Protein AF-0000000077173132 (afdb_homodimer)

Nearest PDB structures (foldseek):
  6okh-assembly1_B  TM=7.414E-01  e=3.257E-06  Leptospira borgpetersenii serovar Hardjo-bovis str. JB197
  3ot2-assembly1_B  TM=7.136E-01  e=7.977E-07  Trichormus variabilis ATCC 29413
  1wdj-assembly1_B  TM=6.797E-01  e=1.445E-04  Thermus thermophilus
  1wdj-assembly1_C  TM=6.766E-01  e=3.009E-04  Thermus thermophilus
  4czl-assembly1_A  TM=3.340E-01  e=2.731E+00  Caulobacter vibrioides

Radius of gyration: 34.98 Å; Cα contacts (8 Å, |Δi|>4): 661; chains: 2; bounding box: 63×141×85 Å

Sequence (454 aa):
MSVVPNPPRRNTIEIANDAAAPFDPQRWIATMSGGLTAALGDSAQILVASDLTWFPLADDPAVRIVPDLFVVFGRPAGSRGAYYQWQEDHIAPQVVFELVSPVESLTQAAKEFAFYDRHGVEEYYLYDPLKEDICGWLRYENRLEVIDPVQGWLSPRLGLRFEITREGLTLLLPGGAPIAAEAQREHERALALQQLEEERQRANLERLRAERLAEQLRTLGIDPDKLMSVVPNPPRRNTIEIANDAAAPFDPQRWIATMSGGLTAALGDSAQILVASDLTWFPLADDPAVRIVPDLFVVFGRPAGSRGAYYQWQEDHIAPQVVFELVSPVESLTQAAKEFAFYDRHGVEEYYLYDPLKEDICGWLRYENRLEVIDPVQGWLSPRLGLRFEITREGLTLLLPGGAPIAAEAQREHERALALQQLEEERQRANLERLRAERLAEQLRTLGIDPDKL

Solvent-accessible surface area (backbone atoms only — not comparable to full-atom values): 25636 Å² total; per-residue (Å²): 134,82,79,70,76,75,73,82,77,77,79,67,76,68,74,76,72,66,86,64,73,74,87,52,69,66,60,49,46,51,43,50,50,41,6,47,39,55,72,52,49,85,37,74,37,36,23,72,48,56,72,41,43,36,29,78,39,86,91,42,72,85,49,60,48,63,48,54,28,36,32,26,78,78,35,55,59,76,91,67,88,50,44,47,17,75,79,49,87,60,52,53,49,33,36,40,38,40,70,60,55,96,79,61,50,57,46,57,57,52,49,51,51,51,49,40,45,72,58,54,36,37,32,44,36,42,34,28,76,90,74,62,40,61,25,36,27,39,48,54,91,88,37,64,37,78,45,84,66,44,69,67,29,65,39,84,88,76,58,30,32,31,38,74,52,98,90,29,84,42,47,20,39,87,87,62,50,46,28,57,56,41,24,50,50,51,50,52,48,52,50,52,51,48,50,50,50,53,50,50,51,50,52,49,51,52,49,53,51,53,52,52,53,36,51,52,31,48,75,71,71,38,65,61,86,76,108,134,83,78,70,77,74,74,82,77,77,79,68,78,69,74,76,72,66,84,63,74,74,90,52,68,68,59,51,47,50,43,52,49,42,6,48,39,54,72,53,48,86,37,75,35,38,23,71,47,56,71,41,42,38,29,78,40,85,92,42,72,85,49,59,47,63,46,52,29,36,32,28,80,78,35,55,59,77,90,67,89,50,44,48,18,76,78,50,86,62,52,52,49,34,35,40,37,40,71,62,54,96,79,60,50,58,48,57,56,49,49,51,51,51,48,40,45,71,58,56,36,38,31,44,36,42,34,28,76,90,75,62,39,61,25,36,28,38,47,53,90,89,38,64,37,79,46,84,67,46,68,68,30,66,39,86,88,76,57,29,31,32,40,75,52,97,89,28,83,40,48,20,39,88,87,62,49,46,28,58,57,42,24,50,51,50,50,52,48,52,49,51,53,50,50,50,51,52,50,49,52,50,52,51,51,51,49,53,51,53,52,53,53,36,50,54,31,48,74,70,70,37,65,62,85,77,108

Organism: Gloeobacter violaceus (strain ATCC 29082 / PCC 7421) (NCBI:txid251221)

Foldseek 3Di:
DPPPPDPPDPPPPCPVPPVPPPDDLVVVLVLVLLLLCLLVVVDQFKEKDAQAKEQLDPVCSVLIDGARIFMWGRHGYDDDNHHDCVVGVSTDGAETEHEDDPPDDPVNVVVVQVSCLQRHHAKYKYAYPVVLDIWMWGDDDSGTHTDPPLAQDQDPVRRWGWHRDPVGIFTAHPVGHTSSVSSVVVVVVVVVVVVVVVVVVVVVVVVVVLVVVCVVCVVVVHHSVVD/DPPPPDPPDPPPPPPVPPVPPPDDLVVVLVLVQLLLCLLPVVDQFKEKDAQAKEQLDPVCSVLIDGARIFMWGRHGYDDDNHHDCVVGVSTDGAETEHEDDPPDDPVNVVVVQVSCLQRHHAKYKYAYQVVLDIWMWGDDDSGTHTDPPLAQDQDPVRRWGWHRDPVGIFTAHPVGHTSSVSSVVVVVVVVVVVVVVVVVVVVVVVVVVLVVVCVVCVVVVHRSVVD

pLDDT: mean 87.94, std 17.77, range [27.48, 98.88]

Secondary structure (DSSP, 8-state):
------------------S-----HHHHHHHHHHHHHHHHTT-TTEEEEES--EE--TT-TT--B--SEEEEETS-----S-EEGGGTTTPPPSEEEEEPPTT--HHHHHHHHHHHHHTT-SEEEEEETTTTEEEEEEEETTEEEE-S--TT-B-TTT--EEEEETTEEEEE-TTS-BHHHHHHHHHHHHHHHHHHHHHHHHHHHHHHHHHHHHHHHHHTT--GGG-/------------------------HHHHHHHHHHHHHHHHTTSTTEEEEES--EE--TT-TT--B--SEEEEETS-----S-EEGGGTTTPPPSEEEEEPPTT--HHHHHHHHHHHHHTT-SEEEEEETTTTEEEEEEEETTEEEE-S--TT-B-TTT--EEEEETTEEEEE-TTS-BHHHHHHHHHHHHHHHHHHHHHHHHHHHHHHHHHHHHHHHHHTT--GGG-

InterPro domains:
  IPR008538 Putative restriction endonuclease [PF05685] (49-140)
  IPR008538 Putative restriction endonuclease [cd06260] (21-143)
  IPR011335 Restriction endonuclease type II-like [SSF52980] (22-164)
  IPR012296 Nuclease, putative, TT1808 [G3DSA:3.90.1570.10] (14-165)

Structure (mmCIF, N/CA/C/O backbone):
data_AF-0000000077173132-model_v1
#
loop_
_entity.id
_entity.type
_entity.pdbx_description
1 polymer 'Gll0039 protein'
#
loop_
_atom_site.group_PDB
_atom_site.id
_atom_site.type_symbol
_atom_site.label_atom_id
_atom_site.label_alt_id
_atom_site.label_comp_id
_atom_site.label_asym_id
_atom_site.label_entity_id
_atom_site.label_seq_id
_atom_site.pdbx_PDB_ins_code
_atom_site.Cartn_x
_atom_site.Cartn_y
_atom_site.Cartn_z
_atom_site.occupancy
_atom_site.B_iso_or_equiv
_atom_site.auth_seq_id
_atom_site.auth_comp_id
_atom_site.auth_asym_id
_atom_site.auth_atom_id
_atom_site.pdbx_PDB_model_num
ATOM 1 N N . MET A 1 1 ? 17.266 7.691 53.875 1 29.81 1 MET A N 1
ATOM 2 C CA . MET A 1 1 ? 17.062 6.469 53.094 1 29.81 1 MET A CA 1
ATOM 3 C C . MET A 1 1 ? 16.688 6.785 51.656 1 29.81 1 MET A C 1
ATOM 5 O O . MET A 1 1 ? 15.688 7.453 51.406 1 29.81 1 MET A O 1
ATOM 9 N N . SER A 1 2 ? 17.703 6.941 50.781 1 34.47 2 SER A N 1
ATOM 10 C CA . SER A 1 2 ? 17.703 7.488 49.406 1 34.47 2 SER A CA 1
ATOM 11 C C . SER A 1 2 ? 16.969 6.57 48.438 1 34.47 2 SER A C 1
ATOM 13 O O . SER A 1 2 ? 17.328 5.406 48.281 1 34.47 2 SER A O 1
ATOM 15 N N . VAL A 1 3 ? 15.633 6.77 48.375 1 38.25 3 VAL A N 1
ATOM 16 C CA . VAL A 1 3 ? 14.781 5.957 47.5 1 38.25 3 VAL A CA 1
ATOM 17 C C . VAL A 1 3 ? 15.289 6.023 46.062 1 38.25 3 VAL A C 1
ATOM 19 O O . VAL A 1 3 ? 15.297 7.094 45.438 1 38.25 3 VAL A O 1
ATOM 22 N N . VAL A 1 4 ? 16.281 5.223 45.75 1 37.44 4 VAL A N 1
ATOM 23 C CA . VAL A 1 4 ? 16.766 5.145 44.375 1 37.44 4 VAL A CA 1
ATOM 24 C C . VAL A 1 4 ? 15.633 4.699 43.469 1 37.44 4 VAL A C 1
ATOM 26 O O . VAL A 1 4 ? 15.023 3.646 43.688 1 37.44 4 VAL A O 1
ATOM 29 N N . PRO A 1 5 ? 14.977 5.664 42.812 1 36.09 5 PRO A N 1
ATOM 30 C CA . PRO A 1 5 ? 13.828 5.25 41.969 1 36.09 5 PRO A CA 1
ATOM 31 C C . PRO A 1 5 ? 14.172 4.117 41 1 36.09 5 PRO A C 1
ATOM 33 O O . PRO A 1 5 ? 15.32 4.008 40.562 1 36.09 5 PRO A O 1
ATOM 36 N N . ASN A 1 6 ? 13.539 2.975 41.219 1 35.38 6 ASN A N 1
ATOM 37 C CA . ASN A 1 6 ? 13.688 1.774 40.406 1 35.38 6 ASN A CA 1
ATOM 38 C C . ASN A 1 6 ? 13.516 2.082 38.906 1 35.38 6 ASN A C 1
ATOM 40 O O . ASN A 1 6 ? 12.594 2.805 38.531 1 35.38 6 ASN A O 1
ATOM 44 N N . PRO A 1 7 ? 14.594 1.974 38.156 1 35.12 7 PRO A N 1
ATOM 45 C CA . PRO A 1 7 ? 14.586 2.316 36.75 1 35.12 7 PRO A CA 1
ATOM 46 C C . PRO A 1 7 ? 13.461 1.617 35.969 1 35.12 7 PRO A C 1
ATOM 48 O O . PRO A 1 7 ? 13.016 0.542 36.375 1 35.12 7 PRO A O 1
ATOM 51 N N . PRO A 1 8 ? 12.57 2.398 35.375 1 31.78 8 PRO A N 1
ATOM 52 C CA . PRO A 1 8 ? 11.414 1.816 34.688 1 31.78 8 PRO A CA 1
ATOM 53 C C . PRO A 1 8 ? 11.773 0.579 33.875 1 31.78 8 PRO A C 1
ATOM 55 O O . PRO A 1 8 ? 12.906 0.462 33.375 1 31.78 8 PRO A O 1
ATOM 58 N N . ARG A 1 9 ? 11.156 -0.601 34.156 1 29.14 9 ARG A N 1
ATOM 59 C CA . ARG A 1 9 ? 11.289 -1.93 33.562 1 29.14 9 ARG A CA 1
ATOM 60 C C . ARG A 1 9 ? 11.141 -1.877 32.062 1 29.14 9 ARG A C 1
ATOM 62 O O . ARG A 1 9 ? 10.211 -1.242 31.547 1 29.14 9 ARG A O 1
ATOM 69 N N . ARG A 1 10 ? 12.195 -2.146 31.375 1 30.05 10 ARG A N 1
ATOM 70 C CA . ARG A 1 10 ? 12.297 -2.354 29.938 1 30.05 10 ARG A CA 1
ATOM 71 C C . ARG A 1 10 ? 11.273 -3.381 29.453 1 30.05 10 ARG A C 1
ATOM 73 O O . ARG A 1 10 ? 11.297 -4.535 29.891 1 30.05 10 ARG A O 1
ATOM 80 N N . ASN A 1 11 ? 10.008 -3.002 29.344 1 28.52 11 ASN A N 1
ATOM 81 C CA . ASN A 1 11 ? 9.109 -4.016 28.797 1 28.52 11 ASN A CA 1
ATOM 82 C C . ASN A 1 11 ? 9.648 -4.594 27.484 1 28.52 11 ASN A C 1
ATOM 84 O O . ASN A 1 11 ? 9.75 -3.881 26.484 1 28.52 11 ASN A O 1
ATOM 88 N N . THR A 1 12 ? 10.578 -5.508 27.594 1 27.48 12 THR A N 1
ATOM 89 C CA . THR A 1 12 ? 11.039 -6.336 26.484 1 27.48 12 THR A CA 1
ATOM 90 C C . THR A 1 12 ? 9.867 -7.039 25.812 1 27.48 12 THR A C 1
ATOM 92 O O . THR A 1 12 ? 9.125 -7.777 26.453 1 27.48 12 THR A O 1
ATOM 95 N N . ILE A 1 13 ? 9.211 -6.367 24.969 1 29.48 13 ILE A N 1
ATOM 96 C CA . ILE A 1 13 ? 8.281 -7.172 24.172 1 29.48 13 ILE A CA 1
ATOM 97 C C . ILE A 1 13 ? 8.977 -8.438 23.688 1 29.48 13 ILE A C 1
ATOM 99 O O . ILE A 1 13 ? 9.977 -8.367 22.969 1 29.48 13 ILE A O 1
ATOM 103 N N . GLU A 1 14 ? 8.984 -9.367 24.516 1 30.17 14 GLU A N 1
ATOM 104 C CA . GLU A 1 14 ? 9.438 -10.688 24.094 1 30.17 14 GLU A CA 1
ATOM 105 C C . GLU A 1 14 ? 8.617 -11.203 22.906 1 30.17 14 GLU A C 1
ATOM 107 O O . GLU A 1 14 ? 7.402 -11.367 23.016 1 30.17 14 GLU A O 1
ATOM 112 N N . ILE A 1 15 ? 8.898 -10.719 21.703 1 33.72 15 ILE A N 1
ATOM 113 C CA . ILE A 1 15 ? 8.367 -11.523 20.609 1 33.72 15 ILE A CA 1
ATOM 114 C C . ILE A 1 15 ? 8.727 -12.992 20.844 1 33.72 15 ILE A C 1
ATOM 116 O O . ILE A 1 15 ? 9.906 -13.352 20.859 1 33.72 15 ILE A O 1
ATOM 120 N N . ALA A 1 16 ? 7.926 -13.562 21.609 1 33.19 16 ALA A N 1
ATOM 121 C CA . ALA A 1 16 ? 8.094 -14.992 21.812 1 33.19 16 ALA A CA 1
ATOM 122 C C . ALA A 1 16 ? 8.391 -15.703 20.484 1 33.19 16 ALA A C 1
ATOM 124 O O . ALA A 1 16 ? 7.551 -15.719 19.594 1 33.19 16 ALA A O 1
ATOM 125 N N . ASN A 1 17 ? 9.625 -15.688 19.906 1 36.78 17 ASN A N 1
ATOM 126 C CA . ASN A 1 17 ? 10.094 -16.531 18.812 1 36.78 17 ASN A CA 1
ATOM 127 C C . ASN A 1 17 ? 9.812 -18 19.062 1 36.78 17 ASN A C 1
ATOM 129 O O . ASN A 1 17 ? 10.586 -18.672 19.766 1 36.78 17 ASN A O 1
ATOM 133 N N . ASP A 1 18 ? 8.734 -18.484 19.422 1 39.84 18 ASP A N 1
ATOM 134 C CA . ASP A 1 18 ? 8.672 -19.922 19.281 1 39.84 18 ASP A CA 1
ATOM 135 C C . ASP A 1 18 ? 9.383 -20.375 18 1 39.84 18 ASP A C 1
ATOM 137 O O . ASP A 1 18 ? 9.406 -19.656 17.016 1 39.84 18 ASP A O 1
ATOM 141 N N . ALA A 1 19 ? 10.297 -21.391 18.062 1 42.75 19 ALA A N 1
ATOM 142 C CA . ALA A 1 19 ? 11.273 -21.906 17.109 1 42.75 19 ALA A CA 1
ATOM 143 C C . ALA A 1 19 ? 10.656 -22.125 15.742 1 42.75 19 ALA A C 1
ATOM 145 O O . ALA A 1 19 ? 10.641 -23.25 15.219 1 42.75 19 ALA A O 1
ATOM 146 N N . ALA A 1 20 ? 9.57 -21.641 15.508 1 51.25 20 ALA A N 1
ATOM 147 C CA . ALA A 1 20 ? 9.172 -21.859 14.125 1 51.25 20 ALA A CA 1
ATOM 148 C C . ALA A 1 20 ? 10.25 -21.359 13.156 1 51.25 20 ALA A C 1
ATOM 150 O O . ALA A 1 20 ? 10.867 -20.328 13.391 1 51.25 20 ALA A O 1
ATOM 151 N N . ALA A 1 21 ? 10.836 -22.297 12.414 1 59.62 21 ALA A N 1
ATOM 152 C CA . ALA A 1 21 ? 11.836 -22.016 11.391 1 59.62 21 ALA A CA 1
ATOM 153 C C . ALA A 1 21 ? 11.562 -20.672 10.727 1 59.62 21 ALA A C 1
ATOM 155 O O . ALA A 1 21 ? 10.406 -20.281 10.531 1 59.62 21 ALA A O 1
ATOM 156 N N . PRO A 1 22 ? 12.484 -19.875 10.727 1 77.25 22 PRO A N 1
ATOM 157 C CA . PRO A 1 22 ? 12.336 -18.578 10.062 1 77.25 22 PRO A CA 1
ATOM 158 C C . PRO A 1 22 ? 11.664 -18.688 8.695 1 77.25 22 PRO A C 1
ATOM 160 O O . PRO A 1 22 ? 11.805 -19.703 8.008 1 77.25 22 PRO A O 1
ATOM 163 N N . PHE A 1 23 ? 10.711 -17.812 8.445 1 86.5 23 PHE A N 1
ATOM 164 C CA . PHE A 1 23 ? 10.023 -17.781 7.16 1 86.5 23 PHE A CA 1
ATOM 165 C C . PHE A 1 23 ? 11.023 -17.734 6.012 1 86.5 23 PHE A C 1
ATOM 167 O O . PHE A 1 23 ? 11.969 -16.953 6.035 1 86.5 23 PHE A O 1
ATOM 174 N N . ASP A 1 24 ? 10.898 -18.656 5.086 1 91.19 24 ASP A N 1
ATOM 175 C CA . ASP A 1 24 ? 11.719 -18.75 3.881 1 91.19 24 ASP A CA 1
ATOM 176 C C . ASP A 1 24 ? 10.914 -18.375 2.639 1 91.19 24 ASP A C 1
ATOM 178 O O . ASP A 1 24 ? 10.133 -19.172 2.125 1 91.19 24 ASP A O 1
ATOM 182 N N . PRO A 1 25 ? 11.156 -17.172 2.141 1 92.75 25 PRO A N 1
ATOM 183 C CA . PRO A 1 25 ? 10.383 -16.703 0.992 1 92.75 25 PRO A CA 1
ATOM 184 C C . PRO A 1 25 ? 10.523 -17.609 -0.229 1 92.75 25 PRO A C 1
ATOM 186 O O . PRO A 1 25 ? 9.547 -17.844 -0.946 1 92.75 25 PRO A O 1
ATOM 189 N N . GLN A 1 26 ? 11.664 -18.094 -0.489 1 92.5 26 GLN A N 1
ATOM 190 C CA . GLN A 1 26 ? 11.898 -18.938 -1.658 1 92.5 26 GLN A CA 1
ATOM 191 C C . GLN A 1 26 ? 11.125 -20.25 -1.557 1 92.5 26 GLN A C 1
ATOM 193 O O . GLN A 1 26 ? 10.547 -20.703 -2.541 1 92.5 26 GLN A O 1
ATOM 198 N N . ARG A 1 27 ? 11.18 -20.766 -0.419 1 91 27 ARG A N 1
ATOM 199 C CA . ARG A 1 27 ? 10.438 -22 -0.198 1 91 27 ARG A CA 1
ATOM 200 C C . ARG A 1 27 ? 8.938 -21.766 -0.359 1 91 27 ARG A C 1
ATOM 202 O O . ARG A 1 27 ? 8.234 -22.609 -0.937 1 91 27 ARG A O 1
ATOM 209 N N . TRP A 1 28 ? 8.461 -20.688 0.176 1 92.69 28 TRP A N 1
ATOM 210 C CA . TRP A 1 28 ? 7.043 -20.375 0.06 1 92.69 28 TRP A CA 1
ATOM 211 C C . TRP A 1 28 ? 6.637 -20.219 -1.402 1 92.69 28 TRP A C 1
ATOM 213 O O . TRP A 1 28 ? 5.629 -20.781 -1.835 1 92.69 28 TRP A O 1
ATOM 223 N N . ILE A 1 29 ? 7.41 -19.516 -2.16 1 95.25 29 ILE A N 1
ATOM 224 C CA . ILE A 1 29 ? 7.125 -19.281 -3.568 1 95.25 29 ILE A CA 1
ATOM 225 C C . ILE A 1 29 ? 7.117 -20.609 -4.328 1 95.25 29 ILE A C 1
ATOM 227 O O . ILE A 1 29 ? 6.227 -20.859 -5.145 1 95.25 29 ILE A O 1
ATOM 231 N N . ALA A 1 30 ? 8.039 -21.438 -4.008 1 92.19 30 ALA A N 1
ATOM 232 C CA . ALA A 1 30 ? 8.125 -22.734 -4.664 1 92.19 30 ALA A CA 1
ATOM 233 C C . ALA A 1 30 ? 6.898 -23.594 -4.355 1 92.19 30 ALA A C 1
ATOM 235 O O . ALA A 1 30 ? 6.328 -24.219 -5.254 1 92.19 30 ALA A O 1
ATOM 236 N N . THR A 1 31 ? 6.539 -23.562 -3.121 1 91.44 31 THR A N 1
ATOM 237 C CA . THR A 1 31 ? 5.391 -24.344 -2.689 1 91.44 31 THR A CA 1
ATOM 238 C C . THR A 1 31 ? 4.109 -23.844 -3.346 1 91.44 31 THR A C 1
ATOM 240 O O . THR A 1 31 ? 3.307 -24.625 -3.85 1 91.44 31 THR A O 1
ATOM 243 N N . MET A 1 32 ? 3.953 -22.578 -3.354 1 94.75 32 MET A N 1
ATOM 244 C CA . MET A 1 32 ? 2.771 -21.969 -3.959 1 94.75 32 MET A CA 1
ATOM 245 C C . MET A 1 32 ? 2.748 -22.203 -5.465 1 94.75 32 MET A C 1
ATOM 247 O O . MET A 1 32 ? 1.704 -22.547 -6.027 1 94.75 32 MET A O 1
ATOM 251 N N . SER A 1 33 ? 3.883 -22.016 -6.062 1 93.94 33 SER A N 1
ATOM 252 C CA . SER A 1 33 ? 3.99 -22.219 -7.5 1 93.94 33 SER A CA 1
ATOM 253 C C . SER A 1 33 ? 3.678 -23.672 -7.871 1 93.94 33 SER A C 1
ATOM 255 O O . SER A 1 33 ? 2.891 -23.922 -8.781 1 93.94 33 SER A O 1
ATOM 257 N N . GLY A 1 34 ? 4.281 -24.594 -7.156 1 91.69 34 GLY A N 1
ATOM 258 C CA . GLY A 1 34 ? 4 -26 -7.395 1 91.69 34 GLY A CA 1
ATOM 259 C C . GLY A 1 34 ? 2.553 -26.375 -7.141 1 91.69 34 GLY A C 1
ATOM 260 O O . GLY A 1 34 ? 1.952 -27.109 -7.922 1 91.69 34 GLY A O 1
ATOM 261 N N . GLY A 1 35 ? 2.031 -25.844 -6.039 1 94 35 GLY A N 1
ATOM 262 C CA . GLY A 1 35 ? 0.64 -26.109 -5.703 1 94 35 GLY A CA 1
ATOM 263 C C . GLY A 1 35 ? -0.333 -25.578 -6.738 1 94 35 GLY A C 1
ATOM 264 O O . GLY A 1 35 ? -1.292 -26.25 -7.105 1 94 35 GLY A O 1
ATOM 265 N N . LEU A 1 36 ? -0.082 -24.406 -7.203 1 95.44 36 LEU A N 1
ATOM 266 C CA . LEU A 1 36 ? -0.938 -23.812 -8.227 1 95.44 36 LEU A CA 1
ATOM 267 C C . LEU A 1 36 ? -0.839 -24.578 -9.539 1 95.44 36 LEU A C 1
ATOM 269 O O . LEU A 1 36 ? -1.853 -24.828 -10.195 1 95.44 36 LEU A O 1
ATOM 273 N N . THR A 1 37 ? 0.388 -24.922 -9.867 1 92.5 37 THR A N 1
ATOM 274 C CA . THR A 1 37 ? 0.594 -25.719 -11.086 1 92.5 37 THR A CA 1
ATOM 275 C C . THR A 1 37 ? -0.179 -27.031 -11.016 1 92.5 37 THR A C 1
ATOM 277 O O . THR A 1 37 ? -0.854 -27.406 -11.977 1 92.5 37 THR A O 1
ATOM 280 N N . ALA A 1 38 ? -0.129 -27.641 -9.883 1 90.19 38 ALA A N 1
ATOM 281 C CA . ALA A 1 38 ? -0.817 -28.922 -9.703 1 90.19 38 ALA A CA 1
ATOM 282 C C . ALA A 1 38 ? -2.332 -28.734 -9.711 1 90.19 38 ALA A C 1
ATOM 284 O O . ALA A 1 38 ? -3.061 -29.547 -10.273 1 90.19 38 ALA A O 1
ATOM 285 N N . ALA A 1 39 ? -2.746 -27.672 -9.117 1 91.38 39 ALA A N 1
ATOM 286 C CA . ALA A 1 39 ? -4.176 -27.422 -8.961 1 91.38 39 ALA A CA 1
ATOM 287 C C . ALA A 1 39 ? -4.805 -26.984 -10.281 1 91.38 39 ALA A C 1
ATOM 289 O O . ALA A 1 39 ? -5.949 -27.344 -10.57 1 91.38 39 ALA A O 1
ATOM 290 N N . LEU A 1 40 ? -3.979 -26.25 -11.078 1 90.62 40 LEU A N 1
ATOM 291 C CA . LEU A 1 40 ? -4.52 -25.641 -12.281 1 90.62 40 LEU A CA 1
ATOM 292 C C . LEU A 1 40 ? -4.109 -26.422 -13.523 1 90.62 40 LEU A C 1
ATOM 294 O O . LEU A 1 40 ? -4.652 -26.203 -14.609 1 90.62 40 LEU A O 1
ATOM 298 N N . GLY A 1 41 ? -2.992 -27.141 -13.531 1 70.88 41 GLY A N 1
ATOM 299 C CA . GLY A 1 41 ? -2.213 -27.766 -14.586 1 70.88 41 GLY A CA 1
ATOM 300 C C . GLY A 1 41 ? -3.025 -28.719 -15.438 1 70.88 41 GLY A C 1
ATOM 301 O O . GLY A 1 41 ? -2.598 -29.109 -16.531 1 70.88 41 GLY A O 1
ATOM 302 N N . ASP A 1 42 ? -4.074 -29.016 -14.891 1 64.75 42 ASP A N 1
ATOM 303 C CA . ASP A 1 42 ? -4.73 -29.891 -15.844 1 64.75 42 ASP A CA 1
ATOM 304 C C . ASP A 1 42 ? -5.125 -29.141 -17.109 1 64.75 42 ASP A C 1
ATOM 306 O O . ASP A 1 42 ? -5.527 -29.75 -18.109 1 64.75 42 ASP A O 1
ATOM 310 N N . SER A 1 43 ? -4.742 -27.812 -17 1 64.19 43 SER A N 1
ATOM 311 C CA . SER A 1 43 ? -5.191 -27.062 -18.156 1 64.19 43 SER A CA 1
ATOM 312 C C . SER A 1 43 ? -4.016 -26.625 -19.031 1 64.19 43 SER A C 1
ATOM 314 O O . SER A 1 43 ? -3.049 -26.047 -18.531 1 64.19 43 SER A O 1
ATOM 316 N N . ALA A 1 44 ? -3.912 -27.047 -20.328 1 74.44 44 ALA A N 1
ATOM 317 C CA . ALA A 1 44 ? -2.881 -26.797 -21.328 1 74.44 44 ALA A CA 1
ATOM 318 C C . ALA A 1 44 ? -2.707 -25.312 -21.578 1 74.44 44 ALA A C 1
ATOM 320 O O . ALA A 1 44 ? -1.729 -24.891 -22.203 1 74.44 44 ALA A O 1
ATOM 321 N N . GLN A 1 45 ? -3.455 -24.469 -20.969 1 93.88 45 GLN A N 1
ATOM 322 C CA . GLN A 1 45 ? -3.395 -23.047 -21.344 1 93.88 45 GLN A CA 1
ATOM 323 C C . GLN A 1 45 ? -3.305 -22.172 -20.109 1 93.88 45 GLN A C 1
ATOM 325 O O . GLN A 1 45 ? -3.965 -21.125 -20.031 1 93.88 45 GLN A O 1
ATOM 330 N N . ILE A 1 46 ? -2.555 -22.719 -19.109 1 96.5 46 ILE A N 1
ATOM 331 C CA . ILE A 1 46 ? -2.322 -21.906 -17.922 1 96.5 46 ILE A CA 1
ATOM 332 C C . ILE A 1 46 ? -0.83 -21.875 -17.609 1 96.5 46 ILE A C 1
ATOM 334 O O . ILE A 1 46 ? -0.197 -22.922 -17.453 1 96.5 46 ILE A O 1
ATOM 338 N N . LEU A 1 47 ? -0.305 -20.688 -17.531 1 96.12 47 LEU A N 1
ATOM 339 C CA . LEU A 1 47 ? 1.09 -20.484 -17.156 1 96.12 47 LEU A CA 1
ATOM 340 C C . LEU A 1 47 ? 1.201 -20.016 -15.711 1 96.12 47 LEU A C 1
ATOM 342 O O . LEU A 1 47 ? 0.576 -19.031 -15.32 1 96.12 47 LEU A O 1
ATOM 346 N N . VAL A 1 48 ? 1.862 -20.797 -14.906 1 96.5 48 VAL A N 1
ATOM 347 C CA . VAL A 1 48 ? 2.262 -20.375 -13.57 1 96.5 48 VAL A CA 1
ATOM 348 C C . VAL A 1 48 ? 3.756 -20.062 -13.547 1 96.5 48 VAL A C 1
ATOM 350 O O . VAL A 1 48 ? 4.582 -20.922 -13.883 1 96.5 48 VAL A O 1
ATOM 353 N N . ALA A 1 49 ? 4.121 -18.812 -13.195 1 96.5 49 ALA A N 1
ATOM 354 C CA . ALA A 1 49 ? 5.527 -18.422 -13.25 1 96.5 49 ALA A CA 1
ATOM 355 C C . ALA A 1 49 ? 5.934 -17.672 -11.977 1 96.5 49 ALA A C 1
ATOM 357 O O . ALA A 1 49 ? 5.102 -17.031 -11.336 1 96.5 49 ALA A O 1
ATOM 358 N N . SER A 1 50 ? 7.133 -17.875 -11.602 1 96.31 50 SER A N 1
ATOM 359 C CA . SER A 1 50 ? 7.734 -17.156 -10.484 1 96.31 50 SER A CA 1
ATOM 360 C C . SER A 1 50 ? 9.07 -16.531 -10.883 1 96.31 50 SER A C 1
ATOM 362 O O . SER A 1 50 ? 9.789 -17.078 -11.727 1 96.31 50 SER A O 1
ATOM 364 N N . ASP A 1 51 ? 9.344 -15.305 -10.336 1 94.25 51 ASP A N 1
ATOM 365 C CA . ASP A 1 51 ? 10.617 -14.625 -10.523 1 94.25 51 ASP A CA 1
ATOM 366 C C . ASP A 1 51 ? 10.945 -14.461 -12.008 1 94.25 51 ASP A C 1
ATOM 368 O O . ASP A 1 51 ? 12.086 -14.695 -12.43 1 94.25 51 ASP A O 1
ATOM 372 N N . LEU A 1 52 ? 9.945 -14.227 -12.805 1 97.44 52 LEU A N 1
ATOM 373 C CA . LEU A 1 52 ? 10.062 -13.992 -14.234 1 97.44 52 LEU A CA 1
ATOM 374 C C . LEU A 1 52 ? 9.75 -12.539 -14.578 1 97.44 52 LEU A C 1
ATOM 376 O O . LEU A 1 52 ? 8.711 -12.016 -14.172 1 97.44 52 LEU A O 1
ATOM 380 N N . THR A 1 53 ? 10.695 -11.961 -15.305 1 98.5 53 THR A N 1
ATOM 381 C CA . THR A 1 53 ? 10.492 -10.555 -15.641 1 98.5 53 THR A CA 1
ATOM 382 C C . THR A 1 53 ? 9.32 -10.398 -16.594 1 98.5 53 THR A C 1
ATOM 384 O O . THR A 1 53 ? 9.219 -11.125 -17.594 1 98.5 53 THR A O 1
ATOM 387 N N . TRP A 1 54 ? 8.336 -9.516 -16.359 1 98.75 54 TRP A N 1
ATOM 388 C CA . TRP A 1 54 ? 7.168 -9.195 -17.188 1 98.75 54 TRP A CA 1
ATOM 389 C C . TRP A 1 54 ? 7.324 -7.828 -17.844 1 98.75 54 TRP A C 1
ATOM 391 O O . TRP A 1 54 ? 7.531 -6.824 -17.156 1 98.75 54 TRP A O 1
ATOM 401 N N . PHE A 1 55 ? 7.332 -7.812 -19.172 1 98.69 55 PHE A N 1
ATOM 402 C CA . PHE A 1 55 ? 7.344 -6.605 -20 1 98.69 55 PHE A CA 1
ATOM 403 C C . PHE A 1 55 ? 5.977 -6.367 -20.625 1 98.69 55 PHE A C 1
ATOM 405 O O . PHE A 1 55 ? 5.602 -7.055 -21.578 1 98.69 55 PHE A O 1
ATOM 412 N N . PRO A 1 56 ? 5.234 -5.375 -20.172 1 98.5 56 PRO A N 1
ATOM 413 C CA . PRO A 1 56 ? 3.883 -5.168 -20.703 1 98.5 56 PRO A CA 1
ATOM 414 C C . PRO A 1 56 ? 3.871 -4.391 -22.016 1 98.5 56 PRO A C 1
ATOM 416 O O . PRO A 1 56 ? 2.898 -4.461 -22.766 1 98.5 56 PRO A O 1
ATOM 419 N N . LEU A 1 57 ? 4.984 -3.629 -22.25 1 97.88 57 LEU A N 1
ATOM 420 C CA . LEU A 1 57 ? 4.984 -2.721 -23.391 1 97.88 57 LEU A CA 1
ATOM 421 C C . LEU A 1 57 ? 6.137 -3.035 -24.328 1 97.88 57 LEU A C 1
ATOM 423 O O . LEU A 1 57 ? 7.301 -3.029 -23.922 1 97.88 57 LEU A O 1
ATOM 427 N N . ALA A 1 58 ? 5.816 -3.174 -25.531 1 96.88 58 ALA A N 1
ATOM 428 C CA . ALA A 1 58 ? 6.828 -3.479 -26.531 1 96.88 58 ALA A CA 1
ATOM 429 C C . ALA A 1 58 ? 7.719 -2.268 -26.797 1 96.88 58 ALA A C 1
ATOM 431 O O . ALA A 1 58 ? 8.93 -2.41 -27 1 96.88 58 ALA A O 1
ATOM 432 N N . ASP A 1 59 ? 7.211 -1.128 -26.75 1 96.94 59 ASP A N 1
ATOM 433 C CA . ASP A 1 59 ? 7.906 0.087 -27.172 1 96.94 59 ASP A CA 1
ATOM 434 C C . ASP A 1 59 ? 8.641 0.73 -26 1 96.94 59 ASP A C 1
ATOM 436 O O . ASP A 1 59 ? 9.375 1.705 -26.188 1 96.94 59 ASP A O 1
ATOM 440 N N . ASP A 1 60 ? 8.531 0.203 -24.812 1 96.69 60 ASP A N 1
ATOM 441 C CA . ASP A 1 60 ? 9.203 0.764 -23.641 1 96.69 60 ASP A CA 1
ATOM 442 C C . ASP A 1 60 ? 9.664 -0.34 -22.688 1 96.69 60 ASP A C 1
ATOM 444 O O . ASP A 1 60 ? 9.055 -0.558 -21.641 1 96.69 60 ASP A O 1
ATOM 448 N N . PRO A 1 61 ? 10.781 -0.945 -22.969 1 92.5 61 PRO A N 1
ATOM 449 C CA . PRO A 1 61 ? 11.266 -2.062 -22.156 1 92.5 61 PRO A CA 1
ATOM 450 C C . PRO A 1 61 ? 11.711 -1.627 -20.766 1 92.5 61 PRO A C 1
ATOM 452 O O . PRO A 1 61 ? 11.961 -2.471 -19.891 1 92.5 61 PRO A O 1
ATOM 455 N N . ALA A 1 62 ? 11.828 -0.353 -20.531 1 95 62 ALA A N 1
ATOM 456 C CA . ALA A 1 62 ? 12.156 0.134 -19.188 1 95 62 ALA A CA 1
ATOM 457 C C . ALA A 1 62 ? 11.023 -0.136 -18.203 1 95 62 ALA A C 1
ATOM 459 O O . ALA A 1 62 ? 11.242 -0.207 -17 1 95 62 ALA A O 1
ATOM 460 N N . VAL A 1 63 ? 9.875 -0.241 -18.797 1 97.31 63 VAL A N 1
ATOM 461 C CA . VAL A 1 63 ? 8.711 -0.59 -17.984 1 97.31 63 VAL A CA 1
ATOM 462 C C . VAL A 1 63 ? 8.648 -2.104 -17.797 1 97.31 63 VAL A C 1
ATOM 464 O O . VAL A 1 63 ? 8.359 -2.84 -18.75 1 97.31 63 VAL A O 1
ATOM 467 N N . ARG A 1 64 ? 9.031 -2.553 -16.641 1 98.38 64 ARG A N 1
ATOM 468 C CA . ARG A 1 64 ? 9.062 -3.984 -16.344 1 98.38 64 ARG A CA 1
ATOM 469 C C . ARG A 1 64 ? 8.984 -4.242 -14.844 1 98.38 64 ARG A C 1
ATOM 471 O O . ARG A 1 64 ? 9.203 -3.334 -14.047 1 98.38 64 ARG A O 1
ATOM 478 N N . ILE A 1 65 ? 8.625 -5.457 -14.539 1 98.5 65 ILE A N 1
ATOM 479 C CA . ILE A 1 65 ? 8.562 -5.871 -13.141 1 98.5 65 ILE A CA 1
ATOM 480 C C . ILE A 1 65 ? 8.852 -7.367 -13.031 1 98.5 65 ILE A C 1
ATOM 482 O O . ILE A 1 65 ? 8.734 -8.102 -14.016 1 98.5 65 ILE A O 1
ATOM 486 N N . VAL A 1 66 ? 9.359 -7.801 -11.859 1 98.19 66 VAL A N 1
ATOM 487 C CA . VAL A 1 66 ? 9.555 -9.211 -11.547 1 98.19 66 VAL A CA 1
ATOM 488 C C . VAL A 1 66 ? 8.648 -9.617 -10.383 1 98.19 66 VAL A C 1
ATOM 490 O O . VAL A 1 66 ? 9.039 -9.5 -9.219 1 98.19 66 VAL A O 1
ATOM 493 N N . PRO A 1 67 ? 7.422 -10.078 -10.742 1 98.19 67 PRO A N 1
ATOM 494 C CA . PRO A 1 67 ? 6.547 -10.531 -9.656 1 98.19 67 PRO A CA 1
ATOM 495 C C . PRO A 1 67 ? 7.098 -11.766 -8.938 1 98.19 67 PRO A C 1
ATOM 497 O O . PRO A 1 67 ? 7.84 -12.547 -9.531 1 98.19 67 PRO A O 1
ATOM 500 N N . ASP A 1 68 ? 6.75 -11.922 -7.664 1 97.62 68 ASP A N 1
ATOM 501 C CA . ASP A 1 68 ? 7.113 -13.141 -6.949 1 97.62 68 ASP A CA 1
ATOM 502 C C . ASP A 1 68 ? 6.469 -14.367 -7.598 1 97.62 68 ASP A C 1
ATOM 504 O O . ASP A 1 68 ? 7.113 -15.406 -7.742 1 97.62 68 ASP A O 1
ATOM 508 N N . LEU A 1 69 ? 5.184 -14.25 -7.91 1 98 69 LEU A N 1
ATOM 509 C CA . LEU A 1 69 ? 4.41 -15.312 -8.547 1 98 69 LEU A CA 1
ATOM 510 C C . LEU A 1 69 ? 3.27 -14.734 -9.375 1 98 69 LEU A C 1
ATOM 512 O O . LEU A 1 69 ? 2.594 -13.797 -8.938 1 98 69 LEU A O 1
ATOM 516 N N . PHE A 1 70 ? 3.084 -15.266 -10.609 1 98.44 70 PHE A N 1
ATOM 517 C CA . PHE A 1 70 ? 1.91 -14.828 -11.352 1 98.44 70 PHE A CA 1
ATOM 518 C C . PHE A 1 70 ? 1.36 -15.961 -12.211 1 98.44 70 PHE A C 1
ATOM 520 O O . PHE A 1 70 ? 2.059 -16.953 -12.469 1 98.44 70 PHE A O 1
ATOM 527 N N . VAL A 1 71 ? 0.073 -15.867 -12.523 1 98.25 71 VAL A N 1
ATOM 528 C CA . VAL A 1 71 ? -0.653 -16.859 -13.305 1 98.25 71 VAL A CA 1
ATOM 529 C C . VAL A 1 71 ? -1.261 -16.203 -14.539 1 98.25 71 VAL A C 1
ATOM 531 O O . VAL A 1 71 ? -1.858 -15.133 -14.453 1 98.25 71 VAL A O 1
ATOM 534 N N . VAL A 1 72 ? -1.011 -16.828 -15.664 1 97.94 72 VAL A N 1
ATOM 535 C CA . VAL A 1 72 ? -1.583 -16.344 -16.922 1 97.94 72 VAL A CA 1
ATOM 536 C C . VAL A 1 72 ? -2.482 -17.438 -17.516 1 97.94 72 VAL A C 1
ATOM 538 O O . VAL A 1 72 ? -2.023 -18.547 -17.812 1 97.94 72 VAL A O 1
ATOM 541 N N . PHE A 1 73 ? -3.754 -17.094 -17.609 1 97.06 73 PHE A N 1
ATOM 542 C CA . PHE A 1 73 ? -4.695 -17.953 -18.312 1 97.06 73 PHE A CA 1
ATOM 543 C C . PHE A 1 73 ? -4.684 -17.656 -19.812 1 97.06 73 PHE A C 1
ATOM 545 O O . PHE A 1 73 ? -4.676 -16.5 -20.219 1 97.06 73 PHE A O 1
ATOM 552 N N . GLY A 1 74 ? -4.613 -18.672 -20.625 1 96 74 GLY A N 1
ATOM 553 C CA . GLY A 1 74 ? -4.613 -18.516 -22.062 1 96 74 GLY A CA 1
ATOM 554 C C . GLY A 1 74 ? -3.238 -18.672 -22.688 1 96 74 GLY A C 1
ATOM 555 O O . GLY A 1 74 ? -3.064 -18.469 -23.891 1 96 74 GLY A O 1
ATOM 556 N N . ARG A 1 75 ? -2.311 -18.984 -21.797 1 95.88 75 ARG A N 1
ATOM 557 C CA . ARG A 1 75 ? -0.967 -19.266 -22.297 1 95.88 75 ARG A CA 1
ATOM 558 C C . ARG A 1 75 ? -0.466 -20.609 -21.797 1 95.88 75 ARG A C 1
ATOM 560 O O . ARG A 1 75 ? -0.697 -20.984 -20.641 1 95.88 75 ARG A O 1
ATOM 567 N N . PRO A 1 76 ? 0.248 -21.344 -22.609 1 93.25 76 PRO A N 1
ATOM 568 C CA . PRO A 1 76 ? 0.714 -22.656 -22.203 1 93.25 76 PRO A CA 1
ATOM 569 C C . PRO A 1 76 ? 1.804 -22.609 -21.125 1 93.25 76 PRO A C 1
ATOM 571 O O . PRO A 1 76 ? 2.561 -21.625 -21.062 1 93.25 76 PRO A O 1
ATOM 574 N N . ALA A 1 77 ? 1.775 -23.688 -20.359 1 91.31 77 ALA A N 1
ATOM 575 C CA . ALA A 1 77 ? 2.893 -23.859 -19.422 1 91.31 77 ALA A CA 1
ATOM 576 C C . ALA A 1 77 ? 4.211 -24 -20.188 1 91.31 77 ALA A C 1
ATOM 578 O O . ALA A 1 77 ? 4.223 -24.281 -21.375 1 91.31 77 ALA A O 1
ATOM 579 N N . GLY A 1 78 ? 5.305 -23.719 -19.453 1 88.06 78 GLY A N 1
ATOM 580 C CA . GLY A 1 78 ? 6.609 -23.844 -20.078 1 88.06 78 GLY A CA 1
ATOM 581 C C . GLY A 1 78 ? 7.59 -22.766 -19.641 1 88.06 78 GLY A C 1
ATOM 582 O O . GLY A 1 78 ? 7.191 -21.75 -19.078 1 88.06 78 GLY A O 1
ATOM 583 N N . SER A 1 79 ? 8.758 -23.047 -19.938 1 88.75 79 SER A N 1
ATOM 584 C CA . SER A 1 79 ? 9.82 -22.141 -19.531 1 88.75 79 SER A CA 1
ATOM 585 C C . SER A 1 79 ? 9.891 -20.922 -20.453 1 88.75 79 SER A C 1
ATOM 587 O O . SER A 1 79 ? 9.547 -21.016 -21.625 1 88.75 79 SER A O 1
ATOM 589 N N . ARG A 1 80 ? 10.148 -19.766 -19.906 1 92.88 80 ARG A N 1
ATOM 590 C CA . ARG A 1 80 ? 10.391 -18.484 -20.562 1 92.88 80 ARG A CA 1
ATOM 591 C C . ARG A 1 80 ? 11.57 -17.766 -19.906 1 92.88 80 ARG A C 1
ATOM 593 O O . ARG A 1 80 ? 11.805 -17.891 -18.719 1 92.88 80 ARG A O 1
ATOM 600 N N . GLY A 1 81 ? 12.328 -17.109 -20.719 1 95.31 81 GLY A N 1
ATOM 601 C CA . GLY A 1 81 ? 13.32 -16.219 -20.156 1 95.31 81 GLY A CA 1
ATOM 602 C C . GLY A 1 81 ? 12.719 -14.961 -19.547 1 95.31 81 GLY A C 1
ATOM 603 O O . GLY A 1 81 ? 13.211 -14.453 -18.531 1 95.31 81 GLY A O 1
ATOM 604 N N . ALA A 1 82 ? 11.711 -14.523 -20.234 1 98.06 82 ALA A N 1
ATOM 605 C CA . ALA A 1 82 ? 10.914 -13.375 -19.812 1 98.06 82 ALA A CA 1
ATOM 606 C C . ALA A 1 82 ? 9.492 -13.461 -20.375 1 98.06 82 ALA A C 1
ATOM 608 O O . ALA A 1 82 ? 9.211 -14.266 -21.266 1 98.06 82 ALA A O 1
ATOM 609 N N . TYR A 1 83 ? 8.586 -12.797 -19.781 1 98.38 83 TYR A N 1
ATOM 610 C CA . TYR A 1 83 ? 7.219 -12.711 -20.297 1 98.38 83 TYR A CA 1
ATOM 611 C C . TYR A 1 83 ? 7.004 -11.422 -21.062 1 98.38 83 TYR A C 1
ATOM 613 O O . TYR A 1 83 ? 6.594 -10.406 -20.5 1 98.38 83 TYR A O 1
ATOM 621 N N . TYR A 1 84 ? 7.316 -11.492 -22.328 1 98.38 84 TYR A N 1
ATOM 622 C CA . TYR A 1 84 ? 7.02 -10.391 -23.234 1 98.38 84 TYR A CA 1
ATOM 623 C C . TYR A 1 84 ? 5.555 -10.414 -23.656 1 98.38 84 TYR A C 1
ATOM 625 O O . TYR A 1 84 ? 5.156 -11.211 -24.516 1 98.38 84 TYR A O 1
ATOM 633 N N . GLN A 1 85 ? 4.762 -9.5 -23.125 1 98.44 85 GLN A N 1
ATOM 634 C CA . GLN A 1 85 ? 3.316 -9.57 -23.297 1 98.44 85 GLN A CA 1
ATOM 635 C C . GLN A 1 85 ? 2.934 -9.562 -24.766 1 98.44 85 GLN A C 1
ATOM 637 O O . GLN A 1 85 ? 1.995 -10.25 -25.188 1 98.44 85 GLN A O 1
ATOM 642 N N . TRP A 1 86 ? 3.641 -8.766 -25.625 1 97.44 86 TRP A N 1
ATOM 643 C CA . TRP A 1 86 ? 3.316 -8.633 -27.047 1 97.44 86 TRP A CA 1
ATOM 644 C C . TRP A 1 86 ? 3.654 -9.914 -27.797 1 97.44 86 TRP A C 1
ATOM 646 O O . TRP A 1 86 ? 3.176 -10.125 -28.922 1 97.44 86 TRP A O 1
ATOM 656 N N . GLN A 1 87 ? 4.43 -10.75 -27.188 1 97.38 87 GLN A N 1
ATOM 657 C CA . GLN A 1 87 ? 4.73 -12.055 -27.766 1 97.38 87 GLN A CA 1
ATOM 658 C C . GLN A 1 87 ? 3.828 -13.141 -27.188 1 97.38 87 GLN A C 1
ATOM 660 O O . GLN A 1 87 ? 3.924 -14.305 -27.578 1 97.38 87 GLN A O 1
ATOM 665 N N . GLU A 1 88 ? 2.998 -12.812 -26.234 1 97.69 88 GLU A N 1
ATOM 666 C CA . GLU A 1 88 ? 2.102 -13.719 -25.516 1 97.69 88 GLU A CA 1
ATOM 667 C C . GLU A 1 88 ? 0.64 -13.352 -25.75 1 97.69 88 GLU A C 1
ATOM 669 O O . GLU A 1 88 ? -0.143 -13.266 -24.812 1 97.69 88 GLU A O 1
ATOM 674 N N . ASP A 1 89 ? 0.279 -13.062 -27.031 1 97.31 89 ASP A N 1
ATOM 675 C CA . ASP A 1 89 ? -1.071 -12.727 -27.469 1 97.31 89 ASP A CA 1
ATOM 676 C C . ASP A 1 89 ? -1.6 -11.492 -26.75 1 97.31 89 ASP A C 1
ATOM 678 O O . ASP A 1 89 ? -2.809 -11.344 -26.562 1 97.31 89 ASP A O 1
ATOM 682 N N . HIS A 1 90 ? -0.786 -10.742 -26.156 1 97.94 90 HIS A N 1
ATOM 683 C CA . HIS A 1 90 ? -1.085 -9.484 -25.469 1 97.94 90 HIS A CA 1
ATOM 684 C C . HIS A 1 90 ? -1.91 -9.734 -24.219 1 97.94 90 HIS A C 1
ATOM 686 O O . HIS A 1 90 ? -2.703 -8.883 -23.812 1 97.94 90 HIS A O 1
ATOM 692 N N . ILE A 1 91 ? -1.669 -10.93 -23.609 1 98.31 91 ILE A N 1
ATOM 693 C CA . ILE A 1 91 ? -2.387 -11.273 -22.391 1 98.31 91 ILE A CA 1
ATOM 694 C C . ILE A 1 91 ? -1.544 -10.898 -21.172 1 98.31 91 ILE A C 1
ATOM 696 O O . ILE A 1 91 ? -0.417 -11.375 -21.016 1 98.31 91 ILE A O 1
ATOM 700 N N . ALA A 1 92 ? -2.107 -9.969 -20.391 1 98.56 92 ALA A N 1
ATOM 701 C CA . ALA A 1 92 ? -1.453 -9.625 -19.125 1 98.56 92 ALA A CA 1
ATOM 702 C C . ALA A 1 92 ? -1.626 -10.734 -18.094 1 98.56 92 ALA A C 1
ATOM 704 O O . ALA A 1 92 ? -2.619 -11.469 -18.125 1 98.56 92 ALA A O 1
ATOM 705 N N . PRO A 1 93 ? -0.627 -10.891 -17.188 1 98.69 93 PRO A N 1
ATOM 706 C CA . PRO A 1 93 ? -0.899 -11.766 -16.047 1 98.69 93 PRO A CA 1
ATOM 707 C C . PRO A 1 93 ? -2.193 -11.406 -15.32 1 98.69 93 PRO A C 1
ATOM 709 O O . PRO A 1 93 ? -2.426 -10.234 -15.008 1 98.69 93 PRO A O 1
ATOM 712 N N . GLN A 1 94 ? -2.98 -12.375 -15.094 1 98.75 94 GLN A N 1
ATOM 713 C CA . GLN A 1 94 ? -4.297 -12.102 -14.523 1 98.75 94 GLN A CA 1
ATOM 714 C C . GLN A 1 94 ? -4.262 -12.188 -13 1 98.75 94 GLN A C 1
ATOM 716 O O . GLN A 1 94 ? -4.996 -11.469 -12.32 1 98.75 94 GLN A O 1
ATOM 721 N N . VAL A 1 95 ? -3.477 -13.031 -12.406 1 98.81 95 VAL A N 1
ATOM 722 C CA . VAL A 1 95 ? -3.332 -13.156 -10.961 1 98.81 95 VAL A CA 1
ATOM 723 C C . VAL A 1 95 ? -1.872 -12.945 -10.57 1 98.81 95 VAL A C 1
ATOM 725 O O . VAL A 1 95 ? -0.972 -13.555 -11.141 1 98.81 95 VAL A O 1
ATOM 728 N N . VAL A 1 96 ? -1.599 -12.062 -9.633 1 98.88 96 VAL A N 1
ATOM 729 C CA . VAL A 1 96 ? -0.244 -11.789 -9.164 1 98.88 96 VAL A CA 1
ATOM 730 C C . VAL A 1 96 ? -0.187 -11.922 -7.648 1 98.88 96 VAL A C 1
ATOM 732 O O . VAL A 1 96 ? -1.086 -11.453 -6.945 1 98.88 96 VAL A O 1
ATOM 735 N N . PHE A 1 97 ? 0.857 -12.625 -7.141 1 98.56 97 PHE A N 1
ATOM 736 C CA . PHE A 1 97 ? 1.19 -12.688 -5.723 1 98.56 97 PHE A CA 1
ATOM 737 C C . PHE A 1 97 ? 2.502 -11.969 -5.441 1 98.56 97 PHE A C 1
ATOM 739 O O . PHE A 1 97 ? 3.477 -12.125 -6.176 1 98.56 97 PHE A O 1
ATOM 746 N N . GLU A 1 98 ? 2.52 -11.164 -4.441 1 97.88 98 GLU A N 1
ATOM 747 C CA . GLU A 1 98 ? 3.727 -10.523 -3.936 1 97.88 98 GLU A CA 1
ATOM 748 C C . GLU A 1 98 ? 3.916 -10.797 -2.447 1 97.88 98 GLU A C 1
ATOM 750 O O . GLU A 1 98 ? 2.941 -10.875 -1.696 1 97.88 98 GLU A O 1
ATOM 755 N N . LEU A 1 99 ? 5.145 -10.93 -2.053 1 95.75 99 LEU A N 1
ATOM 756 C CA . LEU A 1 99 ? 5.512 -11.047 -0.645 1 95.75 99 LEU A CA 1
ATOM 757 C C . LEU A 1 99 ? 6.102 -9.742 -0.125 1 95.75 99 LEU A C 1
ATOM 759 O O . LEU A 1 99 ? 6.965 -9.148 -0.772 1 95.75 99 LEU A O 1
ATOM 763 N N . VAL A 1 100 ? 5.559 -9.328 1.005 1 92.75 100 VAL A N 1
ATOM 764 C CA . VAL A 1 100 ? 6.145 -8.156 1.652 1 92.75 100 VAL A CA 1
ATOM 765 C C . VAL A 1 100 ? 7.508 -8.523 2.238 1 92.75 100 VAL A C 1
ATOM 767 O O . VAL A 1 100 ? 7.648 -9.547 2.914 1 92.75 100 VAL A O 1
ATOM 770 N N . SER A 1 101 ? 8.477 -7.715 1.909 1 87.69 101 SER A N 1
ATOM 771 C CA . SER A 1 101 ? 9.789 -7.895 2.525 1 87.69 101 SER A CA 1
ATOM 772 C C . SER A 1 101 ? 9.992 -6.922 3.684 1 87.69 101 SER A C 1
ATOM 774 O O . SER A 1 101 ? 9.453 -5.816 3.674 1 87.69 101 SER A O 1
ATOM 776 N N . PRO A 1 102 ? 10.773 -7.324 4.738 1 79.62 102 PRO A N 1
ATOM 777 C CA . PRO A 1 102 ? 11.023 -6.426 5.867 1 79.62 102 PRO A CA 1
ATOM 778 C C . PRO A 1 102 ? 11.75 -5.148 5.457 1 79.62 102 PRO A C 1
ATOM 780 O O . PRO A 1 102 ? 11.648 -4.125 6.141 1 79.62 102 PRO A O 1
ATOM 783 N N . VAL A 1 103 ? 12.406 -5.145 4.348 1 82.81 103 VAL A N 1
ATOM 784 C CA . VAL A 1 103 ? 13.234 -3.998 3.982 1 82.81 103 VAL A CA 1
ATOM 785 C C . VAL A 1 103 ? 12.594 -3.25 2.814 1 82.81 103 VAL A C 1
ATOM 787 O O . VAL A 1 103 ? 13.109 -2.219 2.375 1 82.81 103 VAL A O 1
ATOM 790 N N . GLU A 1 104 ? 11.469 -3.707 2.436 1 87.62 104 GLU A N 1
ATOM 791 C CA . GLU A 1 104 ? 10.82 -3.062 1.3 1 87.62 104 GLU A CA 1
ATOM 792 C C . GLU A 1 104 ? 10.352 -1.653 1.656 1 87.62 104 GLU A C 1
ATOM 794 O O . GLU A 1 104 ? 9.766 -1.438 2.723 1 87.62 104 GLU A O 1
ATOM 799 N N . SER A 1 105 ? 10.711 -0.739 0.803 1 92.06 105 SER A N 1
ATOM 800 C CA . SER A 1 105 ? 10.289 0.637 1.039 1 92.06 105 SER A CA 1
ATOM 801 C C . SER A 1 105 ? 8.812 0.827 0.697 1 92.06 105 SER A C 1
ATOM 803 O O . SER A 1 105 ? 8.258 0.092 -0.124 1 92.06 105 SER A O 1
ATOM 805 N N . LEU A 1 106 ? 8.188 1.825 1.303 1 93.75 106 LEU A N 1
ATOM 806 C CA . LEU A 1 106 ? 6.805 2.186 1.006 1 93.75 106 LEU A CA 1
ATOM 807 C C . LEU A 1 106 ? 6.648 2.568 -0.462 1 93.75 106 LEU A C 1
ATOM 809 O O . LEU A 1 106 ? 5.664 2.191 -1.104 1 93.75 106 LEU A O 1
ATOM 813 N N . THR A 1 107 ? 7.641 3.256 -0.954 1 95.62 107 THR A N 1
ATOM 814 C CA . THR A 1 107 ? 7.59 3.73 -2.332 1 95.62 107 THR A CA 1
ATOM 815 C C . THR A 1 107 ? 7.609 2.557 -3.309 1 95.62 107 THR A C 1
ATOM 817 O O . THR A 1 107 ? 6.848 2.533 -4.277 1 95.62 107 THR A O 1
ATOM 820 N N . GLN A 1 108 ? 8.445 1.619 -3.021 1 95.19 108 GLN A N 1
ATOM 821 C CA . GLN A 1 108 ? 8.523 0.451 -3.893 1 95.19 108 GLN A CA 1
ATOM 822 C C . GLN A 1 108 ? 7.207 -0.324 -3.893 1 95.19 108 GLN A C 1
ATOM 824 O O . GLN A 1 108 ? 6.727 -0.741 -4.949 1 95.19 108 GLN A O 1
ATOM 829 N N . ALA A 1 109 ? 6.629 -0.534 -2.76 1 95.62 109 ALA A N 1
ATOM 830 C CA . ALA A 1 109 ? 5.344 -1.222 -2.658 1 95.62 109 ALA A CA 1
ATOM 831 C C . ALA A 1 109 ? 4.258 -0.478 -3.434 1 95.62 109 ALA A C 1
ATOM 833 O O . ALA A 1 109 ? 3.457 -1.095 -4.137 1 95.62 109 ALA A O 1
ATOM 834 N N . ALA A 1 110 ? 4.281 0.825 -3.348 1 97.38 110 ALA A N 1
ATOM 835 C CA . ALA A 1 110 ? 3.303 1.659 -4.043 1 97.38 110 ALA A CA 1
ATOM 836 C C . ALA A 1 110 ? 3.475 1.559 -5.555 1 97.38 110 ALA A C 1
ATOM 838 O O . ALA A 1 110 ? 2.49 1.509 -6.297 1 97.38 110 ALA A O 1
ATOM 839 N N . LYS A 1 111 ? 4.684 1.56 -5.98 1 97.31 111 LYS A N 1
ATOM 840 C CA . LYS A 1 111 ? 4.969 1.448 -7.41 1 97.31 111 LYS A CA 1
ATOM 841 C C . LYS A 1 111 ? 4.504 0.103 -7.961 1 97.31 111 LYS A C 1
ATOM 843 O O . LYS A 1 111 ? 3.998 0.026 -9.078 1 97.31 111 LYS A O 1
ATOM 848 N N . GLU A 1 112 ? 4.723 -0.892 -7.184 1 97.88 112 GLU A N 1
ATOM 849 C CA . GLU A 1 112 ? 4.273 -2.213 -7.613 1 97.88 112 GLU A CA 1
ATOM 850 C C . GLU A 1 112 ? 2.756 -2.26 -7.762 1 97.88 112 GLU A C 1
ATOM 852 O O . GLU A 1 112 ? 2.24 -2.74 -8.773 1 97.88 112 GLU A O 1
ATOM 857 N N . PHE A 1 113 ? 2.057 -1.763 -6.809 1 98.44 113 PHE A N 1
ATOM 858 C CA . PHE A 1 113 ? 0.604 -1.689 -6.918 1 98.44 113 PHE A CA 1
ATOM 859 C C . PHE A 1 113 ? 0.192 -0.922 -8.164 1 98.44 113 PHE A C 1
ATOM 861 O O . PHE A 1 113 ? -0.663 -1.379 -8.93 1 98.44 113 PHE A O 1
ATOM 868 N N . ALA A 1 114 ? 0.783 0.278 -8.359 1 97.75 114 ALA A N 1
ATOM 869 C CA . ALA A 1 114 ? 0.451 1.113 -9.516 1 97.75 114 ALA A CA 1
ATOM 870 C C . ALA A 1 114 ? 0.695 0.366 -10.82 1 97.75 114 ALA A C 1
ATOM 872 O O . ALA A 1 114 ? -0.104 0.461 -11.758 1 97.75 114 ALA A O 1
ATOM 873 N N . PHE A 1 115 ? 1.784 -0.364 -10.891 1 98.31 115 PHE A N 1
ATOM 874 C CA . PHE A 1 115 ? 2.129 -1.14 -12.07 1 98.31 115 PHE A CA 1
ATOM 875 C C . PHE A 1 115 ? 1.041 -2.158 -12.391 1 98.31 115 PHE A C 1
ATOM 877 O O . PHE A 1 115 ? 0.552 -2.223 -13.516 1 98.31 115 PHE A O 1
ATOM 884 N N . TYR A 1 116 ? 0.641 -2.938 -11.414 1 98.75 116 TYR A N 1
ATOM 885 C CA . TYR A 1 116 ? -0.349 -3.988 -11.617 1 98.75 116 TYR A CA 1
ATOM 886 C C . TYR A 1 116 ? -1.713 -3.396 -11.953 1 98.75 116 TYR A C 1
ATOM 888 O O . TYR A 1 116 ? -2.453 -3.951 -12.766 1 98.75 116 TYR A O 1
ATOM 896 N N . ASP A 1 117 ? -2.004 -2.318 -11.281 1 97.88 117 ASP A N 1
ATOM 897 C CA . ASP A 1 117 ? -3.256 -1.622 -11.562 1 97.88 117 ASP A CA 1
ATOM 898 C C . ASP A 1 117 ? -3.299 -1.113 -13 1 97.88 117 ASP A C 1
ATOM 900 O O . ASP A 1 117 ? -4.32 -1.238 -13.68 1 97.88 117 ASP A O 1
ATOM 904 N N . ARG A 1 118 ? -2.215 -0.631 -13.5 1 96.44 118 ARG A N 1
ATOM 905 C CA . ARG A 1 118 ? -2.141 0.002 -14.812 1 96.44 118 ARG A CA 1
ATOM 906 C C . ARG A 1 118 ? -2.105 -1.043 -15.922 1 96.44 118 ARG A C 1
ATOM 908 O O . ARG A 1 118 ? -2.654 -0.824 -17 1 96.44 118 ARG A O 1
ATOM 915 N N . HIS A 1 119 ? -1.49 -2.133 -15.602 1 97.81 119 HIS A N 1
ATOM 916 C CA . HIS A 1 119 ? -1.182 -3.039 -16.703 1 97.81 119 HIS A CA 1
ATOM 917 C C . HIS A 1 119 ? -2.1 -4.258 -16.688 1 97.81 119 HIS A C 1
ATOM 919 O O . HIS A 1 119 ? -1.77 -5.297 -17.266 1 97.81 119 HIS A O 1
ATOM 925 N N . GLY A 1 120 ? -3.182 -4.199 -16 1 97.62 120 GLY A N 1
ATOM 926 C CA . GLY A 1 120 ? -4.316 -5.051 -16.312 1 97.62 120 GLY A CA 1
ATOM 927 C C . GLY A 1 120 ? -4.383 -6.297 -15.445 1 97.62 120 GLY A C 1
ATOM 928 O O . GLY A 1 120 ? -5.137 -7.227 -15.742 1 97.62 120 GLY A O 1
ATOM 929 N N . VAL A 1 121 ? -3.637 -6.328 -14.414 1 98.81 121 VAL A N 1
ATOM 930 C CA . VAL A 1 121 ? -3.783 -7.434 -13.477 1 98.81 121 VAL A CA 1
ATOM 931 C C . VAL A 1 121 ? -5.219 -7.484 -12.953 1 98.81 121 VAL A C 1
ATOM 933 O O . VAL A 1 121 ? -5.812 -6.449 -12.648 1 98.81 121 VAL A O 1
ATOM 936 N N . GLU A 1 122 ? -5.738 -8.711 -12.883 1 98.81 122 GLU A N 1
ATOM 937 C CA . GLU A 1 122 ? -7.137 -8.852 -12.484 1 98.81 122 GLU A CA 1
ATOM 938 C C . GLU A 1 122 ? -7.262 -9.109 -10.984 1 98.81 122 GLU A C 1
ATOM 940 O O . GLU A 1 122 ? -8.203 -8.641 -10.344 1 98.81 122 GLU A O 1
ATOM 945 N N . GLU A 1 123 ? -6.426 -9.891 -10.438 1 98.88 123 GLU A N 1
ATOM 946 C CA . GLU A 1 123 ? -6.34 -10.203 -9.008 1 98.88 123 GLU A CA 1
ATOM 947 C C . GLU A 1 123 ? -4.926 -9.984 -8.484 1 98.88 123 GLU A C 1
ATOM 949 O O . GLU A 1 123 ? -3.971 -10.578 -8.992 1 98.88 123 GLU A O 1
ATOM 954 N N . TYR A 1 124 ? -4.793 -9.133 -7.535 1 98.88 124 TYR A N 1
ATOM 955 C CA . TYR A 1 124 ? -3.5 -8.867 -6.918 1 98.88 124 TYR A CA 1
ATOM 956 C C . TYR A 1 124 ? -3.531 -9.188 -5.426 1 98.88 124 TYR A C 1
ATOM 958 O O . TYR A 1 124 ? -4.379 -8.664 -4.691 1 98.88 124 TYR A O 1
ATOM 966 N N . TYR A 1 125 ? -2.637 -10.117 -4.973 1 98.56 125 TYR A N 1
ATOM 967 C CA . TYR A 1 125 ? -2.568 -10.539 -3.576 1 98.56 125 TYR A CA 1
ATOM 968 C C . TYR A 1 125 ? -1.211 -10.195 -2.971 1 98.56 125 TYR A C 1
ATOM 970 O O . TYR A 1 125 ? -0.17 -10.578 -3.514 1 98.56 125 TYR A O 1
ATOM 978 N N . LEU A 1 126 ? -1.233 -9.445 -1.919 1 97.94 126 LEU A N 1
ATOM 979 C CA . LEU A 1 126 ? -0.05 -9.062 -1.155 1 97.94 126 LEU A CA 1
ATOM 980 C C . LEU A 1 126 ? -0.029 -9.766 0.2 1 97.94 126 LEU A C 1
ATOM 982 O O . LEU A 1 126 ? -0.947 -9.594 1.006 1 97.94 126 LEU A O 1
ATOM 986 N N . TYR A 1 127 ? 1.056 -10.578 0.456 1 96.81 127 TYR A N 1
ATOM 987 C CA . TYR A 1 127 ? 1.152 -11.367 1.674 1 96.81 127 TYR A CA 1
ATOM 988 C C . TYR A 1 127 ? 2.322 -10.906 2.535 1 96.81 127 TYR A C 1
ATOM 990 O O . TYR A 1 127 ? 3.432 -10.719 2.035 1 96.81 127 TYR A O 1
ATOM 998 N N . ASP A 1 128 ? 2.068 -10.656 3.805 1 93.12 128 ASP A N 1
ATOM 999 C CA . ASP A 1 128 ? 3.082 -10.352 4.809 1 93.12 128 ASP A CA 1
ATOM 1000 C C . ASP A 1 128 ? 3.271 -11.516 5.773 1 93.12 128 ASP A C 1
ATOM 1002 O O . ASP A 1 128 ? 2.473 -11.711 6.691 1 93.12 128 ASP A O 1
ATOM 1006 N N . PRO A 1 129 ? 4.34 -12.258 5.543 1 90.25 129 PRO A N 1
ATOM 1007 C CA . PRO A 1 129 ? 4.531 -13.438 6.391 1 90.25 129 PRO A CA 1
ATOM 1008 C C . PRO A 1 129 ? 4.84 -13.078 7.84 1 90.25 129 PRO A C 1
ATOM 1010 O O . PRO A 1 129 ? 4.535 -13.859 8.75 1 90.25 129 PRO A O 1
ATOM 1013 N N . LEU A 1 130 ? 5.445 -11.906 8.047 1 84.38 130 LEU A N 1
ATOM 1014 C CA . LEU A 1 130 ? 5.797 -11.5 9.398 1 84.38 130 LEU A CA 1
ATOM 1015 C C . LEU A 1 130 ? 4.551 -11.188 10.219 1 84.38 130 LEU A C 1
ATOM 1017 O O . LEU A 1 130 ? 4.465 -11.555 11.391 1 84.38 130 LEU A O 1
ATOM 1021 N N . LYS A 1 131 ? 3.604 -10.547 9.57 1 86.12 131 LYS A N 1
ATOM 1022 C CA . LYS A 1 131 ? 2.367 -10.18 10.258 1 86.12 131 LYS A CA 1
ATOM 1023 C C . LYS A 1 131 ? 1.288 -11.242 10.039 1 86.12 131 LYS A C 1
ATOM 1025 O O . LYS A 1 131 ? 0.187 -11.133 10.586 1 86.12 131 LYS A O 1
ATOM 1030 N N . GLU A 1 132 ? 1.618 -12.258 9.227 1 89 132 GLU A N 1
ATOM 1031 C CA . GLU A 1 132 ? 0.623 -13.242 8.828 1 89 132 GLU A CA 1
ATOM 1032 C C . GLU A 1 132 ? -0.661 -12.57 8.344 1 89 132 GLU A C 1
ATOM 1034 O O . GLU A 1 132 ? -1.752 -12.898 8.812 1 89 132 GLU A O 1
ATOM 1039 N N . ASP A 1 133 ? -0.436 -11.672 7.516 1 92.75 133 ASP A N 1
ATOM 1040 C CA . ASP A 1 133 ? -1.509 -10.844 6.98 1 92.75 133 ASP A CA 1
ATOM 1041 C C . ASP A 1 133 ? -1.488 -10.828 5.453 1 92.75 133 ASP A C 1
ATOM 1043 O O . ASP A 1 133 ? -0.425 -10.945 4.84 1 92.75 133 ASP A O 1
ATOM 1047 N N . ILE A 1 134 ? -2.73 -10.781 4.871 1 96.06 134 ILE A N 1
ATOM 1048 C CA . ILE A 1 134 ? -2.838 -10.734 3.416 1 96.06 134 ILE A CA 1
ATOM 1049 C C . ILE A 1 134 ? -3.863 -9.68 3.004 1 96.06 134 ILE A C 1
ATOM 1051 O O . ILE A 1 134 ? -4.875 -9.492 3.686 1 96.06 134 ILE A O 1
ATOM 1055 N N . CYS A 1 135 ? -3.508 -9.016 1.941 1 97.44 135 CYS A N 1
ATOM 1056 C CA . CYS A 1 135 ? -4.434 -8.109 1.272 1 97.44 135 CYS A CA 1
ATOM 1057 C C . CYS A 1 135 ? -4.645 -8.516 -0.18 1 97.44 135 CYS A C 1
ATOM 1059 O O . CYS A 1 135 ? -3.701 -8.938 -0.855 1 97.44 135 CYS A O 1
ATOM 1061 N N . GLY A 1 136 ? -5.863 -8.445 -0.635 1 98.31 136 GLY A N 1
ATOM 1062 C CA . GLY A 1 136 ? -6.184 -8.719 -2.025 1 98.31 136 GLY A CA 1
ATOM 1063 C C . GLY A 1 136 ? -6.918 -7.582 -2.709 1 98.31 136 GLY A C 1
ATOM 1064 O O . GLY A 1 136 ? -7.621 -6.809 -2.053 1 98.31 136 GLY A O 1
ATOM 1065 N N . TRP A 1 137 ? -6.715 -7.48 -3.98 1 98.75 137 TRP A N 1
ATOM 1066 C CA . TRP A 1 137 ? -7.461 -6.566 -4.84 1 98.75 137 TRP A CA 1
ATOM 1067 C C . TRP A 1 137 ? -8.078 -7.312 -6.02 1 98.75 137 TRP A C 1
ATOM 1069 O O . TRP A 1 137 ? -7.465 -8.227 -6.57 1 98.75 137 TRP A O 1
ATOM 1079 N N . LEU A 1 138 ? -9.266 -6.957 -6.355 1 98.69 138 LEU A N 1
ATOM 1080 C CA . LEU A 1 138 ? -9.961 -7.457 -7.531 1 98.69 138 LEU A CA 1
ATOM 1081 C C . LEU A 1 138 ? -10.258 -6.324 -8.508 1 98.69 138 LEU A C 1
ATOM 1083 O O . LEU A 1 138 ? -10.734 -5.258 -8.109 1 98.69 138 LEU A O 1
ATOM 1087 N N . ARG A 1 139 ? -9.906 -6.578 -9.773 1 98.31 139 ARG A N 1
ATOM 1088 C CA . ARG A 1 139 ? -10.164 -5.543 -10.773 1 98.31 139 ARG A CA 1
ATOM 1089 C C . ARG A 1 139 ? -11.664 -5.379 -11.016 1 98.31 139 ARG A C 1
ATOM 1091 O O . ARG A 1 139 ? -12.375 -6.359 -11.227 1 98.31 139 ARG A O 1
ATOM 1098 N N . TYR A 1 140 ? -12.094 -4.234 -10.828 1 95.19 140 TYR A N 1
ATOM 1099 C CA . TYR A 1 140 ? -13.43 -3.779 -11.188 1 95.19 140 TYR A CA 1
ATOM 1100 C C . TYR A 1 140 ? -13.359 -2.576 -12.125 1 95.19 140 TYR A C 1
ATOM 1102 O O . TYR A 1 140 ? -12.93 -1.494 -11.719 1 95.19 140 TYR A O 1
ATOM 1110 N N . GLU A 1 141 ? -13.852 -2.812 -13.375 1 91 141 GLU A N 1
ATOM 1111 C CA . GLU A 1 141 ? -13.703 -1.805 -14.422 1 91 141 GLU A CA 1
ATOM 1112 C C . GLU A 1 141 ? -12.234 -1.452 -14.648 1 91 141 GLU A C 1
ATOM 1114 O O . GLU A 1 141 ? -11.414 -2.332 -14.922 1 91 141 GLU A O 1
ATOM 1119 N N . ASN A 1 142 ? -11.82 -0.293 -14.391 1 90.81 142 ASN A N 1
ATOM 1120 C CA . ASN A 1 142 ? -10.461 0.082 -14.766 1 90.81 142 ASN A CA 1
ATOM 1121 C C . ASN A 1 142 ? -9.594 0.317 -13.539 1 90.81 142 ASN A C 1
ATOM 1123 O O . ASN A 1 142 ? -8.602 1.051 -13.602 1 90.81 142 ASN A O 1
ATOM 1127 N N . ARG A 1 143 ? -10.016 -0.41 -12.406 1 95.19 143 ARG A N 1
ATOM 1128 C CA . ARG A 1 143 ? -9.234 -0.219 -11.188 1 95.19 143 ARG A CA 1
ATOM 1129 C C . ARG A 1 143 ? -9.234 -1.481 -10.336 1 95.19 143 ARG A C 1
ATOM 1131 O O . ARG A 1 143 ? -10.156 -2.297 -10.422 1 95.19 143 ARG A O 1
ATOM 1138 N N . LEU A 1 144 ? -8.211 -1.594 -9.555 1 97.81 144 LEU A N 1
ATOM 1139 C CA . LEU A 1 144 ? -8.164 -2.641 -8.539 1 97.81 144 LEU A CA 1
ATOM 1140 C C . LEU A 1 144 ? -8.875 -2.193 -7.266 1 97.81 144 LEU A C 1
ATOM 1142 O O . LEU A 1 144 ? -8.57 -1.131 -6.723 1 97.81 144 LEU A O 1
ATOM 1146 N N . GLU A 1 145 ? -9.805 -2.986 -6.887 1 97.81 145 GLU A N 1
ATOM 1147 C CA . GLU A 1 145 ? -10.578 -2.705 -5.684 1 97.81 145 GLU A CA 1
ATOM 1148 C C . GLU A 1 145 ? -10.25 -3.695 -4.57 1 97.81 145 GLU A C 1
ATOM 1150 O O . GLU A 1 145 ? -10.094 -4.891 -4.82 1 97.81 145 GLU A O 1
ATOM 1155 N N . VAL A 1 146 ? -10.242 -3.16 -3.342 1 98.19 146 VAL A N 1
ATOM 1156 C CA . VAL A 1 146 ? -9.844 -3.969 -2.193 1 98.19 146 VAL A CA 1
ATOM 1157 C C . VAL A 1 146 ? -10.906 -5.031 -1.917 1 98.19 146 VAL A C 1
ATOM 1159 O O . VAL A 1 146 ? -12.102 -4.746 -1.955 1 98.19 146 VAL A O 1
ATOM 1162 N N . ILE A 1 147 ? -10.367 -6.227 -1.695 1 98 147 ILE A N 1
ATOM 1163 C CA . ILE A 1 147 ? -11.219 -7.32 -1.25 1 98 147 ILE A CA 1
ATOM 1164 C C . ILE A 1 147 ? -11.359 -7.277 0.271 1 98 147 ILE A C 1
ATOM 1166 O O . ILE A 1 147 ? -10.375 -7.414 0.995 1 98 147 ILE A O 1
ATOM 1170 N N . ASP A 1 148 ? -12.539 -7.176 0.766 1 94.31 148 ASP A N 1
ATOM 1171 C CA . ASP A 1 148 ? -12.773 -7.125 2.205 1 94.31 148 ASP A CA 1
ATOM 1172 C C . ASP A 1 148 ? -14.047 -7.879 2.582 1 94.31 148 ASP A C 1
ATOM 1174 O O . ASP A 1 148 ? -15.148 -7.473 2.209 1 94.31 148 ASP A O 1
ATOM 1178 N N . PRO A 1 149 ? -13.82 -9.016 3.311 1 93.31 149 PRO A N 1
ATOM 1179 C CA . PRO A 1 149 ? -12.586 -9.617 3.816 1 93.31 149 PRO A CA 1
ATOM 1180 C C . PRO A 1 149 ? -11.922 -10.539 2.799 1 93.31 149 PRO A C 1
ATOM 1182 O O . PRO A 1 149 ? -12.602 -11.125 1.956 1 93.31 149 PRO A O 1
ATOM 1185 N N . VAL A 1 150 ? -10.617 -10.641 2.939 1 94.31 150 VAL A N 1
ATOM 1186 C CA . VAL A 1 150 ? -9.891 -11.594 2.104 1 94.31 150 VAL A CA 1
ATOM 1187 C C . VAL A 1 150 ? -9.984 -12.992 2.711 1 94.31 150 VAL A C 1
ATOM 1189 O O . VAL A 1 150 ? -9.805 -13.992 2.012 1 94.31 150 VAL A O 1
ATOM 1192 N N . GLN A 1 151 ? -10.258 -13.062 4.016 1 93.38 151 GLN A N 1
ATOM 1193 C CA . GLN A 1 151 ? -10.5 -14.344 4.668 1 93.38 151 GLN A CA 1
ATOM 1194 C C . GLN A 1 151 ? -11.711 -15.055 4.062 1 93.38 151 GLN A C 1
ATOM 1196 O O . GLN A 1 151 ? -12.805 -14.484 4.012 1 93.38 151 GLN A O 1
ATOM 1201 N N . GLY A 1 152 ? -11.508 -16.25 3.615 1 95.44 152 GLY A N 1
ATOM 1202 C CA . GLY A 1 152 ? -12.594 -17.016 3.016 1 95.44 152 GLY A CA 1
ATOM 1203 C C . GLY A 1 152 ? -12.875 -16.625 1.579 1 95.44 152 GLY A C 1
ATOM 1204 O O . GLY A 1 152 ? -13.805 -17.141 0.959 1 95.44 152 GLY A O 1
ATOM 1205 N N . TRP A 1 153 ? -12.078 -15.766 1.061 1 97.12 153 TRP A N 1
ATOM 1206 C CA . TRP A 1 153 ? -12.242 -15.266 -0.298 1 97.12 153 TRP A CA 1
ATOM 1207 C C . TRP A 1 153 ? -12.055 -16.375 -1.32 1 97.12 153 TRP A C 1
ATOM 1209 O O . TRP A 1 153 ? -11.117 -17.172 -1.209 1 97.12 153 TRP A O 1
ATOM 1219 N N . LEU A 1 154 ? -12.969 -16.422 -2.273 1 97.94 154 LEU A N 1
ATOM 1220 C CA . LEU A 1 154 ? -12.852 -17.344 -3.408 1 97.94 154 LEU A CA 1
ATOM 1221 C C . LEU A 1 154 ? -12.367 -16.594 -4.652 1 97.94 154 LEU A C 1
ATOM 1223 O O . LEU A 1 154 ? -13.086 -15.75 -5.195 1 97.94 154 LEU A O 1
ATOM 1227 N N . SER A 1 155 ? -11.203 -16.938 -5.113 1 98.06 155 SER A N 1
ATOM 1228 C CA . SER A 1 155 ? -10.633 -16.312 -6.297 1 98.06 155 SER A CA 1
ATOM 1229 C C . SER A 1 155 ? -11.422 -16.672 -7.551 1 98.06 155 SER A C 1
ATOM 1231 O O . SER A 1 155 ? -11.562 -17.859 -7.883 1 98.06 155 SER A O 1
ATOM 1233 N N . PRO A 1 156 ? -11.922 -15.711 -8.266 1 97.31 156 PRO A N 1
ATOM 1234 C CA . PRO A 1 156 ? -12.656 -16.016 -9.492 1 97.31 156 PRO A CA 1
ATOM 1235 C C . PRO A 1 156 ? -11.789 -16.703 -10.547 1 97.31 156 PRO A C 1
ATOM 1237 O O . PRO A 1 156 ? -12.25 -17.594 -11.258 1 97.31 156 PRO A O 1
ATOM 1240 N N . ARG A 1 157 ? -10.547 -16.281 -10.695 1 96.81 157 ARG A N 1
ATOM 1241 C CA . ARG A 1 157 ? -9.664 -16.844 -11.719 1 96.81 157 ARG A CA 1
ATOM 1242 C C . ARG A 1 157 ? -9.117 -18.188 -11.281 1 96.81 157 ARG A C 1
ATOM 1244 O O . ARG A 1 157 ? -9.125 -19.156 -12.062 1 96.81 157 ARG A O 1
ATOM 1251 N N . LEU A 1 158 ? -8.766 -18.297 -10 1 96.94 158 LEU A N 1
ATOM 1252 C CA . LEU A 1 158 ? -8.055 -19.484 -9.539 1 96.94 158 LEU A CA 1
ATOM 1253 C C . LEU A 1 158 ? -9.031 -20.562 -9.109 1 96.94 158 LEU A C 1
ATOM 1255 O O . LEU A 1 158 ? -8.688 -21.75 -9.078 1 96.94 158 LEU A O 1
ATOM 1259 N N . GLY A 1 159 ? -10.172 -20.188 -8.688 1 96.56 159 GLY A N 1
ATOM 1260 C CA . GLY A 1 159 ? -11.109 -21.141 -8.125 1 96.56 159 GLY A CA 1
ATOM 1261 C C . GLY A 1 159 ? -10.672 -21.688 -6.785 1 96.56 159 GLY A C 1
ATOM 1262 O O . GLY A 1 159 ? -11.039 -22.812 -6.418 1 96.56 159 GLY A O 1
ATOM 1263 N N . LEU A 1 160 ? -9.844 -21.016 -6.113 1 97.62 160 LEU A N 1
ATOM 1264 C CA . LEU A 1 160 ? -9.297 -21.422 -4.824 1 97.62 160 LEU A CA 1
ATOM 1265 C C . LEU A 1 160 ? -9.805 -20.5 -3.711 1 97.62 160 LEU A C 1
ATOM 1267 O O . LEU A 1 160 ? -10 -19.297 -3.926 1 97.62 160 LEU A O 1
ATOM 1271 N N . ARG A 1 161 ? -9.969 -21.016 -2.559 1 97.81 161 ARG A N 1
ATOM 1272 C CA . ARG A 1 161 ? -10.367 -20.234 -1.393 1 97.81 161 ARG A CA 1
ATOM 1273 C C . ARG A 1 161 ? -9.156 -19.844 -0.563 1 97.81 161 ARG A C 1
ATOM 1275 O O . ARG A 1 161 ? -8.242 -20.641 -0.358 1 97.81 161 ARG A O 1
ATOM 1282 N N . PHE A 1 162 ? -9.188 -18.641 -0.142 1 97.38 162 PHE A N 1
ATOM 1283 C CA . PHE A 1 162 ? -8.094 -18.125 0.666 1 97.38 162 PHE A CA 1
ATOM 1284 C C . PHE A 1 162 ? -8.398 -18.266 2.152 1 97.38 162 PHE A C 1
ATOM 1286 O O . PHE A 1 162 ? -9.453 -17.828 2.619 1 97.38 162 PHE A O 1
ATOM 1293 N N . GLU A 1 163 ? -7.465 -18.844 2.852 1 95.12 163 GLU A N 1
ATOM 1294 C CA . GLU A 1 163 ? -7.578 -18.969 4.301 1 95.12 163 GLU A CA 1
ATOM 1295 C C . GLU A 1 163 ? -6.266 -18.609 4.992 1 95.12 163 GLU A C 1
ATOM 1297 O O . GLU A 1 163 ? -5.195 -19.031 4.551 1 95.12 163 GLU A O 1
ATOM 1302 N N . ILE A 1 164 ? -6.395 -17.734 5.906 1 91.38 164 ILE A N 1
ATOM 1303 C CA . ILE A 1 164 ? -5.25 -17.469 6.77 1 91.38 164 ILE A CA 1
ATOM 1304 C C . ILE A 1 164 ? -5.363 -18.297 8.047 1 91.38 164 ILE A C 1
ATOM 1306 O O . ILE A 1 164 ? -6.332 -18.156 8.797 1 91.38 164 ILE A O 1
ATOM 1310 N N . THR A 1 165 ? -4.383 -19.141 8.25 1 85.31 165 THR A N 1
ATOM 1311 C CA . THR A 1 165 ? -4.344 -20 9.414 1 85.31 165 THR A CA 1
ATOM 1312 C C . THR A 1 165 ? -3.145 -19.672 10.297 1 85.31 165 THR A C 1
ATOM 1314 O O . THR A 1 165 ? -2.422 -18.719 10.039 1 85.31 165 THR A O 1
ATOM 1317 N N . ARG A 1 166 ? -3 -20.422 11.336 1 82.5 166 ARG A N 1
ATOM 1318 C CA . ARG A 1 166 ? -1.854 -20.25 12.227 1 82.5 166 ARG A CA 1
ATOM 1319 C C . ARG A 1 166 ? -0.549 -20.547 11.492 1 82.5 166 ARG A C 1
ATOM 1321 O O . ARG A 1 166 ? 0.514 -20.062 11.891 1 82.5 166 ARG A O 1
ATOM 1328 N N . GLU A 1 167 ? -0.652 -21.344 10.422 1 79.5 167 GLU A N 1
ATOM 1329 C CA . GLU A 1 167 ? 0.528 -21.734 9.656 1 79.5 167 GLU A CA 1
ATOM 1330 C C . GLU A 1 167 ? 0.798 -20.734 8.523 1 79.5 167 GLU A C 1
ATOM 1332 O O . GLU A 1 167 ? 1.802 -20.859 7.816 1 79.5 167 GLU A O 1
ATOM 1337 N N . GLY A 1 168 ? -0.038 -19.766 8.406 1 89.19 168 GLY A N 1
ATOM 1338 C CA . GLY A 1 168 ? 0.122 -18.781 7.348 1 89.19 168 GLY A CA 1
ATOM 1339 C C . GLY A 1 168 ? -0.967 -18.844 6.297 1 89.19 168 GLY A C 1
ATOM 1340 O O . GLY A 1 168 ? -2.064 -19.344 6.562 1 89.19 168 GLY A O 1
ATOM 1341 N N . LEU A 1 169 ? -0.684 -18.281 5.195 1 93.62 169 LEU A N 1
ATOM 1342 C CA . LEU A 1 169 ? -1.634 -18.281 4.09 1 93.62 169 LEU A CA 1
ATOM 1343 C C . LEU A 1 169 ? -1.796 -19.672 3.496 1 93.62 169 LEU A C 1
ATOM 1345 O O . LEU A 1 169 ? -0.807 -20.328 3.164 1 93.62 169 LEU A O 1
ATOM 1349 N N . THR A 1 170 ? -3.018 -20.125 3.387 1 94.25 170 THR A N 1
ATOM 1350 C CA . THR A 1 170 ? -3.346 -21.406 2.771 1 94.25 170 THR A CA 1
ATOM 1351 C C . THR A 1 170 ? -4.383 -21.234 1.668 1 94.25 170 THR A C 1
ATOM 1353 O O . THR A 1 170 ? -5.402 -20.562 1.87 1 94.25 170 THR A O 1
ATOM 1356 N N . LEU A 1 171 ? -4.074 -21.766 0.53 1 97 171 LEU A N 1
ATOM 1357 C CA . LEU A 1 171 ? -5.035 -21.812 -0.566 1 97 171 LEU A CA 1
ATOM 1358 C C . LEU A 1 171 ? -5.703 -23.188 -0.642 1 97 171 LEU A C 1
ATOM 1360 O O . LEU A 1 171 ? -5.02 -24.219 -0.662 1 97 171 LEU A O 1
ATOM 1364 N N . LEU A 1 172 ? -7.012 -23.156 -0.671 1 97.06 172 LEU A N 1
ATOM 1365 C CA . LEU A 1 172 ? -7.766 -24.406 -0.605 1 97.06 172 LEU A CA 1
ATOM 1366 C C . LEU A 1 172 ? -8.469 -24.688 -1.93 1 97.06 172 LEU A C 1
ATOM 1368 O O . LEU A 1 172 ? -9.047 -23.781 -2.533 1 97.06 172 LEU A O 1
ATOM 1372 N N . LEU A 1 173 ? -8.422 -25.906 -2.291 1 95.44 173 LEU A N 1
ATOM 1373 C CA . LEU A 1 173 ? -9.211 -26.406 -3.416 1 95.44 173 LEU A CA 1
ATOM 1374 C C . LEU A 1 173 ? -10.688 -26.469 -3.064 1 95.44 173 LEU A C 1
ATOM 1376 O O . LEU A 1 173 ? -11.062 -26.359 -1.893 1 95.44 173 LEU A O 1
ATOM 1380 N N . PRO A 1 174 ? -11.648 -26.516 -4.113 1 92.38 174 PRO A N 1
ATOM 1381 C CA . PRO A 1 174 ? -13.078 -26.609 -3.826 1 92.38 174 PRO A CA 1
ATOM 1382 C C . PRO A 1 174 ? -13.406 -27.75 -2.854 1 92.38 174 PRO A C 1
ATOM 1384 O O . PRO A 1 174 ? -14.336 -27.625 -2.051 1 92.38 174 PRO A O 1
ATOM 1387 N N . GLY A 1 175 ? -12.695 -28.766 -2.799 1 91.38 175 GLY A N 1
ATOM 1388 C CA . GLY A 1 175 ? -12.906 -29.875 -1.885 1 91.38 175 GLY A CA 1
ATOM 1389 C C . GLY A 1 175 ? -12.336 -29.641 -0.502 1 91.38 175 GLY A C 1
ATOM 1390 O O . GLY A 1 175 ? -12.523 -30.438 0.407 1 91.38 175 GLY A O 1
ATOM 1391 N N . GLY A 1 176 ? -11.625 -28.5 -0.313 1 93.25 176 GLY A N 1
ATOM 1392 C CA . GLY A 1 176 ? -11.125 -28.109 0.996 1 93.25 176 GLY A CA 1
ATOM 1393 C C . GLY A 1 176 ? -9.664 -28.469 1.205 1 93.25 176 GLY A C 1
ATOM 1394 O O . GLY A 1 176 ? -9.047 -28.031 2.182 1 93.25 176 GLY A O 1
ATOM 1395 N N . ALA A 1 177 ? -9.109 -29.219 0.34 1 93.5 177 ALA A N 1
ATOM 1396 C CA . ALA A 1 177 ? -7.715 -29.625 0.475 1 93.5 177 ALA A CA 1
ATOM 1397 C C . ALA A 1 177 ? -6.777 -28.469 0.132 1 93.5 177 ALA A C 1
ATOM 1399 O O . ALA A 1 177 ? -7.016 -27.734 -0.824 1 93.5 177 ALA A O 1
ATOM 1400 N N . PRO A 1 178 ? -5.711 -28.375 0.917 1 95.12 178 PRO A N 1
ATOM 1401 C CA . PRO A 1 178 ? -4.73 -27.328 0.576 1 95.12 178 PRO A CA 1
ATOM 1402 C C . PRO A 1 178 ? -3.963 -27.656 -0.705 1 95.12 178 PRO A C 1
ATOM 1404 O O . PRO A 1 178 ? -3.693 -28.812 -0.996 1 95.12 178 PRO A O 1
ATOM 1407 N N . ILE A 1 179 ? -3.604 -26.594 -1.453 1 94.06 179 ILE A N 1
ATOM 1408 C CA . ILE A 1 179 ? -2.908 -26.828 -2.715 1 94.06 179 ILE A CA 1
ATOM 1409 C C . ILE A 1 179 ? -1.504 -27.359 -2.441 1 94.06 179 ILE A C 1
ATOM 1411 O O . ILE A 1 179 ? -0.89 -27.984 -3.311 1 94.06 179 ILE A O 1
ATOM 1415 N N . ALA A 1 180 ? -0.984 -27.047 -1.256 1 91.38 180 ALA A N 1
ATOM 1416 C CA . ALA A 1 180 ? 0.326 -27.578 -0.891 1 91.38 180 ALA A CA 1
ATOM 1417 C C . ALA A 1 180 ? 0.32 -29.109 -0.895 1 91.38 180 ALA A C 1
ATOM 1419 O O . ALA A 1 180 ? 1.314 -29.734 -1.261 1 91.38 180 ALA A O 1
ATOM 1420 N N . ALA A 1 181 ? -0.789 -29.625 -0.526 1 90.81 181 ALA A N 1
ATOM 1421 C CA . ALA A 1 181 ? -0.931 -31.078 -0.543 1 90.81 181 ALA A CA 1
ATOM 1422 C C . ALA A 1 181 ? -0.898 -31.625 -1.972 1 90.81 181 ALA A C 1
ATOM 1424 O O . ALA A 1 181 ? -0.326 -32.688 -2.229 1 90.81 181 ALA A O 1
ATOM 1425 N N . GLU A 1 182 ? -1.474 -30.859 -2.838 1 86.75 182 GLU A N 1
ATOM 1426 C CA . GLU A 1 182 ? -1.463 -31.234 -4.246 1 86.75 182 GLU A CA 1
ATOM 1427 C C . GLU A 1 182 ? -0.051 -31.188 -4.82 1 86.75 182 GLU A C 1
ATOM 1429 O O . GLU A 1 182 ? 0.335 -32.062 -5.613 1 86.75 182 GLU A O 1
ATOM 1434 N N . ALA A 1 183 ? 0.661 -30.234 -4.406 1 87.62 183 ALA A N 1
ATOM 1435 C CA . ALA A 1 183 ? 2.049 -30.109 -4.848 1 87.62 183 ALA A CA 1
ATOM 1436 C C . ALA A 1 183 ? 2.867 -31.328 -4.41 1 87.62 183 ALA A C 1
ATOM 1438 O O . ALA A 1 183 ? 3.656 -31.859 -5.191 1 87.62 183 ALA A O 1
ATOM 1439 N N . GLN A 1 184 ? 2.641 -31.719 -3.213 1 89.44 184 GLN A N 1
ATOM 1440 C CA . GLN A 1 184 ? 3.359 -32.875 -2.674 1 89.44 184 GLN A CA 1
ATOM 1441 C C . GLN A 1 184 ? 2.994 -34.156 -3.424 1 89.44 184 GLN A C 1
ATOM 1443 O O . GLN A 1 184 ? 3.869 -34.938 -3.76 1 89.44 184 GLN A O 1
ATOM 1448 N N . ARG A 1 185 ? 1.758 -34.312 -3.639 1 87.56 185 ARG A 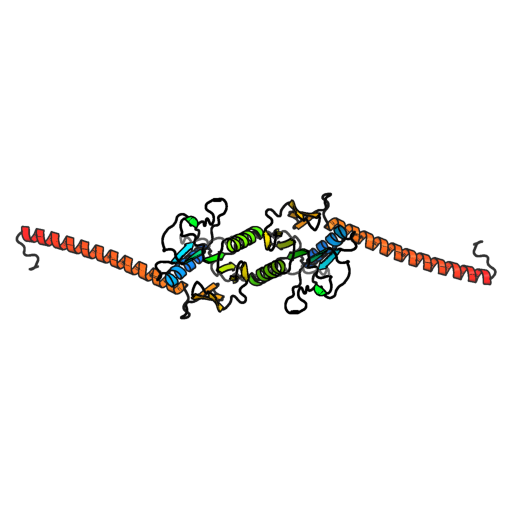N 1
ATOM 1449 C CA . ARG A 1 185 ? 1.293 -35.5 -4.375 1 87.56 185 ARG A CA 1
ATOM 1450 C C . ARG A 1 185 ? 1.908 -35.562 -5.77 1 87.56 185 ARG A C 1
ATOM 1452 O O . ARG A 1 185 ? 2.367 -36.594 -6.211 1 87.56 185 ARG A O 1
ATOM 1459 N N . GLU A 1 186 ? 1.872 -34.438 -6.379 1 83 186 GLU A N 1
ATOM 1460 C CA . GLU A 1 186 ? 2.424 -34.375 -7.727 1 83 186 GLU A CA 1
ATOM 1461 C C . GLU A 1 186 ? 3.922 -34.656 -7.723 1 83 186 GLU A C 1
ATOM 1463 O O . GLU A 1 186 ? 4.434 -35.344 -8.625 1 83 186 GLU A O 1
ATOM 1468 N N . HIS A 1 187 ? 4.539 -34.156 -6.785 1 86.06 187 HIS A N 1
ATOM 1469 C CA . HIS A 1 187 ? 5.969 -34.406 -6.656 1 86.06 187 HIS A CA 1
ATOM 1470 C C . HIS A 1 187 ? 6.238 -35.906 -6.457 1 86.06 187 HIS A C 1
ATOM 1472 O O . HIS A 1 187 ? 7.102 -36.469 -7.125 1 86.06 187 HIS A O 1
ATOM 1478 N N . GLU A 1 188 ? 5.512 -36.5 -5.574 1 89.19 188 GLU A N 1
ATOM 1479 C CA . GLU A 1 188 ? 5.645 -37.938 -5.32 1 89.19 188 GLU A CA 1
ATOM 1480 C C . GLU A 1 188 ? 5.359 -38.75 -6.582 1 89.19 188 GLU A C 1
ATOM 1482 O O . GLU A 1 188 ? 6.066 -39.719 -6.875 1 89.19 188 GLU A O 1
ATOM 1487 N N . ARG A 1 189 ? 4.387 -38.375 -7.215 1 87.56 189 ARG A N 1
ATOM 1488 C CA . ARG A 1 189 ? 4.047 -39.031 -8.461 1 87.56 189 ARG A CA 1
ATOM 1489 C C . ARG A 1 189 ? 5.184 -38.938 -9.477 1 87.56 189 ARG A C 1
ATOM 1491 O O . ARG A 1 189 ? 5.582 -39.906 -10.086 1 87.56 189 ARG A O 1
ATOM 1498 N N . ALA A 1 190 ? 5.668 -37.75 -9.609 1 86 190 ALA A N 1
ATOM 1499 C CA . ALA A 1 190 ? 6.766 -37.531 -10.547 1 86 190 ALA A CA 1
ATOM 1500 C C . ALA A 1 190 ? 7.98 -38.375 -10.195 1 86 190 ALA A C 1
ATOM 1502 O O . ALA A 1 190 ? 8.617 -38.938 -11.078 1 86 190 ALA A O 1
ATOM 1503 N N . LEU A 1 191 ? 8.234 -38.438 -8.969 1 89.44 191 LEU A N 1
ATOM 1504 C CA . LEU A 1 191 ? 9.344 -39.25 -8.5 1 89.44 191 LEU A CA 1
ATOM 1505 C C . LEU A 1 191 ? 9.102 -40.719 -8.797 1 89.44 191 LEU A C 1
ATOM 1507 O O . LEU A 1 191 ? 10 -41.406 -9.266 1 89.44 191 LEU A O 1
ATOM 1511 N N . ALA A 1 192 ? 7.906 -41.219 -8.484 1 93.06 192 ALA A N 1
ATOM 1512 C CA . ALA A 1 192 ? 7.539 -42.594 -8.742 1 93.06 192 ALA A CA 1
ATOM 1513 C C . ALA A 1 192 ? 7.664 -42.938 -10.227 1 93.06 192 ALA A C 1
ATOM 1515 O O . ALA A 1 192 ? 8.164 -44 -10.594 1 93.06 192 ALA A O 1
ATOM 1516 N N . LEU A 1 193 ? 7.176 -42.062 -11.055 1 91.25 193 LEU A N 1
ATOM 1517 C CA . LEU A 1 193 ? 7.25 -42.25 -12.492 1 91.25 193 LEU A CA 1
ATOM 1518 C C . LEU A 1 193 ? 8.703 -42.312 -12.961 1 91.25 193 LEU A C 1
ATOM 1520 O O . LEU A 1 193 ? 9.055 -43.125 -13.82 1 91.25 193 LEU A O 1
ATOM 1524 N N . GLN A 1 194 ? 9.477 -41.438 -12.406 1 90.75 194 GLN A N 1
ATOM 1525 C CA . GLN A 1 194 ? 10.898 -41.469 -12.734 1 90.75 194 GLN A CA 1
ATOM 1526 C C . GLN A 1 194 ? 11.523 -42.812 -12.336 1 90.75 194 GLN A C 1
ATOM 1528 O O . GLN A 1 194 ? 12.273 -43.406 -13.117 1 90.75 194 GLN A O 1
ATOM 1533 N N . GLN A 1 195 ? 11.258 -43.219 -11.18 1 93.06 195 GLN A N 1
ATOM 1534 C CA . GLN A 1 195 ? 11.766 -44.5 -10.703 1 93.06 195 GLN A CA 1
ATOM 1535 C C . GLN A 1 195 ? 11.297 -45.625 -11.586 1 93.06 195 GLN A C 1
ATOM 1537 O O . GLN A 1 195 ? 12.062 -46.562 -11.891 1 93.06 195 GLN A O 1
ATOM 1542 N N . LEU A 1 196 ? 10.031 -45.625 -11.93 1 94.25 196 LEU A N 1
ATOM 1543 C CA . LEU A 1 196 ? 9.477 -46.625 -12.828 1 94.25 196 LEU A CA 1
ATOM 1544 C C . LEU A 1 196 ? 10.242 -46.656 -14.141 1 94.25 196 LEU A C 1
ATOM 1546 O O . LEU A 1 196 ? 10.57 -47.75 -14.648 1 94.25 196 LEU A O 1
ATOM 1550 N N . GLU A 1 197 ? 10.477 -45.438 -14.641 1 93.5 197 GLU A N 1
ATOM 1551 C CA . GLU A 1 197 ? 11.227 -45.375 -15.898 1 93.5 197 GLU A CA 1
ATOM 1552 C C . GLU A 1 197 ? 12.633 -45.938 -15.727 1 93.5 197 GLU A C 1
ATOM 1554 O O . GLU A 1 197 ? 13.133 -46.656 -16.594 1 93.5 197 GLU A O 1
ATOM 1559 N N . GLU A 1 198 ? 13.258 -45.594 -14.672 1 93.06 198 GLU A N 1
ATOM 1560 C CA . GLU A 1 198 ? 14.586 -46.125 -14.375 1 93.06 198 GLU A CA 1
ATOM 1561 C C . GLU A 1 198 ? 14.555 -47.625 -14.266 1 93.06 198 GLU A C 1
ATOM 1563 O O . GLU A 1 198 ? 15.43 -48.312 -14.797 1 93.06 198 GLU A O 1
ATOM 1568 N N . GLU A 1 199 ? 13.633 -48.188 -13.586 1 94.5 199 GLU A N 1
ATOM 1569 C CA . GLU A 1 199 ? 13.484 -49.625 -13.43 1 94.5 199 GLU A CA 1
ATOM 1570 C C . GLU A 1 199 ? 13.188 -50.312 -14.766 1 94.5 199 GLU A C 1
ATOM 1572 O O . GLU A 1 199 ? 13.688 -51.406 -15.031 1 94.5 199 GLU A O 1
ATOM 1577 N N . ARG A 1 200 ? 12.383 -49.656 -15.555 1 94.88 200 ARG A N 1
ATOM 1578 C CA . ARG A 1 200 ? 12.102 -50.188 -16.891 1 94.88 200 ARG A CA 1
ATOM 1579 C C . ARG A 1 200 ? 13.375 -50.25 -17.719 1 94.88 200 ARG A C 1
ATOM 1581 O O . ARG A 1 200 ? 13.602 -51.25 -18.438 1 94.88 200 ARG A O 1
ATOM 1588 N N . GLN A 1 201 ? 14.148 -49.188 -17.656 1 94.25 201 GLN A N 1
ATOM 1589 C CA . GLN A 1 201 ? 15.43 -49.188 -18.375 1 94.25 201 GLN A CA 1
ATOM 1590 C C . GLN A 1 201 ? 16.344 -50.281 -17.859 1 94.25 201 GLN A C 1
ATOM 1592 O O . GLN A 1 201 ? 16.984 -50.969 -18.656 1 94.25 201 GLN A O 1
ATOM 1597 N N . ARG A 1 202 ? 16.422 -50.438 -16.594 1 93.31 202 ARG A N 1
ATOM 1598 C CA . ARG A 1 202 ? 17.219 -51.5 -15.992 1 93.31 202 ARG A CA 1
ATOM 1599 C C . ARG A 1 202 ? 16.734 -52.875 -16.469 1 93.31 202 ARG A C 1
ATOM 1601 O O . ARG A 1 202 ? 17.547 -53.719 -16.828 1 93.31 202 ARG A O 1
ATOM 1608 N N . ALA A 1 203 ? 15.391 -53.125 -16.422 1 95 203 ALA A N 1
ATOM 1609 C CA . ALA A 1 203 ? 14.805 -54.406 -16.875 1 95 203 ALA A CA 1
ATOM 1610 C C . ALA A 1 203 ? 15.141 -54.656 -18.328 1 95 203 ALA A C 1
ATOM 1612 O O . ALA A 1 203 ? 15.438 -55.812 -18.703 1 95 203 ALA A O 1
ATOM 1613 N N . ASN A 1 204 ? 15.125 -53.594 -19.094 1 95.62 204 ASN A N 1
ATOM 1614 C CA . ASN A 1 204 ? 15.469 -53.719 -20.516 1 95.62 204 ASN A CA 1
ATOM 1615 C C . ASN A 1 204 ? 16.938 -54.094 -20.703 1 95.62 204 ASN A C 1
ATOM 1617 O O . ASN A 1 204 ? 17.25 -54.969 -21.531 1 95.62 204 ASN A O 1
ATOM 1621 N N . LEU A 1 205 ? 17.812 -53.469 -19.969 1 93.31 205 LEU A N 1
ATOM 1622 C CA . LEU A 1 205 ? 19.234 -53.781 -20.031 1 93.31 205 LEU A CA 1
ATOM 1623 C C . LEU A 1 205 ? 19.469 -55.25 -19.609 1 93.31 205 LEU A C 1
ATOM 1625 O O . LEU A 1 205 ? 20.266 -55.938 -20.234 1 93.31 205 LEU A O 1
ATOM 1629 N N . GLU A 1 206 ? 18.859 -55.594 -18.562 1 93.44 206 GLU A N 1
ATOM 1630 C CA . GLU A 1 206 ? 18.984 -56.969 -18.062 1 93.44 206 GLU A CA 1
ATOM 1631 C C . GLU A 1 206 ? 18.438 -57.969 -19.078 1 93.44 206 GLU A C 1
ATOM 1633 O O . GLU A 1 206 ? 19 -59.062 -19.25 1 93.44 206 GLU A O 1
ATOM 1638 N N . ARG A 1 207 ? 17.359 -57.656 -19.75 1 93.75 207 ARG A N 1
ATOM 1639 C CA . ARG A 1 207 ? 16.797 -58.5 -20.797 1 93.75 207 ARG A CA 1
ATOM 1640 C C . ARG A 1 207 ? 17.766 -58.656 -21.953 1 93.75 207 ARG A C 1
ATOM 1642 O O . ARG A 1 207 ? 17.984 -59.75 -22.469 1 93.75 207 ARG A O 1
ATOM 1649 N N . LEU A 1 208 ? 18.391 -57.562 -22.328 1 92.62 208 LEU A N 1
ATOM 1650 C CA . LEU A 1 208 ? 19.375 -57.594 -23.406 1 92.62 208 LEU A CA 1
ATOM 1651 C C . LEU A 1 208 ? 20.578 -58.438 -23.016 1 92.62 208 LEU A C 1
ATOM 1653 O O . LEU A 1 208 ? 21.109 -59.219 -23.828 1 92.62 208 LEU A O 1
ATOM 1657 N N . ARG A 1 209 ? 21.031 -58.281 -21.781 1 92.81 209 ARG A N 1
ATOM 1658 C CA . ARG A 1 209 ? 22.125 -59.094 -21.266 1 92.81 209 ARG A CA 1
ATOM 1659 C C . ARG A 1 209 ? 21.781 -60.562 -21.297 1 92.81 209 ARG A C 1
ATOM 1661 O O . ARG A 1 209 ? 22.594 -61.406 -21.734 1 92.81 209 ARG A O 1
ATOM 1668 N N . ALA A 1 210 ? 20.562 -61 -20.875 1 92.38 210 ALA A N 1
ATOM 1669 C CA . ALA A 1 210 ? 20.094 -62.375 -20.875 1 92.38 210 ALA A CA 1
ATOM 1670 C C . ALA A 1 210 ? 20.047 -62.938 -22.281 1 92.38 210 ALA A C 1
ATOM 1672 O O . ALA A 1 210 ? 20.438 -64.062 -22.516 1 92.38 210 ALA A O 1
ATOM 1673 N N . GLU A 1 211 ? 19.641 -62.094 -23.203 1 91.88 211 GLU A N 1
ATOM 1674 C CA . GLU A 1 211 ? 19.578 -62.5 -24.609 1 91.88 211 GLU A CA 1
ATOM 1675 C C . GLU A 1 211 ? 20.984 -62.75 -25.172 1 91.88 211 GLU A C 1
ATOM 1677 O O . GLU A 1 211 ? 21.203 -63.75 -25.891 1 91.88 211 GLU A O 1
ATOM 1682 N N . ARG A 1 212 ? 22 -62 -24.875 1 92.69 212 ARG A N 1
ATOM 1683 C CA . ARG A 1 212 ? 23.391 -62.188 -25.297 1 92.69 212 ARG A CA 1
ATOM 1684 C C . ARG A 1 212 ? 23.984 -63.469 -24.734 1 92.69 212 ARG A C 1
ATOM 1686 O O . ARG A 1 212 ? 24.656 -64.25 -25.438 1 92.69 212 ARG A O 1
ATOM 1693 N N . LEU A 1 213 ? 23.781 -63.688 -23.469 1 90.44 213 LEU A N 1
ATOM 1694 C CA . LEU A 1 213 ? 24.266 -64.875 -22.812 1 90.44 213 LEU A CA 1
ATOM 1695 C C . LEU A 1 213 ? 23.625 -66.125 -23.422 1 90.44 213 LEU A C 1
ATOM 1697 O O . LEU A 1 213 ? 24.312 -67.125 -23.641 1 90.44 213 LEU A O 1
ATOM 1701 N N . ALA A 1 214 ? 22.297 -66.062 -23.703 1 92.25 214 ALA A N 1
ATOM 1702 C CA . ALA A 1 214 ? 21.594 -67.188 -24.344 1 92.25 214 ALA A CA 1
ATOM 1703 C C . ALA A 1 214 ? 22.188 -67.5 -25.719 1 92.25 214 ALA A C 1
ATOM 1705 O O . ALA A 1 214 ? 22.375 -68.625 -26.078 1 92.25 214 ALA A O 1
ATOM 1706 N N . GLU A 1 215 ? 22.516 -66.438 -26.438 1 91.75 215 GLU A N 1
ATOM 1707 C CA . GLU A 1 215 ? 23.141 -66.625 -27.75 1 91.75 215 GLU A CA 1
ATOM 1708 C C . GLU A 1 215 ? 24.516 -67.25 -27.656 1 91.75 215 GLU A C 1
ATOM 1710 O O . GLU A 1 215 ? 24.875 -68.125 -28.453 1 91.75 215 GLU A O 1
ATOM 1715 N N . GLN A 1 216 ? 25.312 -66.812 -26.688 1 92 216 GLN A N 1
ATOM 1716 C CA . GLN A 1 216 ? 26.625 -67.438 -26.469 1 92 216 GLN A CA 1
ATOM 1717 C C . GLN A 1 216 ? 26.516 -68.875 -26.109 1 92 216 GLN A C 1
ATOM 1719 O O . GLN A 1 216 ? 27.297 -69.688 -26.594 1 92 216 GLN A O 1
ATOM 1724 N N . LEU A 1 217 ? 25.547 -69.25 -25.312 1 90.75 217 LEU A N 1
ATOM 1725 C CA . LEU A 1 217 ? 25.328 -70.625 -24.953 1 90.75 217 LEU A CA 1
ATOM 1726 C C . LEU A 1 217 ? 24.922 -71.438 -26.172 1 90.75 217 LEU A C 1
ATOM 1728 O O . LEU A 1 217 ? 25.391 -72.562 -26.359 1 90.75 217 LEU A O 1
ATOM 1732 N N . ARG A 1 218 ? 24.109 -70.938 -27.047 1 91.44 218 ARG A N 1
ATOM 1733 C CA . ARG A 1 218 ? 23.703 -71.625 -28.266 1 91.44 218 ARG A CA 1
ATOM 1734 C C . ARG A 1 218 ? 24.891 -71.875 -29.188 1 91.44 218 ARG A C 1
ATOM 1736 O O . ARG A 1 218 ? 24.984 -72.938 -29.797 1 91.44 218 ARG A O 1
ATOM 1743 N N . THR A 1 219 ? 25.781 -70.875 -29.188 1 93.06 219 THR A N 1
ATOM 1744 C CA . THR A 1 219 ? 26.984 -71.062 -29.984 1 93.06 219 THR A CA 1
ATOM 1745 C C . THR A 1 219 ? 27.859 -72.188 -29.438 1 93.06 219 THR A C 1
ATOM 1747 O O . THR A 1 219 ? 28.578 -72.812 -30.203 1 93.06 219 THR A O 1
ATOM 1750 N N . LEU A 1 220 ? 27.75 -72.438 -28.156 1 91.81 220 LEU A N 1
ATOM 1751 C CA . LEU A 1 220 ? 28.531 -73.438 -27.516 1 91.81 220 LEU A CA 1
ATOM 1752 C C . LEU A 1 220 ? 27.766 -74.75 -27.484 1 91.81 220 LEU A C 1
ATOM 1754 O O . LEU A 1 220 ? 28.234 -75.75 -26.891 1 91.81 220 LEU A O 1
ATOM 1758 N N . GLY A 1 221 ? 26.656 -74.75 -27.984 1 91.12 221 GLY A N 1
ATOM 1759 C CA . GLY A 1 221 ? 25.875 -75.938 -28.125 1 91.12 221 GLY A CA 1
ATOM 1760 C C . GLY A 1 221 ? 24.984 -76.25 -26.938 1 91.12 221 GLY A C 1
ATOM 1761 O O . GLY A 1 221 ? 24.531 -77.375 -26.734 1 91.12 221 GLY A O 1
ATOM 1762 N N . ILE A 1 222 ? 24.906 -75.188 -26.094 1 89.5 222 ILE A N 1
ATOM 1763 C CA . ILE A 1 222 ? 24.094 -75.375 -24.891 1 89.5 222 ILE A CA 1
ATOM 1764 C C . ILE A 1 222 ? 22.734 -74.688 -25.094 1 89.5 222 ILE A C 1
ATOM 1766 O O . ILE A 1 222 ? 22.656 -73.5 -25.531 1 89.5 222 ILE A O 1
ATOM 1770 N N . ASP A 1 223 ? 21.594 -75.5 -24.938 1 87.81 223 ASP A N 1
ATOM 1771 C CA . ASP A 1 223 ? 20.266 -74.875 -25.047 1 87.81 223 ASP A CA 1
ATOM 1772 C C . ASP A 1 223 ? 19.922 -74.062 -23.828 1 87.81 223 ASP A C 1
ATOM 1774 O O . ASP A 1 223 ? 19.734 -74.562 -22.734 1 87.81 223 ASP A O 1
ATOM 1778 N N . PRO A 1 224 ? 19.812 -72.625 -23.875 1 81.5 224 PRO A N 1
ATOM 1779 C CA . PRO A 1 224 ? 19.594 -71.75 -22.703 1 81.5 224 PRO A CA 1
ATOM 1780 C C . PRO A 1 224 ? 18.234 -72 -22.062 1 81.5 224 PRO A C 1
ATOM 1782 O O . PRO A 1 224 ? 18.047 -71.688 -20.891 1 81.5 224 PRO A O 1
ATOM 1785 N N . ASP A 1 225 ? 17.344 -72.562 -22.797 1 80.44 225 ASP A N 1
ATOM 1786 C CA . ASP A 1 225 ? 15.992 -72.75 -22.281 1 80.44 225 ASP A CA 1
ATOM 1787 C C . ASP A 1 225 ? 15.883 -74.062 -21.469 1 80.44 225 ASP A C 1
ATOM 1789 O O . ASP A 1 225 ? 14.852 -74.312 -20.844 1 80.44 225 ASP A O 1
ATOM 1793 N N . LYS A 1 226 ? 16.875 -74.875 -21.5 1 79.56 226 LY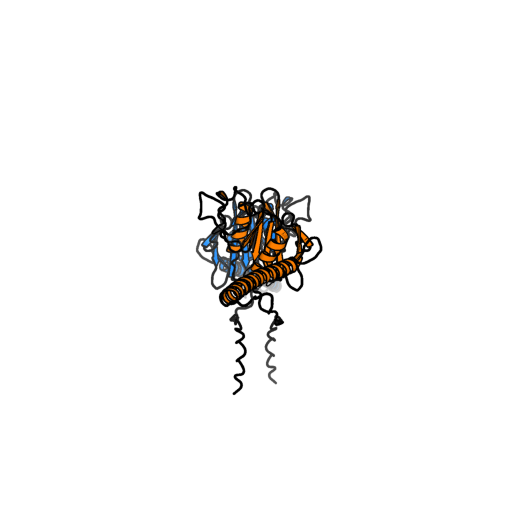S A N 1
ATOM 1794 C CA . LYS A 1 226 ? 16.938 -76.125 -20.734 1 79.56 226 LYS A CA 1
ATOM 1795 C C . LYS A 1 226 ? 17.812 -75.938 -19.5 1 79.56 226 LYS A C 1
ATOM 1797 O O . LYS A 1 226 ? 18.188 -76.938 -18.875 1 79.56 226 LYS A O 1
ATOM 1802 N N . LEU A 1 227 ? 18.156 -74.75 -19.141 1 60.81 227 LEU A N 1
ATOM 1803 C CA . LEU A 1 227 ? 18.922 -74.562 -17.906 1 60.81 227 LEU A CA 1
ATOM 1804 C C . LEU A 1 227 ? 18 -74.312 -16.719 1 60.81 227 LEU A C 1
ATOM 1806 O O . LEU A 1 227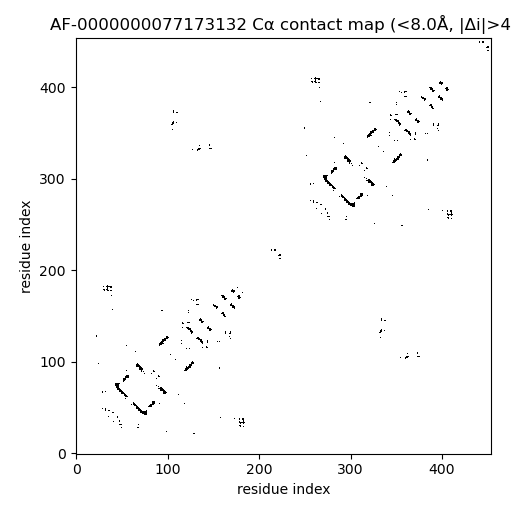 ? 16.922 -73.75 -16.875 1 60.81 227 LEU A O 1
ATOM 1810 N N . MET B 1 1 ? 37.531 -38.188 22.047 1 30.19 1 MET B N 1
ATOM 1811 C CA . MET B 1 1 ? 37.312 -36.75 22.281 1 30.19 1 MET B CA 1
ATOM 1812 C C . MET B 1 1 ? 36.125 -36.219 21.484 1 30.19 1 MET B C 1
ATOM 1814 O O . MET B 1 1 ? 36.125 -36.344 20.266 1 30.19 1 MET B O 1
ATOM 1818 N N . SER B 1 2 ? 34.906 -36.281 22.078 1 34.72 2 SER B N 1
ATOM 1819 C CA . SER B 1 2 ? 33.594 -36.094 21.5 1 34.72 2 SER B CA 1
ATOM 1820 C C . SER B 1 2 ? 33.344 -34.656 21.078 1 34.72 2 SER B C 1
ATOM 1822 O O . SER B 1 2 ? 33.438 -33.719 21.891 1 34.72 2 SER B O 1
ATOM 1824 N N . VAL B 1 3 ? 33.719 -34.312 19.844 1 38.94 3 VAL B N 1
ATOM 1825 C CA . VAL B 1 3 ? 33.562 -32.969 19.312 1 38.94 3 VAL B CA 1
ATOM 1826 C C . VAL B 1 3 ? 32.094 -32.562 19.391 1 38.94 3 VAL B C 1
ATOM 1828 O O . VAL B 1 3 ? 31.234 -33.156 18.766 1 38.94 3 VAL B O 1
ATOM 1831 N N . VAL B 1 4 ? 31.703 -32.094 20.547 1 37.78 4 VAL B N 1
ATOM 1832 C CA . VAL B 1 4 ? 30.344 -31.562 20.688 1 37.78 4 VAL B CA 1
ATOM 1833 C C . VAL B 1 4 ? 30.141 -30.391 19.75 1 37.78 4 VAL B C 1
ATOM 1835 O O . VAL B 1 4 ? 30.922 -29.422 19.766 1 37.78 4 VAL B O 1
ATOM 1838 N N . PRO B 1 5 ? 29.516 -30.641 18.578 1 36.56 5 PRO B N 1
ATOM 1839 C CA . PRO B 1 5 ? 29.391 -29.531 17.641 1 36.56 5 PRO B CA 1
ATOM 1840 C C . PRO B 1 5 ? 28.797 -28.281 18.266 1 36.56 5 PRO B C 1
ATOM 1842 O O . PRO B 1 5 ? 28.016 -28.359 19.203 1 36.56 5 PRO B O 1
ATOM 1845 N N . ASN B 1 6 ? 29.578 -27.219 18.328 1 35.5 6 ASN B N 1
ATOM 1846 C CA . ASN B 1 6 ? 29.219 -25.906 18.844 1 35.5 6 ASN B CA 1
ATOM 1847 C C . ASN B 1 6 ? 27.906 -25.391 18.234 1 35.5 6 ASN B C 1
ATOM 1849 O O . ASN B 1 6 ? 27.719 -25.484 17.016 1 35.5 6 ASN B O 1
ATOM 1853 N N . PRO B 1 7 ? 26.891 -25.312 19.031 1 35.03 7 PRO B N 1
ATOM 1854 C CA . PRO B 1 7 ? 25.562 -24.922 18.562 1 35.03 7 PRO B CA 1
ATOM 1855 C C . PRO B 1 7 ? 25.578 -23.609 17.766 1 35.03 7 PRO B C 1
ATOM 1857 O O . PRO B 1 7 ? 26.469 -22.766 17.984 1 35.03 7 PRO B O 1
ATOM 1860 N N . PRO B 1 8 ? 25.156 -23.641 16.516 1 32.34 8 PRO B N 1
ATOM 1861 C CA . PRO B 1 8 ? 25.203 -22.453 15.656 1 32.34 8 PRO B CA 1
ATOM 1862 C C . PRO B 1 8 ? 24.781 -21.188 16.391 1 32.34 8 PRO B C 1
ATOM 1864 O O . PRO B 1 8 ? 23.938 -21.234 17.281 1 32.34 8 PRO B O 1
ATOM 1867 N N . ARG B 1 9 ? 25.656 -20.156 16.5 1 29.61 9 ARG B N 1
ATOM 1868 C CA . ARG B 1 9 ? 25.547 -18.844 17.125 1 29.61 9 ARG B CA 1
ATOM 1869 C C . ARG B 1 9 ? 24.297 -18.109 16.641 1 29.61 9 ARG B C 1
ATOM 1871 O O . ARG B 1 9 ? 24.031 -18.047 15.438 1 29.61 9 ARG B O 1
ATOM 1878 N N . ARG B 1 10 ? 23.375 -17.906 17.516 1 30.16 10 ARG B N 1
ATOM 1879 C CA . ARG B 1 10 ? 22.172 -17.094 17.391 1 30.16 10 ARG B CA 1
ATOM 1880 C C . ARG B 1 10 ? 22.531 -15.672 16.938 1 30.16 10 ARG B C 1
ATOM 1882 O O . ARG B 1 10 ? 23.266 -14.961 17.641 1 30.16 10 ARG B O 1
ATOM 1889 N N . ASN B 1 11 ? 22.844 -15.461 15.664 1 28.64 11 ASN B N 1
ATOM 1890 C CA . ASN B 1 11 ? 23.094 -14.07 15.297 1 28.64 11 ASN B CA 1
ATOM 1891 C C . ASN B 1 11 ? 21.953 -13.164 15.758 1 28.64 11 ASN B C 1
ATOM 1893 O O . ASN B 1 11 ? 20.812 -13.297 15.289 1 28.64 11 ASN B O 1
ATOM 1897 N N . THR B 1 12 ? 21.953 -12.797 17.016 1 27.75 12 THR B N 1
ATOM 1898 C CA . THR B 1 12 ? 21.094 -11.758 17.562 1 27.75 12 THR B CA 1
ATOM 1899 C C . THR B 1 12 ? 21.234 -10.453 16.781 1 27.75 12 THR B C 1
ATOM 1901 O O . THR B 1 12 ? 22.328 -9.906 16.672 1 27.75 12 THR B O 1
ATOM 1904 N N . ILE B 1 13 ? 20.562 -10.352 15.727 1 29.44 13 ILE B N 1
ATOM 1905 C CA . ILE B 1 13 ? 20.547 -9.008 15.164 1 29.44 13 ILE B CA 1
ATOM 1906 C C . ILE B 1 13 ? 20.266 -7.988 16.266 1 29.44 13 ILE B C 1
ATOM 1908 O O . ILE B 1 13 ? 19.219 -8.039 16.922 1 29.44 13 ILE B O 1
ATOM 1912 N N . GLU B 1 14 ? 21.266 -7.621 16.906 1 30.38 14 GLU B N 1
ATOM 1913 C CA . GLU B 1 14 ? 21.156 -6.504 17.828 1 30.38 14 GLU B CA 1
ATOM 1914 C C . GLU B 1 14 ? 20.672 -5.242 17.141 1 30.38 14 GLU B C 1
ATOM 1916 O O . GLU B 1 14 ? 21.328 -4.742 16.219 1 30.38 14 GLU B O 1
ATOM 1921 N N . ILE B 1 15 ? 19.391 -5.145 16.875 1 33.59 15 ILE B N 1
ATOM 1922 C CA . ILE B 1 15 ? 18.953 -3.785 16.578 1 33.59 15 ILE B CA 1
ATOM 1923 C C . ILE B 1 15 ? 19.469 -2.828 17.641 1 33.59 15 ILE B C 1
ATOM 1925 O O . ILE B 1 15 ? 19.109 -2.951 18.812 1 33.59 15 ILE B O 1
ATOM 1929 N N . ALA B 1 16 ? 20.641 -2.441 17.422 1 33.34 16 ALA B N 1
ATOM 1930 C CA . ALA B 1 16 ? 21.219 -1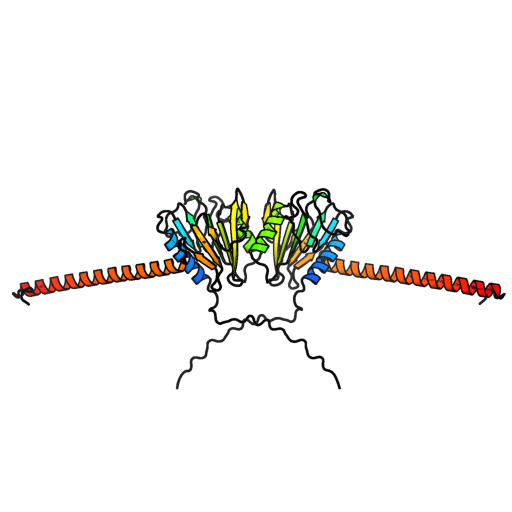.431 18.312 1 33.34 16 ALA B CA 1
ATOM 1931 C C . ALA B 1 16 ? 20.203 -0.328 18.609 1 33.34 16 ALA B C 1
ATOM 1933 O O . ALA B 1 16 ? 19.781 0.395 17.703 1 33.34 16 ALA B O 1
ATOM 1934 N N . ASN B 1 17 ? 19.219 -0.472 19.547 1 36.72 17 ASN B N 1
ATOM 1935 C CA . ASN B 1 17 ? 18.359 0.563 20.109 1 36.72 17 ASN B CA 1
ATOM 1936 C C . ASN B 1 17 ? 19.172 1.735 20.641 1 36.72 17 ASN B C 1
ATOM 1938 O O . ASN B 1 17 ? 19.672 1.679 21.766 1 36.72 17 ASN B O 1
ATOM 1942 N N . ASP B 1 18 ? 20.062 2.326 20.047 1 40.12 18 ASP B N 1
ATOM 1943 C CA . ASP B 1 18 ? 20.406 3.598 20.672 1 40.12 18 ASP B CA 1
ATOM 1944 C C . ASP B 1 18 ? 19.172 4.301 21.219 1 40.12 18 ASP B C 1
ATOM 1946 O O . ASP B 1 18 ? 18.078 4.18 20.656 1 40.12 18 ASP B O 1
ATOM 1950 N N . ALA B 1 19 ? 19.141 4.734 22.5 1 43 19 ALA B N 1
ATOM 1951 C CA . ALA B 1 19 ? 18.078 5.203 23.375 1 43 19 ALA B CA 1
ATOM 1952 C C . ALA B 1 19 ? 17.234 6.27 22.688 1 43 19 ALA B C 1
ATOM 1954 O O . ALA B 1 19 ? 17.25 7.438 23.078 1 43 19 ALA B O 1
ATOM 1955 N N . ALA B 1 20 ? 17.328 6.398 21.484 1 51.25 20 ALA B N 1
ATOM 1956 C CA . ALA B 1 20 ? 16.375 7.387 20.984 1 51.25 20 ALA B CA 1
ATOM 1957 C C . ALA B 1 20 ? 14.961 7.074 21.484 1 51.25 20 ALA B C 1
ATOM 1959 O O . ALA B 1 20 ? 14.57 5.91 21.547 1 51.25 20 ALA B O 1
ATOM 1960 N N . ALA B 1 21 ? 14.438 7.973 22.312 1 60.03 21 ALA B N 1
ATOM 1961 C CA . ALA B 1 21 ? 13.078 7.875 22.844 1 60.03 21 ALA B CA 1
ATOM 1962 C C . ALA B 1 21 ? 12.141 7.223 21.828 1 60.03 21 ALA B C 1
ATOM 1964 O O . ALA B 1 21 ? 12.289 7.418 20.625 1 60.03 21 ALA B O 1
ATOM 1965 N N . PRO B 1 22 ? 11.508 6.262 22.219 1 77.25 22 PRO B N 1
ATOM 1966 C CA . PRO B 1 22 ? 10.547 5.602 21.328 1 77.25 22 PRO B CA 1
ATOM 1967 C C . PRO B 1 22 ? 9.68 6.59 20.562 1 77.25 22 PRO B C 1
ATOM 1969 O O . PRO B 1 22 ? 9.398 7.684 21.047 1 77.25 22 PRO B O 1
ATOM 1972 N N . PHE B 1 23 ? 9.539 6.367 19.281 1 86.62 23 PHE B N 1
ATOM 1973 C CA . PHE B 1 23 ? 8.688 7.199 18.438 1 86.62 23 PHE B CA 1
ATOM 1974 C C . PHE B 1 23 ? 7.312 7.375 19.078 1 86.62 23 PHE B C 1
ATOM 1976 O O . PHE B 1 23 ? 6.691 6.402 19.516 1 86.62 23 PHE B O 1
ATOM 1983 N N . ASP B 1 24 ? 6.887 8.609 19.25 1 91.12 24 ASP B N 1
ATOM 1984 C CA . ASP B 1 24 ? 5.582 8.984 19.781 1 91.12 24 ASP B CA 1
ATOM 1985 C C . ASP B 1 24 ? 4.691 9.57 18.672 1 91.12 24 ASP B C 1
ATOM 1987 O O . ASP B 1 24 ? 4.836 10.734 18.312 1 91.12 24 ASP B O 1
ATOM 1991 N N . PRO B 1 25 ? 3.742 8.773 18.203 1 92.75 25 PRO B N 1
ATOM 1992 C CA . PRO B 1 25 ? 2.893 9.227 17.109 1 92.75 25 PRO B CA 1
ATOM 1993 C C . PRO B 1 25 ? 2.115 10.5 17.438 1 92.75 25 PRO B C 1
ATOM 1995 O O . PRO B 1 25 ? 1.96 11.375 16.594 1 92.75 25 PRO B O 1
ATOM 1998 N N . GLN B 1 26 ? 1.628 10.617 18.609 1 92.44 26 GLN B N 1
ATOM 1999 C CA . GLN B 1 26 ? 0.836 11.781 19.016 1 92.44 26 GLN B CA 1
ATOM 2000 C C . GLN B 1 26 ? 1.682 13.047 19.016 1 92.44 26 GLN B C 1
ATOM 2002 O O . GLN B 1 26 ? 1.226 14.102 18.562 1 92.44 26 GLN B O 1
ATOM 2007 N N . ARG B 1 27 ? 2.82 12.891 19.516 1 90.88 27 ARG B N 1
ATOM 2008 C CA . ARG B 1 27 ? 3.732 14.031 19.516 1 90.88 27 ARG B CA 1
ATOM 2009 C C . ARG B 1 27 ? 4.086 14.453 18.094 1 90.88 27 ARG B C 1
ATOM 2011 O O . ARG B 1 27 ? 4.152 15.648 17.797 1 90.88 27 ARG B O 1
ATOM 2018 N N . TRP B 1 28 ? 4.34 13.5 17.25 1 92.69 28 TRP B N 1
ATOM 2019 C CA . TRP B 1 28 ? 4.668 13.797 15.867 1 92.69 28 TRP B CA 1
ATOM 2020 C C . TRP B 1 28 ? 3.521 14.531 15.18 1 92.69 28 TRP B C 1
ATOM 2022 O O . TRP B 1 28 ? 3.738 15.547 14.516 1 92.69 28 TRP B O 1
ATOM 2032 N N . ILE B 1 29 ? 2.322 14.07 15.367 1 95.19 29 ILE B N 1
ATOM 2033 C CA . ILE B 1 29 ? 1.144 14.664 14.75 1 95.19 29 ILE B CA 1
ATOM 2034 C C . ILE B 1 29 ? 0.964 16.094 15.25 1 95.19 29 ILE B C 1
ATOM 2036 O O . ILE B 1 29 ? 0.7 17 14.461 1 95.19 29 ILE B O 1
ATOM 2040 N N . ALA B 1 30 ? 1.182 16.281 16.5 1 92.12 30 ALA B N 1
ATOM 2041 C CA . ALA B 1 30 ? 1.048 17.609 17.094 1 92.12 30 ALA B CA 1
ATOM 2042 C C . ALA B 1 30 ? 2.082 18.578 16.516 1 92.12 30 ALA B C 1
ATOM 2044 O O . ALA B 1 30 ? 1.757 19.719 16.172 1 92.12 30 ALA B O 1
ATOM 2045 N N . THR B 1 31 ? 3.27 18.078 16.422 1 91.31 31 THR B N 1
ATOM 2046 C CA . THR B 1 31 ? 4.359 18.906 15.906 1 91.31 31 THR B CA 1
ATOM 2047 C C . THR B 1 31 ? 4.109 19.266 14.445 1 91.31 31 THR B C 1
ATOM 2049 O O . THR B 1 31 ? 4.266 20.422 14.055 1 91.31 31 THR B O 1
ATOM 2052 N N . MET B 1 32 ? 3.717 18.312 13.68 1 94.69 32 MET B N 1
ATOM 2053 C CA . MET B 1 32 ? 3.439 18.531 12.266 1 94.69 32 MET B CA 1
ATOM 2054 C C . MET B 1 32 ? 2.248 19.469 12.094 1 94.69 32 MET B C 1
ATOM 2056 O O . MET B 1 32 ? 2.285 20.375 11.258 1 94.69 32 MET B O 1
ATOM 2060 N N . SER B 1 33 ? 1.233 19.203 12.859 1 93.88 33 SER B N 1
ATOM 2061 C CA . SER B 1 33 ? 0.038 20.047 12.789 1 93.88 33 SER B CA 1
ATOM 2062 C C . SER B 1 33 ? 0.353 21.484 13.164 1 93.88 33 SER B C 1
ATOM 2064 O O . SER B 1 33 ? -0.036 22.406 12.445 1 93.88 33 SER B O 1
ATOM 2066 N N . GLY B 1 34 ? 1.059 21.672 14.266 1 91.5 34 GLY B N 1
ATOM 2067 C CA . GLY B 1 34 ? 1.459 23 14.672 1 91.5 34 GLY B CA 1
ATOM 2068 C C . GLY B 1 34 ? 2.359 23.688 13.664 1 91.5 34 GLY B C 1
ATOM 2069 O O . GLY B 1 34 ? 2.182 24.875 13.367 1 91.5 34 GLY B O 1
ATOM 2070 N N . GLY B 1 35 ? 3.318 22.922 13.148 1 93.94 35 GLY B N 1
ATOM 2071 C CA . GLY B 1 35 ? 4.23 23.453 12.156 1 93.94 35 GLY B CA 1
ATOM 2072 C C . GLY B 1 35 ? 3.531 23.875 10.875 1 93.94 35 GLY B C 1
ATOM 2073 O O . GLY B 1 35 ? 3.824 24.938 10.32 1 93.94 35 GLY B O 1
ATOM 2074 N N . LEU B 1 36 ? 2.617 23.078 10.438 1 95.38 36 LEU B N 1
ATOM 2075 C CA . LEU B 1 36 ? 1.864 23.391 9.234 1 95.38 36 LEU B CA 1
ATOM 2076 C C . LEU B 1 36 ? 0.978 24.609 9.453 1 95.38 36 LEU B C 1
ATOM 2078 O O . LEU B 1 36 ? 0.888 25.484 8.586 1 95.38 36 LEU B O 1
ATOM 2082 N N . THR B 1 37 ? 0.34 24.625 10.609 1 92.44 37 THR B N 1
ATOM 2083 C CA . THR B 1 37 ? -0.499 25.766 10.945 1 92.44 37 THR B CA 1
ATOM 2084 C C . THR B 1 37 ? 0.316 27.062 10.938 1 92.44 37 THR B C 1
ATOM 2086 O O . THR B 1 37 ? -0.112 28.078 10.375 1 92.44 37 THR B O 1
ATOM 2089 N N . ALA B 1 38 ? 1.493 26.969 11.484 1 90.12 38 ALA B N 1
ATOM 2090 C CA . ALA B 1 38 ? 2.357 28.141 11.547 1 90.12 38 ALA B CA 1
ATOM 2091 C C . ALA B 1 38 ? 2.861 28.531 10.164 1 90.12 38 ALA B C 1
ATOM 2093 O O . ALA B 1 38 ? 2.949 29.719 9.836 1 90.12 38 ALA B O 1
ATOM 2094 N N . ALA B 1 39 ? 3.16 27.547 9.398 1 91.31 39 ALA B N 1
ATOM 2095 C CA . ALA B 1 39 ? 3.752 27.766 8.078 1 91.31 39 ALA B CA 1
ATOM 2096 C C . ALA B 1 39 ? 2.715 28.297 7.094 1 91.31 39 ALA B C 1
ATOM 2098 O O . ALA B 1 39 ? 3.027 29.109 6.234 1 91.31 39 ALA B O 1
ATOM 2099 N N . LEU B 1 40 ? 1.455 27.797 7.305 1 90.62 40 LEU B N 1
ATOM 2100 C CA . LEU B 1 40 ? 0.416 28.078 6.324 1 90.62 40 LEU B CA 1
ATOM 2101 C C . LEU B 1 40 ? -0.521 29.172 6.828 1 90.62 40 LEU B C 1
ATOM 2103 O O . LEU B 1 40 ? -1.312 29.734 6.062 1 90.62 40 LEU B O 1
ATOM 2107 N N . GLY B 1 41 ? -0.705 29.344 8.125 1 70.88 41 GLY B N 1
ATOM 2108 C CA . GLY B 1 41 ? -1.689 30.094 8.898 1 70.88 41 GLY B CA 1
ATOM 2109 C C . GLY B 1 41 ? -1.762 31.562 8.531 1 70.88 41 GLY B C 1
ATOM 2110 O O . GLY B 1 41 ? -2.723 32.25 8.883 1 70.88 41 GLY B O 1
ATOM 2111 N N . ASP B 1 42 ? -0.796 31.875 7.871 1 64.81 42 ASP B N 1
ATOM 2112 C CA . ASP B 1 42 ? -1.046 33.281 7.582 1 64.81 42 ASP B CA 1
ATOM 2113 C C . ASP B 1 42 ? -2.244 33.438 6.648 1 64.81 42 ASP B C 1
ATOM 2115 O O . ASP B 1 42 ? -2.719 34.562 6.434 1 64.81 42 ASP B O 1
ATOM 2119 N N . SER B 1 43 ? -2.746 32.188 6.344 1 64.25 43 SER B N 1
ATOM 2120 C CA . SER B 1 43 ? -3.842 32.344 5.387 1 64.25 43 SER B CA 1
ATOM 2121 C C . SER B 1 43 ? -5.184 32 6.031 1 64.25 43 SER B C 1
ATOM 2123 O O . SER B 1 43 ? -5.332 30.953 6.664 1 64.25 43 SER B O 1
ATOM 2125 N N . ALA B 1 44 ? -6.199 32.906 6.074 1 74.31 44 ALA B N 1
ATOM 2126 C CA . ALA B 1 44 ? -7.535 32.844 6.656 1 74.31 44 ALA B CA 1
ATOM 2127 C C . ALA B 1 44 ? -8.344 31.703 6.031 1 74.31 44 ALA B C 1
ATOM 2129 O O . ALA B 1 44 ? -9.391 31.328 6.555 1 74.31 44 ALA B O 1
ATOM 2130 N N . GLN B 1 45 ? -7.824 31.016 5.09 1 93.81 45 GLN B N 1
ATOM 2131 C CA . GLN B 1 45 ? -8.664 30.047 4.391 1 93.81 45 GLN B CA 1
ATOM 2132 C C . GLN B 1 45 ? -7.953 28.703 4.262 1 93.81 45 GLN B C 1
ATOM 2134 O O . GLN B 1 45 ? -8 28.078 3.203 1 93.81 45 GLN B O 1
ATOM 2139 N N . ILE B 1 46 ? -7.203 28.391 5.344 1 96.44 46 ILE B N 1
ATOM 2140 C CA . ILE B 1 46 ? -6.559 27.078 5.363 1 96.44 46 ILE B CA 1
ATOM 2141 C C . ILE B 1 46 ? -6.867 26.375 6.68 1 96.44 46 ILE B C 1
ATOM 2143 O O . ILE B 1 46 ? -6.617 26.922 7.758 1 96.44 46 ILE B O 1
ATOM 2147 N N . LEU B 1 47 ? -7.422 25.219 6.562 1 96.12 47 LEU B N 1
ATOM 2148 C CA . LEU B 1 47 ? -7.707 24.391 7.723 1 96.12 47 LEU B CA 1
ATOM 2149 C C . LEU B 1 47 ? -6.676 23.266 7.855 1 96.12 47 LEU B C 1
ATOM 2151 O O . LEU B 1 47 ? -6.461 22.5 6.91 1 96.12 47 LEU B O 1
ATOM 2155 N N . VAL B 1 48 ? -5.977 23.25 8.938 1 96.5 48 VAL B N 1
ATOM 2156 C CA . VAL B 1 48 ? -5.133 22.125 9.32 1 96.5 48 VAL B CA 1
ATOM 2157 C C . VAL B 1 48 ? -5.801 21.344 10.453 1 96.5 48 VAL B C 1
ATOM 2159 O O . VAL B 1 48 ? -6.102 21.906 11.508 1 96.5 48 VAL B O 1
ATOM 2162 N N . ALA B 1 49 ? -6.074 20.062 10.211 1 96.44 49 ALA B N 1
ATOM 2163 C CA . ALA B 1 49 ? -6.801 19.266 11.203 1 96.44 49 ALA B CA 1
ATOM 2164 C C . ALA B 1 49 ? -6.137 17.906 11.422 1 96.44 49 ALA B C 1
ATOM 2166 O O . ALA B 1 49 ? -5.496 17.375 10.516 1 96.44 49 ALA B O 1
ATOM 2167 N N . SER B 1 50 ? -6.215 17.453 12.609 1 96.25 50 SER B N 1
ATOM 2168 C CA . SER B 1 50 ? -5.75 16.125 12.969 1 96.25 50 SER B CA 1
ATOM 2169 C C . SER B 1 50 ? -6.816 15.359 13.742 1 96.25 50 SER B C 1
ATOM 2171 O O . SER B 1 50 ? -7.625 15.953 14.461 1 96.25 50 SER B O 1
ATOM 2173 N N . ASP B 1 51 ? -6.883 14.016 13.484 1 94.06 51 ASP B N 1
ATOM 2174 C CA . ASP B 1 51 ? -7.77 13.117 14.211 1 94.06 51 ASP B CA 1
ATOM 2175 C C . ASP B 1 51 ? -9.219 13.594 14.141 1 94.06 51 ASP B C 1
ATOM 2177 O O . ASP B 1 51 ? -9.93 13.602 15.148 1 94.06 51 ASP B O 1
ATOM 2181 N N . LEU B 1 52 ? -9.609 14.141 13.031 1 97.38 52 LEU B N 1
ATOM 2182 C CA . LEU B 1 52 ? -10.953 14.617 12.75 1 97.38 52 LEU B CA 1
ATOM 2183 C C . LEU B 1 52 ? -11.641 13.734 11.711 1 97.38 52 LEU B C 1
ATOM 2185 O O . LEU B 1 52 ? -11.078 13.477 10.641 1 97.38 52 LEU B O 1
ATOM 2189 N N . THR B 1 53 ? -12.828 13.289 12.094 1 98.5 53 THR B N 1
ATOM 2190 C CA . THR B 1 53 ? -13.531 12.406 11.172 1 98.5 53 THR B CA 1
ATOM 2191 C C . THR B 1 53 ? -13.961 13.156 9.914 1 98.5 53 THR B C 1
ATOM 2193 O O . THR B 1 53 ? -14.516 14.258 10 1 98.5 53 THR B O 1
ATOM 2196 N N . TRP B 1 54 ? -13.68 12.688 8.695 1 98.75 54 TRP B N 1
ATOM 2197 C CA . TRP B 1 54 ? -14.039 13.234 7.395 1 98.75 54 TRP B CA 1
ATOM 2198 C C . TRP B 1 54 ? -15.148 12.414 6.742 1 98.75 54 TRP B C 1
ATOM 2200 O O . TRP B 1 54 ? -14.992 11.203 6.551 1 98.75 54 TRP B O 1
ATOM 2210 N N . PHE B 1 55 ? -16.297 13.047 6.5 1 98.69 55 PHE B N 1
ATOM 2211 C CA . PHE B 1 55 ? -17.438 12.484 5.77 1 98.69 55 PHE B CA 1
ATOM 2212 C C . PHE B 1 55 ? -17.531 13.078 4.371 1 98.69 55 PHE B C 1
ATOM 2214 O O . PHE B 1 55 ? -17.953 14.227 4.211 1 98.69 55 PHE B O 1
ATOM 2221 N N . PRO B 1 56 ? -17.203 12.312 3.338 1 98.5 56 PRO B N 1
ATOM 2222 C CA . PRO B 1 56 ? -17.203 12.883 1.986 1 98.5 56 PRO B CA 1
ATOM 2223 C C . PRO B 1 56 ? -18.594 12.906 1.358 1 98.5 56 PRO B C 1
ATOM 2225 O O . PRO B 1 56 ? -18.844 13.672 0.422 1 98.5 56 PRO B O 1
ATOM 2228 N N . LEU B 1 57 ? -19.5 12.039 1.892 1 97.88 57 LEU B N 1
ATOM 2229 C CA . LEU B 1 57 ? -20.781 11.867 1.238 1 97.88 57 LEU B CA 1
ATOM 2230 C C . LEU B 1 57 ? -21.922 12.18 2.201 1 97.88 57 LEU B C 1
ATOM 2232 O O . LEU B 1 57 ? -22.031 11.57 3.27 1 97.88 57 LEU B O 1
ATOM 2236 N N . ALA B 1 58 ? -22.781 12.984 1.777 1 96.94 58 ALA B N 1
ATOM 2237 C CA . ALA B 1 58 ? -23.922 13.359 2.605 1 96.94 58 ALA B CA 1
ATOM 2238 C C . ALA B 1 58 ? -24.906 12.211 2.729 1 96.94 58 ALA B C 1
ATOM 2240 O O . ALA B 1 58 ? -25.5 12.008 3.789 1 96.94 58 ALA B O 1
ATOM 2241 N N . ASP B 1 59 ? -25.062 11.453 1.744 1 96.88 59 ASP B N 1
ATOM 2242 C CA . ASP B 1 59 ? -26.125 10.445 1.665 1 96.88 59 ASP B CA 1
ATOM 2243 C C . ASP B 1 59 ? -25.641 9.102 2.199 1 96.88 59 ASP B C 1
ATOM 2245 O O . ASP B 1 59 ? -26.422 8.148 2.311 1 96.88 59 ASP B O 1
ATOM 2249 N N . ASP B 1 60 ? -24.391 8.977 2.588 1 96.69 60 ASP B N 1
ATOM 2250 C CA . ASP B 1 60 ? -23.844 7.723 3.1 1 96.69 60 ASP B CA 1
ATOM 2251 C C . ASP B 1 60 ? -22.828 7.977 4.207 1 96.69 60 ASP B C 1
ATOM 2253 O O . ASP B 1 60 ? -21.625 7.855 3.986 1 96.69 60 ASP B O 1
ATOM 2257 N N . PRO B 1 61 ? -23.281 8.188 5.414 1 92.56 61 PRO B N 1
ATOM 2258 C CA . PRO B 1 61 ? -22.375 8.516 6.523 1 92.56 61 PRO B CA 1
ATOM 2259 C C . PRO B 1 61 ? -21.516 7.328 6.941 1 92.56 61 PRO B C 1
ATOM 2261 O O . PRO B 1 61 ? -20.578 7.492 7.727 1 92.56 61 PRO B O 1
ATOM 2264 N N . ALA B 1 62 ? -21.812 6.164 6.457 1 95 62 ALA B N 1
ATOM 2265 C CA . ALA B 1 62 ? -20.969 5.004 6.746 1 95 62 ALA B CA 1
ATOM 2266 C C . ALA B 1 62 ? -19.594 5.145 6.086 1 95 62 ALA B C 1
ATOM 2268 O O . ALA B 1 62 ? -18.625 4.531 6.527 1 95 62 ALA B O 1
ATOM 2269 N N . VAL B 1 63 ? -19.625 5.91 5.059 1 97.38 63 VAL B N 1
ATOM 2270 C CA . VAL B 1 63 ? -18.359 6.199 4.383 1 97.38 63 VAL B CA 1
ATOM 2271 C C . VAL B 1 63 ? -17.641 7.344 5.098 1 97.38 63 VAL B C 1
ATOM 2273 O O . VAL B 1 63 ? -18.078 8.492 5.039 1 97.38 63 VAL B O 1
ATOM 2276 N N . ARG B 1 64 ? -16.641 7.004 5.852 1 98.44 64 ARG B N 1
ATOM 2277 C CA . ARG B 1 64 ? -15.898 7.992 6.629 1 98.44 64 ARG B CA 1
ATOM 2278 C C . ARG B 1 64 ? -14.5 7.496 6.961 1 98.44 64 ARG B C 1
ATOM 2280 O O . ARG B 1 64 ? -14.219 6.301 6.852 1 98.44 64 ARG B O 1
ATOM 2287 N N . ILE B 1 65 ? -13.672 8.445 7.305 1 98.5 65 ILE B N 1
ATOM 2288 C CA . ILE B 1 65 ? -12.305 8.117 7.707 1 98.5 65 ILE B CA 1
ATOM 2289 C C . ILE B 1 65 ? -11.797 9.156 8.703 1 98.5 65 ILE B C 1
ATOM 2291 O O . ILE B 1 65 ? -12.328 10.266 8.781 1 98.5 65 ILE B O 1
ATOM 2295 N N . VAL B 1 66 ? -10.836 8.758 9.57 1 98.19 66 VAL B N 1
ATOM 2296 C CA . VAL B 1 66 ? -10.148 9.672 10.477 1 98.19 66 VAL B CA 1
ATOM 2297 C C . VAL B 1 66 ? -8.664 9.734 10.117 1 98.19 66 VAL B C 1
ATOM 2299 O O . VAL B 1 66 ? -7.863 8.938 10.609 1 98.19 66 VAL B O 1
ATOM 2302 N N . PRO B 1 67 ? -8.336 10.703 9.227 1 98.19 67 PRO B N 1
ATOM 2303 C CA . PRO B 1 67 ? -6.914 10.844 8.906 1 98.19 67 PRO B CA 1
ATOM 2304 C C . PRO B 1 67 ? -6.074 11.289 10.102 1 98.19 67 PRO B C 1
ATOM 2306 O O . PRO B 1 67 ? -6.586 11.945 11.008 1 98.19 67 PRO B O 1
ATOM 2309 N N . ASP B 1 68 ? -4.797 10.922 10.109 1 97.56 68 ASP B N 1
ATOM 2310 C CA . ASP B 1 68 ? -3.895 11.422 11.141 1 97.56 68 ASP B CA 1
ATOM 2311 C C . ASP B 1 68 ? -3.771 12.945 11.07 1 97.56 68 ASP B C 1
ATOM 2313 O O . ASP B 1 68 ? -3.775 13.617 12.102 1 97.56 68 ASP B O 1
ATOM 2317 N N . LEU B 1 69 ? -3.582 13.461 9.867 1 98 69 LEU B N 1
ATOM 2318 C CA . LEU B 1 69 ? -3.455 14.891 9.609 1 98 69 LEU B CA 1
ATOM 2319 C C . LEU B 1 69 ? -3.928 15.234 8.195 1 98 69 LEU B C 1
ATOM 2321 O O . LEU B 1 69 ? -3.623 14.516 7.242 1 98 69 LEU B O 1
ATOM 2325 N N . PHE B 1 70 ? -4.734 16.312 8.07 1 98.44 70 PHE B N 1
ATOM 2326 C CA . PHE B 1 70 ? -5.078 16.75 6.723 1 98.44 70 PHE B CA 1
ATOM 2327 C C . PHE B 1 70 ? -5.199 18.266 6.652 1 98.44 70 PHE B C 1
ATOM 2329 O O . PHE B 1 70 ? -5.348 18.922 7.68 1 98.44 70 PHE B O 1
ATOM 2336 N N . VAL B 1 71 ? -4.992 18.797 5.445 1 98.25 71 VAL B N 1
ATOM 2337 C CA . VAL B 1 71 ? -5.027 20.219 5.168 1 98.25 71 VAL B CA 1
ATOM 2338 C C . VAL B 1 71 ? -6.086 20.516 4.105 1 98.25 71 VAL B C 1
ATOM 2340 O O . VAL B 1 71 ? -6.16 19.828 3.086 1 98.25 71 VAL B O 1
ATOM 2343 N N . VAL B 1 72 ? -6.93 21.469 4.414 1 97.94 72 VAL B N 1
ATOM 2344 C CA . VAL B 1 72 ? -7.949 21.906 3.467 1 97.94 72 VAL B CA 1
ATOM 2345 C C . VAL B 1 72 ? -7.73 23.375 3.117 1 97.94 72 VAL B C 1
ATOM 2347 O O . VAL B 1 72 ? -7.766 24.234 3.996 1 97.94 72 VAL B O 1
ATOM 2350 N N . PHE B 1 73 ? -7.445 23.594 1.85 1 97.06 73 PHE B N 1
ATOM 2351 C CA . PHE B 1 73 ? -7.383 24.969 1.339 1 97.06 73 PHE B CA 1
ATOM 2352 C C . PHE B 1 73 ? -8.766 25.453 0.933 1 97.06 73 PHE B C 1
ATOM 2354 O O . PHE B 1 73 ? -9.531 24.719 0.3 1 97.06 73 PHE B O 1
ATOM 2361 N N . GLY B 1 74 ? -9.125 26.641 1.339 1 95.94 74 GLY B N 1
ATOM 2362 C CA . GLY B 1 74 ? -10.414 27.219 0.997 1 95.94 74 GLY B CA 1
ATOM 2363 C C . GLY B 1 74 ? -11.414 27.156 2.135 1 95.94 74 GLY B C 1
ATOM 2364 O O . GLY B 1 74 ? -12.586 27.516 1.961 1 95.94 74 GLY B O 1
ATOM 2365 N N . ARG B 1 75 ? -10.906 26.656 3.244 1 95.88 75 ARG B N 1
ATOM 2366 C CA . ARG B 1 75 ? -11.75 26.641 4.434 1 95.88 75 ARG B CA 1
ATOM 2367 C C . ARG B 1 75 ? -11.039 27.297 5.613 1 95.88 75 ARG B C 1
ATOM 2369 O O . ARG B 1 75 ? -9.836 27.109 5.809 1 95.88 75 ARG B O 1
ATOM 2376 N N . PRO B 1 76 ? -11.742 28.016 6.43 1 93.19 76 PRO B N 1
ATOM 2377 C CA . PRO B 1 76 ? -11.109 28.719 7.547 1 93.19 76 PRO B CA 1
ATOM 2378 C C . PRO B 1 76 ? -10.641 27.766 8.648 1 93.19 76 PRO B C 1
ATOM 2380 O O . PRO B 1 76 ? -11.219 26.688 8.828 1 93.19 76 PRO B O 1
ATOM 2383 N N . ALA B 1 77 ? -9.578 28.266 9.289 1 91.31 77 ALA B N 1
ATOM 2384 C CA . ALA B 1 77 ? -9.164 27.547 10.492 1 91.31 77 ALA B CA 1
ATOM 2385 C C . ALA B 1 77 ? -10.266 27.562 11.547 1 91.31 77 ALA B C 1
ATOM 2387 O O . ALA B 1 77 ? -11.195 28.375 11.469 1 91.31 77 ALA B O 1
ATOM 2388 N N . GLY B 1 78 ? -10.164 26.594 12.477 1 88 78 GLY B N 1
ATOM 2389 C CA . GLY B 1 78 ? -11.156 26.547 13.539 1 88 78 GLY B CA 1
ATOM 2390 C C . GLY B 1 78 ? -11.547 25.125 13.93 1 88 78 GLY B C 1
ATOM 2391 O O . GLY B 1 78 ? -11.25 24.172 13.211 1 88 78 GLY B O 1
ATOM 2392 N N . SER B 1 79 ? -12.164 25.078 15.008 1 88.75 79 SER B N 1
ATOM 2393 C CA . SER B 1 79 ? -12.539 23.781 15.555 1 88.75 79 SER B CA 1
ATOM 2394 C C . SER B 1 79 ? -13.773 23.219 14.852 1 88.75 79 SER B C 1
ATOM 2396 O O . SER B 1 79 ? -14.625 23.984 14.383 1 88.75 79 SER B O 1
ATOM 2398 N N . ARG B 1 80 ? -13.805 21.953 14.609 1 92.81 80 ARG B N 1
ATOM 2399 C CA . ARG B 1 80 ? -14.898 21.141 14.07 1 92.81 80 ARG B CA 1
ATOM 2400 C C . ARG B 1 80 ? -15.047 19.844 14.844 1 92.81 80 ARG B C 1
ATOM 2402 O O . ARG B 1 80 ? -14.062 19.281 15.328 1 92.81 80 ARG B O 1
ATOM 2409 N N . GLY B 1 81 ? -16.266 19.438 15.023 1 95.25 81 GLY B N 1
ATOM 2410 C CA . GLY B 1 81 ? -16.469 18.094 15.539 1 95.25 81 GLY B CA 1
ATOM 2411 C C . GLY B 1 81 ? -16.156 17.016 14.516 1 95.25 81 GLY B C 1
ATOM 2412 O O . GLY B 1 81 ? -15.68 15.938 14.875 1 95.25 81 GLY B O 1
ATOM 2413 N N . ALA B 1 82 ? -16.516 17.375 13.32 1 98.06 82 ALA B N 1
ATOM 2414 C CA . ALA B 1 82 ? -16.266 16.531 12.156 1 98.06 82 ALA B CA 1
ATOM 2415 C C . ALA B 1 82 ? -16.156 17.375 10.883 1 98.06 82 ALA B C 1
ATOM 2417 O O . ALA B 1 82 ? -16.516 18.547 10.883 1 98.06 82 ALA B O 1
ATOM 2418 N N . TYR B 1 83 ? -15.539 16.875 9.898 1 98.38 83 TYR B N 1
ATOM 2419 C CA . TYR B 1 83 ? -15.477 17.547 8.602 1 98.38 83 TYR B CA 1
ATOM 2420 C C . TYR B 1 83 ? -16.516 16.969 7.645 1 98.38 83 TYR B C 1
ATOM 2422 O O . TYR B 1 83 ? -16.234 16.016 6.902 1 98.38 83 TYR B O 1
ATOM 2430 N N . TYR B 1 84 ? -17.688 17.531 7.715 1 98.38 84 TYR B N 1
ATOM 2431 C CA . TYR B 1 84 ? -18.734 17.188 6.754 1 98.38 84 TYR B CA 1
ATOM 2432 C C . TYR B 1 84 ? -18.531 17.938 5.438 1 98.38 84 TYR B C 1
ATOM 2434 O O . TYR B 1 84 ? -18.812 19.125 5.332 1 98.38 84 TYR B O 1
ATOM 2442 N N . GLN B 1 85 ? -18.094 17.219 4.418 1 98.44 85 GLN B N 1
ATOM 2443 C CA . GLN B 1 85 ? -17.656 17.859 3.184 1 98.44 85 GLN B CA 1
ATOM 2444 C C . GLN B 1 85 ? -18.766 18.719 2.58 1 98.44 85 GLN B C 1
ATOM 2446 O O . GLN B 1 85 ? -18.516 19.797 2.043 1 98.44 85 GLN B O 1
ATOM 2451 N N . TRP B 1 86 ? -20.047 18.25 2.637 1 97.5 86 TRP B N 1
ATOM 2452 C CA . TRP B 1 86 ? -21.188 18.953 2.035 1 97.5 86 TRP B CA 1
ATOM 2453 C C . TRP B 1 86 ? -21.516 20.234 2.811 1 97.5 86 TRP B C 1
ATOM 2455 O O . TRP B 1 86 ? -22.203 21.109 2.301 1 97.5 86 TRP B O 1
ATOM 2465 N N . GLN B 1 87 ? -20.984 20.328 3.998 1 97.38 87 GLN B N 1
ATOM 2466 C CA . GLN B 1 87 ? -21.141 21.547 4.789 1 97.38 87 GLN B CA 1
ATOM 2467 C C . GLN B 1 87 ? -19.922 22.438 4.648 1 97.38 87 GLN B C 1
ATOM 2469 O O . GLN B 1 87 ? -19.875 23.531 5.23 1 97.38 87 GLN B O 1
ATOM 2474 N N . GLU B 1 88 ? -18.891 22 3.955 1 97.69 88 GLU B N 1
ATOM 2475 C CA . GLU B 1 88 ? -17.625 22.703 3.76 1 97.69 88 GLU B CA 1
ATOM 2476 C C . GLU B 1 88 ? -17.391 23.031 2.287 1 97.69 88 GLU B C 1
ATOM 2478 O O . GLU B 1 88 ? -16.312 22.766 1.748 1 97.69 88 GLU B O 1
ATOM 2483 N N . ASP B 1 89 ? -18.438 23.547 1.617 1 97.38 89 ASP B N 1
ATOM 2484 C CA . ASP B 1 89 ? -18.422 23.969 0.221 1 97.38 89 ASP B CA 1
ATOM 2485 C C . ASP B 1 89 ? -18.031 22.812 -0.699 1 97.38 89 ASP B C 1
ATOM 2487 O O . ASP B 1 89 ? -17.469 23.031 -1.774 1 97.38 89 ASP B O 1
ATOM 2491 N N . HIS B 1 90 ? -18.109 21.641 -0.269 1 97.94 90 HIS B N 1
ATOM 2492 C CA . HIS B 1 90 ? -17.859 20.406 -1.009 1 97.94 90 HIS B CA 1
ATOM 2493 C C . HIS B 1 90 ? -16.375 20.281 -1.364 1 97.94 90 HIS B C 1
ATOM 2495 O O . HIS B 1 90 ? -16.031 19.672 -2.385 1 97.94 90 HIS B O 1
ATOM 2501 N N . ILE B 1 91 ? -15.531 20.859 -0.465 1 98.31 91 ILE B N 1
ATOM 2502 C CA . ILE B 1 91 ? -14.094 20.797 -0.686 1 98.31 91 ILE B CA 1
ATOM 2503 C C . ILE B 1 91 ? -13.516 19.609 0.069 1 98.31 91 ILE B C 1
ATOM 2505 O O . ILE B 1 91 ? -13.648 19.5 1.291 1 98.31 91 ILE B O 1
ATOM 2509 N N . ALA B 1 92 ? -12.953 18.672 -0.726 1 98.56 92 ALA B N 1
ATOM 2510 C CA . ALA B 1 92 ? -12.25 17.562 -0.105 1 98.56 92 ALA B CA 1
ATOM 2511 C C . ALA B 1 92 ? -10.914 18.016 0.481 1 98.56 92 ALA B C 1
ATOM 2513 O O . ALA B 1 92 ? -10.297 18.953 -0.015 1 98.56 92 ALA B O 1
ATOM 2514 N N . PRO B 1 93 ? -10.469 17.328 1.573 1 98.69 93 PRO B N 1
ATOM 2515 C CA . PRO B 1 93 ? -9.078 17.578 1.978 1 98.69 93 PRO B CA 1
ATOM 2516 C C . PRO B 1 93 ? -8.094 17.391 0.829 1 98.69 93 PRO B C 1
ATOM 2518 O O . PRO B 1 93 ? -8.148 16.391 0.116 1 98.69 93 PRO B O 1
ATOM 2521 N N . GLN B 1 94 ? -7.254 18.328 0.675 1 98.75 94 GLN B N 1
ATOM 2522 C CA . GLN B 1 94 ? -6.363 18.297 -0.479 1 98.75 94 GLN B CA 1
ATOM 2523 C C . GLN B 1 94 ? -5.043 17.609 -0.134 1 98.75 94 GLN B C 1
ATOM 2525 O O . GLN B 1 94 ? -4.434 16.969 -0.987 1 98.75 94 GLN B O 1
ATOM 2530 N N . VAL B 1 95 ? -4.543 17.719 1.054 1 98.81 95 VAL B N 1
ATOM 2531 C CA . VAL B 1 95 ? -3.318 17.062 1.498 1 98.81 95 VAL B CA 1
ATOM 2532 C C . VAL B 1 95 ? -3.613 16.188 2.715 1 98.81 95 VAL B C 1
ATOM 2534 O O . VAL B 1 95 ? -4.23 16.641 3.68 1 98.81 95 VAL B O 1
ATOM 2537 N N . VAL B 1 96 ? -3.24 14.93 2.682 1 98.88 96 VAL B N 1
ATOM 2538 C CA . VAL B 1 96 ? -3.455 14.008 3.791 1 98.88 96 VAL B CA 1
ATOM 2539 C C . VAL B 1 96 ? -2.133 13.352 4.18 1 98.88 96 VAL B C 1
ATOM 2541 O O . VAL B 1 96 ? -1.352 12.953 3.311 1 98.88 96 VAL B O 1
ATOM 2544 N N . PHE B 1 97 ? -1.854 13.297 5.504 1 98.5 97 PHE B N 1
ATOM 2545 C CA . PHE B 1 97 ? -0.747 12.539 6.078 1 98.5 97 PHE B CA 1
ATOM 2546 C C . PHE B 1 97 ? -1.263 11.359 6.895 1 98.5 97 PHE B C 1
ATOM 2548 O O . PHE B 1 97 ? -2.213 11.508 7.668 1 98.5 97 PHE B O 1
ATOM 2555 N N . GLU B 1 98 ? -0.693 10.227 6.715 1 97.88 98 GLU B N 1
ATOM 2556 C CA . GLU B 1 98 ? -0.951 9.039 7.52 1 97.88 98 GLU B CA 1
ATOM 2557 C C . GLU B 1 98 ? 0.344 8.461 8.086 1 97.88 98 GLU B C 1
ATOM 2559 O O . GLU B 1 98 ? 1.385 8.492 7.422 1 97.88 98 GLU B O 1
ATOM 2564 N N . LEU B 1 99 ? 0.26 7.965 9.273 1 95.75 99 LEU B N 1
ATOM 2565 C CA . LEU B 1 99 ? 1.363 7.246 9.898 1 95.75 99 LEU B CA 1
ATOM 2566 C C . LEU B 1 99 ? 1.119 5.738 9.859 1 95.75 99 LEU B C 1
ATOM 2568 O O . LEU B 1 99 ? 0.026 5.273 10.195 1 95.75 99 LEU B O 1
ATOM 2572 N N . VAL B 1 100 ? 2.145 5.043 9.398 1 92.75 100 VAL B N 1
ATOM 2573 C CA . VAL B 1 100 ? 2.061 3.588 9.445 1 92.75 100 VAL B CA 1
ATOM 2574 C C . VAL B 1 100 ? 2.166 3.109 10.891 1 92.75 100 VAL B C 1
ATOM 2576 O O . VAL B 1 100 ? 3.043 3.555 11.641 1 92.75 100 VAL B O 1
ATOM 2579 N N . SER B 1 101 ? 1.235 2.277 11.266 1 87.88 101 SER B N 1
ATOM 2580 C CA . SER B 1 101 ? 1.324 1.656 12.586 1 87.88 101 SER B CA 1
ATOM 2581 C C . SER B 1 101 ? 1.893 0.245 12.492 1 87.88 101 SER B C 1
ATOM 2583 O O . SER B 1 101 ? 1.707 -0.441 11.484 1 87.88 101 SER B O 1
ATOM 2585 N N . PRO B 1 102 ? 2.629 -0.224 13.547 1 79.75 102 PRO B N 1
ATOM 2586 C CA . PRO B 1 102 ? 3.182 -1.581 13.523 1 79.75 102 PRO B CA 1
ATOM 2587 C C . PRO B 1 102 ? 2.1 -2.656 13.445 1 79.75 102 PRO B C 1
ATOM 2589 O O . PRO B 1 102 ? 2.363 -3.766 12.977 1 79.75 102 PRO B O 1
ATOM 2592 N N . VAL B 1 103 ? 0.906 -2.348 13.812 1 82.94 103 VAL B N 1
ATOM 2593 C CA . VAL B 1 103 ? -0.125 -3.377 13.891 1 82.94 103 VAL B CA 1
ATOM 2594 C C . VAL B 1 103 ? -1.138 -3.18 12.766 1 82.94 103 VAL B C 1
ATOM 2596 O O . VAL B 1 103 ? -2.068 -3.975 12.609 1 82.94 103 VAL B O 1
ATOM 2599 N N . GLU B 1 104 ? -0.863 -2.238 11.953 1 87.69 104 GLU B N 1
ATOM 2600 C CA . GLU B 1 104 ? -1.808 -1.968 10.875 1 87.69 104 GLU B CA 1
ATOM 2601 C C . GLU B 1 104 ? -1.824 -3.105 9.852 1 87.69 104 GLU B C 1
ATOM 2603 O O . GLU B 1 104 ? -0.77 -3.596 9.445 1 87.69 104 GLU B O 1
ATOM 2608 N N . SER B 1 105 ? -3.023 -3.541 9.57 1 92.06 105 SER B N 1
ATOM 2609 C CA . SER B 1 105 ? -3.15 -4.605 8.578 1 92.06 105 SER B CA 1
ATOM 2610 C C . SER B 1 105 ? -2.945 -4.074 7.164 1 92.06 105 SER B C 1
ATOM 2612 O O . SER B 1 105 ? -3.174 -2.893 6.898 1 92.06 105 SER B O 1
ATOM 2614 N N . LEU B 1 106 ? -2.545 -4.953 6.254 1 93.75 106 LEU B N 1
ATOM 2615 C CA . LEU B 1 106 ? -2.395 -4.613 4.84 1 93.75 106 LEU B CA 1
ATOM 2616 C C . LEU B 1 106 ? -3.723 -4.148 4.25 1 93.75 106 LEU B C 1
ATOM 2618 O O . LEU B 1 106 ? -3.762 -3.189 3.477 1 93.75 106 LEU B O 1
ATOM 2622 N N . THR B 1 107 ? -4.758 -4.789 4.684 1 95.69 107 THR B N 1
ATOM 2623 C CA . THR B 1 107 ? -6.082 -4.477 4.16 1 95.69 107 THR B CA 1
ATOM 2624 C C . THR B 1 107 ? -6.512 -3.072 4.574 1 95.69 107 THR B C 1
ATOM 2626 O O . THR B 1 107 ? -7.035 -2.312 3.756 1 95.69 107 THR B O 1
ATOM 2629 N N . GLN B 1 108 ? -6.254 -2.748 5.793 1 95.19 108 GLN B N 1
ATOM 2630 C CA . GLN B 1 108 ? -6.613 -1.418 6.27 1 95.19 108 GLN B CA 1
ATOM 2631 C C . GLN B 1 108 ? -5.84 -0.336 5.523 1 95.19 108 GLN B C 1
ATOM 2633 O O . GLN B 1 108 ? -6.41 0.681 5.125 1 95.19 108 GLN B O 1
ATOM 2638 N N . ALA B 1 109 ? -4.57 -0.53 5.336 1 95.69 109 ALA B N 1
ATOM 2639 C CA . ALA B 1 109 ? -3.75 0.421 4.59 1 95.69 109 ALA B CA 1
ATOM 2640 C C . ALA B 1 109 ? -4.258 0.588 3.162 1 95.69 109 ALA B C 1
ATOM 2642 O O . ALA B 1 109 ? -4.336 1.708 2.65 1 95.69 109 ALA B O 1
ATOM 2643 N N . ALA B 1 110 ? -4.66 -0.497 2.559 1 97.31 110 ALA B N 1
ATOM 2644 C CA . ALA B 1 110 ? -5.176 -0.478 1.191 1 97.31 110 ALA B CA 1
ATOM 2645 C C . ALA B 1 110 ? -6.5 0.28 1.114 1 97.31 110 ALA B C 1
ATOM 2647 O O . ALA B 1 110 ? -6.738 1.027 0.163 1 97.31 110 ALA B O 1
ATOM 2648 N N . LYS B 1 111 ? -7.324 0.065 2.07 1 97.38 111 LYS B N 1
ATOM 2649 C CA . LYS B 1 111 ? -8.617 0.75 2.109 1 97.38 111 LYS B CA 1
ATOM 2650 C C . LYS B 1 111 ? -8.43 2.256 2.268 1 97.38 111 LYS B C 1
ATOM 2652 O O . LYS B 1 111 ? -9.172 3.043 1.673 1 97.38 111 LYS B O 1
ATOM 2657 N N . GLU B 1 112 ? -7.496 2.592 3.08 1 97.88 112 GLU B N 1
ATOM 2658 C CA . GLU B 1 112 ? -7.223 4.016 3.264 1 97.88 112 GLU B CA 1
ATOM 2659 C C . GLU B 1 112 ? -6.754 4.66 1.963 1 97.88 112 GLU B C 1
ATOM 2661 O O . GLU B 1 112 ? -7.25 5.719 1.576 1 97.88 112 GLU B O 1
ATOM 2666 N N . PHE B 1 113 ? -5.852 4.035 1.3 1 98.44 113 PHE B N 1
ATOM 2667 C CA . PHE B 1 113 ? -5.414 4.543 0.004 1 98.44 113 PHE B CA 1
ATOM 2668 C C . PHE B 1 113 ? -6.594 4.684 -0.95 1 98.44 113 PHE B C 1
ATOM 2670 O O . PHE B 1 113 ? -6.754 5.723 -1.596 1 98.44 113 PHE B O 1
ATOM 2677 N N . ALA B 1 114 ? -7.406 3.613 -1.064 1 97.75 114 ALA B N 1
ATOM 2678 C CA . ALA B 1 114 ? -8.555 3.625 -1.963 1 97.75 114 ALA B CA 1
ATOM 2679 C C . ALA B 1 114 ? -9.5 4.773 -1.628 1 97.75 114 ALA B C 1
ATOM 2681 O O . ALA B 1 114 ? -10.031 5.434 -2.527 1 97.75 114 ALA B O 1
ATOM 2682 N N . PHE B 1 115 ? -9.719 5.012 -0.36 1 98.38 115 PHE B N 1
ATOM 2683 C CA . PHE B 1 115 ? -10.586 6.09 0.098 1 98.38 115 PHE B CA 1
ATOM 2684 C C . PHE B 1 115 ? -10.086 7.441 -0.393 1 98.38 115 PHE B C 1
ATOM 2686 O O . PHE B 1 115 ? -10.836 8.211 -0.986 1 98.38 115 PHE B O 1
ATOM 2693 N N . TYR B 1 116 ? -8.82 7.723 -0.169 1 98.69 116 TYR B N 1
ATOM 2694 C CA . TYR B 1 116 ? -8.242 9.008 -0.538 1 98.69 116 TYR B CA 1
ATOM 2695 C C . TYR B 1 116 ? -8.219 9.18 -2.051 1 98.69 116 TYR B C 1
ATOM 2697 O O . TYR B 1 116 ? -8.438 10.281 -2.562 1 98.69 116 TYR B O 1
ATOM 2705 N N . ASP B 1 117 ? -7.926 8.094 -2.703 1 97.88 117 ASP B N 1
ATOM 2706 C CA . ASP B 1 117 ? -7.922 8.109 -4.164 1 97.88 117 ASP B CA 1
ATOM 2707 C C . ASP B 1 117 ? -9.312 8.422 -4.711 1 97.88 117 ASP B C 1
ATOM 2709 O O . ASP B 1 117 ? -9.453 9.211 -5.648 1 97.88 117 ASP B O 1
ATOM 2713 N N . ARG B 1 118 ? -10.32 7.906 -4.113 1 96.44 118 ARG B N 1
ATOM 2714 C CA . ARG B 1 118 ? -11.695 8.016 -4.598 1 96.44 118 ARG B CA 1
ATOM 2715 C C . ARG B 1 118 ? -12.289 9.375 -4.266 1 96.44 118 ARG B C 1
ATOM 2717 O O . ARG B 1 118 ? -13.078 9.922 -5.035 1 96.44 118 ARG B O 1
ATOM 2724 N N . HIS B 1 119 ? -11.859 9.875 -3.143 1 97.81 119 HIS B N 1
ATOM 2725 C CA . HIS B 1 119 ? -12.602 11.023 -2.641 1 97.81 119 HIS B CA 1
ATOM 2726 C C . HIS B 1 119 ? -11.805 12.312 -2.826 1 97.81 119 HIS B C 1
ATOM 2728 O O . HIS B 1 119 ? -12.062 13.312 -2.145 1 97.81 119 HIS B O 1
ATOM 2734 N N . GLY B 1 120 ? -10.82 12.305 -3.668 1 97.62 120 GLY B N 1
ATOM 2735 C CA . GLY B 1 120 ? -10.352 13.539 -4.273 1 97.62 120 GLY B CA 1
ATOM 2736 C C . GLY B 1 120 ? -9.148 14.133 -3.566 1 97.62 120 GLY B C 1
ATOM 2737 O O . GLY B 1 120 ? -8.781 15.289 -3.812 1 97.62 120 GLY B O 1
ATOM 2738 N N . VAL B 1 121 ? -8.547 13.398 -2.715 1 98.81 121 VAL B N 1
ATOM 2739 C CA . VAL B 1 121 ? -7.301 13.875 -2.131 1 98.81 121 VAL B CA 1
ATOM 2740 C C . VAL B 1 121 ? -6.289 14.164 -3.236 1 98.81 121 VAL B C 1
ATOM 2742 O O . VAL B 1 121 ? -6.164 13.398 -4.191 1 98.81 121 VAL B O 1
ATOM 2745 N N . GLU B 1 122 ? -5.594 15.297 -3.068 1 98.81 122 GLU B N 1
ATOM 2746 C CA . GLU B 1 122 ? -4.672 15.703 -4.121 1 98.81 122 GLU B CA 1
ATOM 2747 C C . GLU B 1 122 ? -3.252 15.227 -3.828 1 98.81 122 GLU B C 1
ATOM 2749 O O . GLU B 1 122 ? -2.516 14.859 -4.746 1 98.81 122 GLU B O 1
ATOM 2754 N N . GLU B 1 123 ? -2.826 15.297 -2.639 1 98.88 123 GLU B N 1
ATOM 2755 C CA . GLU B 1 123 ? -1.533 14.812 -2.158 1 98.88 123 GLU B CA 1
ATOM 2756 C C . GLU B 1 123 ? -1.702 13.891 -0.958 1 98.88 123 GLU B C 1
ATOM 2758 O O . GLU B 1 123 ? -2.291 14.273 0.054 1 98.88 123 GLU B O 1
ATOM 2763 N N . TYR B 1 124 ? -1.248 12.695 -1.088 1 98.88 124 TYR B N 1
ATOM 2764 C CA . TYR B 1 124 ? -1.31 11.727 -0.002 1 98.88 124 TYR B CA 1
ATOM 2765 C C . TYR B 1 124 ? 0.087 11.266 0.397 1 98.88 124 TYR B C 1
ATOM 2767 O O . TYR B 1 124 ? 0.853 10.781 -0.443 1 98.88 124 TYR B O 1
ATOM 2775 N N . TYR B 1 125 ? 0.471 11.484 1.709 1 98.56 125 TYR B N 1
ATOM 2776 C CA . TYR B 1 125 ? 1.784 11.109 2.223 1 98.56 125 TYR B CA 1
ATOM 2777 C C . TYR B 1 125 ? 1.661 10.062 3.328 1 98.56 125 TYR B C 1
ATOM 2779 O O . TYR B 1 125 ? 0.939 10.273 4.305 1 98.56 125 TYR B O 1
ATOM 2787 N N . LEU B 1 126 ? 2.293 8.953 3.123 1 97.88 126 LEU B N 1
ATOM 2788 C CA . LEU B 1 126 ? 2.357 7.859 4.086 1 97.88 126 LEU B CA 1
ATOM 2789 C C . LEU B 1 126 ? 3.754 7.746 4.688 1 97.88 126 LEU B C 1
ATOM 2791 O O . LEU B 1 126 ? 4.734 7.543 3.967 1 97.88 126 LEU B O 1
ATOM 2795 N N . TYR B 1 127 ? 3.836 7.891 6.066 1 96.81 127 TYR B N 1
ATOM 2796 C CA . TYR B 1 127 ? 5.121 7.902 6.758 1 96.81 127 TYR B CA 1
ATOM 2797 C C . TYR B 1 127 ? 5.25 6.703 7.688 1 96.81 127 TYR B C 1
ATOM 2799 O O . TYR B 1 127 ? 4.332 6.402 8.453 1 96.81 127 TYR B O 1
ATOM 2807 N N . ASP B 1 128 ? 6.344 5.961 7.574 1 93.12 128 ASP B N 1
ATOM 2808 C CA . ASP B 1 128 ? 6.707 4.867 8.469 1 93.12 128 ASP B CA 1
ATOM 2809 C C . ASP B 1 128 ? 7.871 5.27 9.375 1 93.12 128 ASP B C 1
ATOM 2811 O O . ASP B 1 128 ? 9.031 5.25 8.953 1 93.12 128 ASP B O 1
ATOM 2815 N N . PRO B 1 129 ? 7.527 5.602 10.61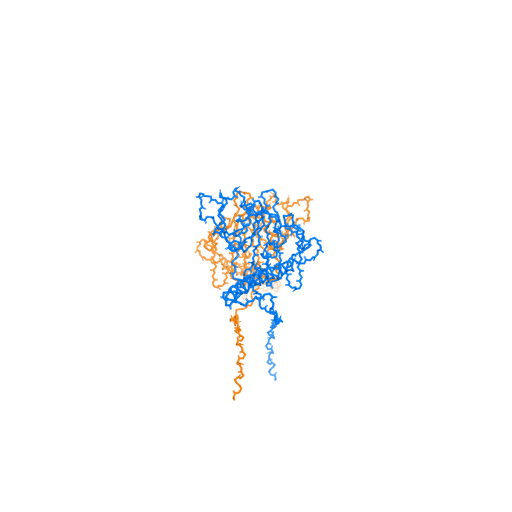7 1 90.38 129 PRO B N 1
ATOM 2816 C CA . PRO B 1 129 ? 8.594 6.066 11.508 1 90.38 129 PRO B CA 1
ATOM 2817 C C . PRO B 1 129 ? 9.586 4.965 11.867 1 90.38 129 PRO B C 1
ATOM 2819 O O . PRO B 1 129 ? 10.75 5.25 12.148 1 90.38 129 PRO B O 1
ATOM 2822 N N . LEU B 1 130 ? 9.125 3.701 11.844 1 84.38 130 LEU B N 1
ATOM 2823 C CA . LEU B 1 130 ? 10.008 2.594 12.195 1 84.38 130 LEU B CA 1
ATOM 2824 C C . LEU B 1 130 ? 11.07 2.383 11.125 1 84.38 130 LEU B C 1
ATOM 2826 O O . LEU B 1 130 ? 12.234 2.129 11.445 1 84.38 130 LEU B O 1
ATOM 2830 N N . LYS B 1 131 ? 10.648 2.531 9.898 1 86.19 131 LYS B N 1
ATOM 2831 C CA . LYS B 1 131 ? 11.578 2.34 8.789 1 86.19 131 LYS B CA 1
ATOM 2832 C C . LYS B 1 131 ? 12.18 3.67 8.336 1 86.19 131 LYS B C 1
ATOM 2834 O O . LYS B 1 131 ? 13.023 3.703 7.438 1 86.19 131 LYS B O 1
ATOM 2839 N N . GLU B 1 132 ? 11.719 4.758 8.961 1 89.06 132 GLU B N 1
ATOM 2840 C CA . GLU B 1 132 ? 12.109 6.094 8.523 1 89.06 132 GLU B CA 1
ATOM 2841 C C . GLU B 1 132 ? 11.953 6.242 7.012 1 89.06 132 GLU B C 1
ATOM 2843 O O . GLU B 1 132 ? 12.883 6.656 6.32 1 89.06 132 GLU B O 1
ATOM 2848 N N . ASP B 1 133 ? 10.836 5.848 6.602 1 92.81 133 ASP B N 1
ATOM 2849 C CA . ASP B 1 133 ? 10.492 5.82 5.184 1 92.81 133 ASP B CA 1
ATOM 2850 C C . ASP B 1 133 ? 9.18 6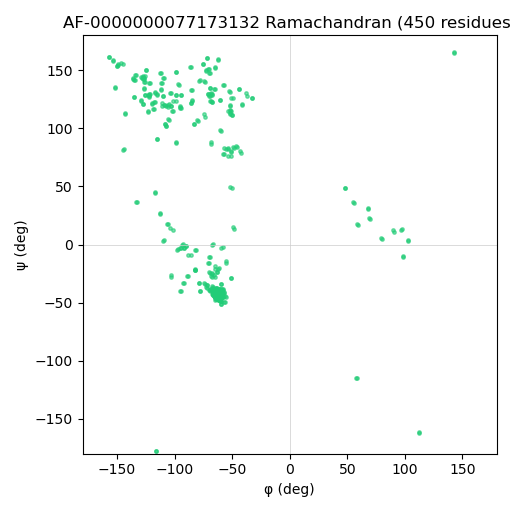.551 4.918 1 92.81 133 ASP B C 1
ATOM 2852 O O . ASP B 1 133 ? 8.289 6.562 5.77 1 92.81 133 ASP B O 1
ATOM 2856 N N . ILE B 1 134 ? 9.141 7.238 3.742 1 96.12 134 ILE B N 1
ATOM 2857 C CA . ILE B 1 134 ? 7.926 7.949 3.365 1 96.12 134 ILE B CA 1
ATOM 2858 C C . ILE B 1 134 ? 7.598 7.672 1.9 1 96.12 134 ILE B C 1
ATOM 2860 O O . ILE B 1 134 ? 8.5 7.547 1.068 1 96.12 134 ILE B O 1
ATOM 2864 N N . CYS B 1 135 ? 6.316 7.539 1.679 1 97.5 135 CYS B N 1
ATOM 2865 C CA . CYS B 1 135 ? 5.777 7.465 0.324 1 97.5 135 CYS B CA 1
ATOM 2866 C C . CYS B 1 135 ? 4.762 8.57 0.08 1 97.5 135 CYS B C 1
ATOM 2868 O O . CYS B 1 135 ? 3.971 8.906 0.966 1 97.5 135 CYS B O 1
ATOM 2870 N N . GLY B 1 136 ? 4.82 9.156 -1.084 1 98.31 136 GLY B N 1
ATOM 2871 C CA . GLY B 1 136 ? 3.85 10.164 -1.474 1 98.31 136 GLY B CA 1
ATOM 2872 C C . GLY B 1 136 ? 3.148 9.852 -2.781 1 98.31 136 GLY B C 1
ATOM 2873 O O . GLY B 1 136 ? 3.709 9.164 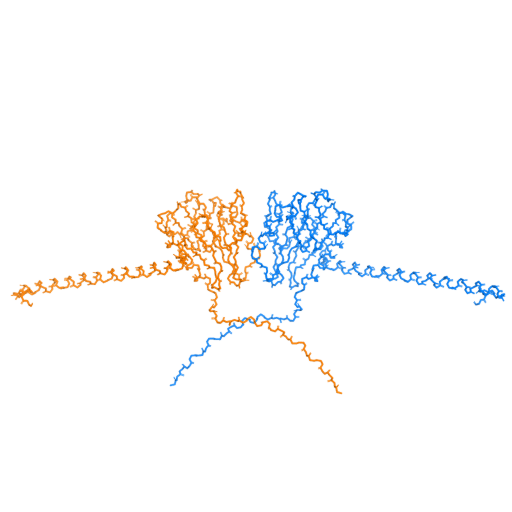-3.643 1 98.31 136 GLY B O 1
ATOM 2874 N N . TRP B 1 137 ? 1.942 10.32 -2.879 1 98.75 137 TRP B N 1
ATOM 2875 C CA . TRP B 1 137 ? 1.171 10.273 -4.117 1 98.75 137 TRP B CA 1
ATOM 2876 C C . TRP B 1 137 ? 0.663 11.656 -4.5 1 98.75 137 TRP B C 1
ATOM 2878 O O . TRP B 1 137 ? 0.281 12.445 -3.631 1 98.75 137 TRP B O 1
ATOM 2888 N N . LEU B 1 138 ? 0.711 11.953 -5.742 1 98.69 138 LEU B N 1
ATOM 2889 C CA . LEU B 1 138 ? 0.153 13.172 -6.312 1 98.69 138 LEU B CA 1
ATOM 2890 C C . LEU B 1 138 ? -0.969 12.844 -7.293 1 98.69 138 LEU B C 1
ATOM 2892 O O . LEU B 1 138 ? -0.818 11.969 -8.148 1 98.69 138 LEU B O 1
ATOM 2896 N N . ARG B 1 139 ? -2.104 13.531 -7.102 1 98.31 139 ARG B N 1
ATOM 2897 C CA . ARG B 1 139 ? -3.221 13.289 -8.008 1 98.31 139 ARG B CA 1
ATOM 2898 C C . ARG B 1 139 ? -2.912 13.797 -9.406 1 98.31 139 ARG B C 1
ATOM 2900 O O . ARG B 1 139 ? -2.473 14.938 -9.578 1 98.31 139 ARG B O 1
ATOM 2907 N N . TYR B 1 140 ? -2.992 12.953 -10.305 1 95.12 140 TYR B N 1
ATOM 2908 C CA . TYR B 1 140 ? -2.945 13.242 -11.734 1 95.12 140 TYR B CA 1
ATOM 2909 C C . TYR B 1 140 ? -4.188 12.711 -12.438 1 95.12 140 TYR B C 1
ATOM 2911 O O . TYR B 1 140 ? -4.383 11.5 -12.539 1 95.12 140 TYR B O 1
ATOM 2919 N N . GLU B 1 141 ? -4.988 13.68 -12.953 1 90.94 141 GLU B N 1
ATOM 2920 C CA . GLU B 1 141 ? -6.293 13.336 -13.508 1 90.94 141 GLU B CA 1
ATOM 2921 C C . GLU B 1 141 ? -7.172 12.648 -12.477 1 90.94 141 GLU B C 1
ATOM 2923 O O . GLU B 1 141 ? -7.414 13.188 -11.398 1 90.94 141 GLU B O 1
ATOM 2928 N N . ASN B 1 142 ? -7.527 11.453 -12.641 1 90.69 142 ASN B N 1
ATOM 2929 C CA . ASN B 1 142 ? -8.5 10.852 -11.734 1 90.69 142 ASN B CA 1
ATOM 2930 C C . ASN B 1 142 ? -7.871 9.758 -10.875 1 90.69 142 ASN B C 1
ATOM 2932 O O . ASN B 1 142 ? -8.562 8.859 -10.406 1 90.69 142 ASN B O 1
ATOM 2936 N N . ARG B 1 143 ? -6.48 9.938 -10.68 1 95.19 143 ARG B N 1
ATOM 2937 C CA . ARG B 1 143 ? -5.812 8.922 -9.883 1 95.19 143 ARG B CA 1
ATOM 2938 C C . ARG B 1 143 ? -4.637 9.508 -9.109 1 95.19 143 ARG B C 1
ATOM 2940 O O . ARG B 1 143 ? -4.074 10.531 -9.516 1 95.19 143 ARG B O 1
ATOM 2947 N N . LEU B 1 144 ? -4.316 8.859 -8.039 1 97.81 144 LEU B N 1
ATOM 2948 C CA . LEU B 1 144 ? -3.1 9.18 -7.305 1 97.81 144 LEU B CA 1
ATOM 2949 C C . LEU B 1 144 ? -1.897 8.453 -7.898 1 97.81 144 LEU B C 1
ATOM 2951 O O . LEU B 1 144 ? -1.919 7.23 -8.055 1 97.81 144 LEU B O 1
ATOM 2955 N N . GLU B 1 145 ? -0.938 9.234 -8.25 1 97.81 145 GLU B N 1
ATOM 2956 C CA . GLU B 1 145 ? 0.289 8.695 -8.828 1 97.81 145 GLU B CA 1
ATOM 2957 C C . GLU B 1 145 ? 1.461 8.82 -7.859 1 97.81 145 GLU B C 1
ATOM 2959 O O . GLU B 1 145 ? 1.605 9.844 -7.184 1 97.81 145 GLU B O 1
ATOM 2964 N N . VAL B 1 146 ? 2.32 7.793 -7.895 1 98.19 146 VAL B N 1
ATOM 2965 C CA . VAL B 1 146 ? 3.432 7.738 -6.949 1 98.19 146 VAL B CA 1
ATOM 2966 C C . VAL B 1 146 ? 4.449 8.828 -7.285 1 98.19 146 VAL B C 1
ATOM 2968 O O . VAL B 1 146 ? 4.781 9.031 -8.453 1 98.19 146 VAL B O 1
ATOM 2971 N N . ILE B 1 147 ? 4.848 9.492 -6.203 1 98 147 ILE B N 1
ATOM 2972 C CA . ILE B 1 147 ? 5.941 10.453 -6.32 1 98 147 ILE B CA 1
ATOM 2973 C C . ILE B 1 147 ? 7.281 9.727 -6.184 1 98 147 ILE B C 1
ATOM 2975 O O . ILE B 1 147 ? 7.57 9.141 -5.141 1 98 147 ILE B O 1
ATOM 2979 N N . ASP B 1 148 ? 8.117 9.812 -7.148 1 94.38 148 ASP B N 1
ATOM 2980 C CA . ASP B 1 148 ? 9.422 9.156 -7.113 1 94.38 148 ASP B CA 1
ATOM 2981 C C . ASP B 1 148 ? 10.492 10.016 -7.77 1 94.38 148 ASP B C 1
ATOM 2983 O O . ASP B 1 148 ? 10.453 10.266 -8.977 1 94.38 148 ASP B O 1
ATOM 2987 N N . PRO B 1 149 ? 11.445 10.484 -6.895 1 93.44 149 PRO B N 1
ATOM 2988 C CA . PRO B 1 149 ? 11.617 10.289 -5.453 1 93.44 149 PRO B CA 1
ATOM 2989 C C . PRO B 1 149 ? 10.82 11.289 -4.621 1 93.44 149 PRO B C 1
ATOM 2991 O O . PRO B 1 149 ? 10.57 12.406 -5.07 1 93.44 149 PRO B O 1
ATOM 2994 N N . VAL B 1 150 ? 10.477 10.836 -3.428 1 94.44 150 VAL B N 1
ATOM 2995 C CA . VAL B 1 150 ? 9.82 11.75 -2.502 1 94.44 150 VAL B CA 1
ATOM 2996 C C . VAL B 1 150 ? 10.859 12.602 -1.783 1 94.44 150 VAL B C 1
ATOM 2998 O O . VAL B 1 150 ? 10.547 13.672 -1.258 1 94.44 150 VAL B O 1
ATOM 3001 N N . GLN B 1 151 ? 12.102 12.133 -1.738 1 93.44 151 GLN B N 1
ATOM 3002 C CA . GLN B 1 151 ? 13.203 12.922 -1.203 1 93.44 151 GLN B CA 1
ATOM 3003 C C . GLN B 1 151 ? 13.391 14.211 -2 1 93.44 151 GLN B C 1
ATOM 3005 O O . GLN B 1 151 ? 13.562 14.172 -3.221 1 93.44 151 GLN B O 1
ATOM 3010 N N . GLY B 1 152 ? 13.359 15.312 -1.314 1 95.38 152 GLY B N 1
ATOM 3011 C CA . GLY B 1 152 ? 13.531 16.594 -1.977 1 95.38 152 GLY B CA 1
ATOM 3012 C C . GLY B 1 152 ? 12.273 17.078 -2.676 1 95.38 152 GLY B C 1
ATOM 3013 O O . GLY B 1 152 ? 12.281 18.125 -3.334 1 95.38 152 GLY B O 1
ATOM 3014 N N . TRP B 1 153 ? 11.219 16.375 -2.502 1 97.12 153 TRP B N 1
ATOM 3015 C CA . TRP B 1 153 ? 9.945 16.703 -3.141 1 97.12 153 TRP B CA 1
ATOM 3016 C C . TRP B 1 153 ? 9.391 18.016 -2.617 1 97.12 153 TRP B C 1
ATOM 3018 O O . TRP B 1 153 ? 9.406 18.266 -1.409 1 97.12 153 TRP B O 1
ATOM 3028 N N . LEU B 1 154 ? 8.953 18.844 -3.545 1 97.94 154 LEU B N 1
ATOM 3029 C CA . LEU B 1 154 ? 8.266 20.078 -3.205 1 97.94 154 LEU B CA 1
ATOM 3030 C C . LEU B 1 154 ? 6.754 19.922 -3.377 1 97.94 154 LEU B C 1
ATOM 3032 O O . LEU B 1 154 ? 6.266 19.766 -4.5 1 97.94 154 LEU B O 1
ATOM 3036 N N . SER B 1 155 ? 6.031 20 -2.301 1 98.06 155 SER B N 1
ATOM 3037 C CA . SER B 1 155 ? 4.578 19.875 -2.346 1 98.06 155 SER B CA 1
ATOM 3038 C C . SER B 1 155 ? 3.939 21.062 -3.066 1 98.06 155 SER B C 1
ATOM 3040 O O . SER B 1 155 ? 4.125 22.203 -2.666 1 98.06 155 SER B O 1
ATOM 3042 N N . PRO B 1 156 ? 3.188 20.812 -4.094 1 97.31 156 PRO B N 1
ATOM 3043 C CA . PRO B 1 156 ? 2.531 21.922 -4.797 1 97.31 156 PRO B CA 1
ATOM 3044 C C . PRO B 1 156 ? 1.535 22.672 -3.914 1 97.31 156 PRO B C 1
ATOM 3046 O O . PRO B 1 156 ? 1.423 23.906 -4.004 1 97.31 156 PRO B O 1
ATOM 3049 N N . ARG B 1 157 ? 0.777 21.969 -3.088 1 96.75 157 ARG B N 1
ATOM 3050 C CA . ARG B 1 157 ? -0.231 22.609 -2.248 1 96.75 157 ARG B CA 1
ATOM 3051 C C . ARG B 1 157 ? 0.41 23.281 -1.043 1 96.75 157 ARG B C 1
ATOM 3053 O O . ARG B 1 157 ? 0.083 24.438 -0.722 1 96.75 157 ARG B O 1
ATOM 3060 N N . LEU B 1 158 ? 1.402 22.609 -0.458 1 96.94 158 LEU B N 1
ATOM 3061 C CA . LEU B 1 158 ? 1.94 23.094 0.812 1 96.94 158 LEU B CA 1
ATOM 3062 C C . LEU B 1 158 ? 3.068 24.094 0.586 1 96.94 158 LEU B C 1
ATOM 3064 O O . LEU B 1 158 ? 3.377 24.891 1.468 1 96.94 158 LEU B O 1
ATOM 3068 N N . GLY B 1 159 ? 3.729 23.984 -0.495 1 96.56 159 GLY B N 1
ATOM 3069 C CA . GLY B 1 159 ? 4.902 24.797 -0.727 1 96.56 159 GLY B CA 1
ATOM 3070 C C . GLY B 1 159 ? 6.074 24.438 0.162 1 96.56 159 GLY B C 1
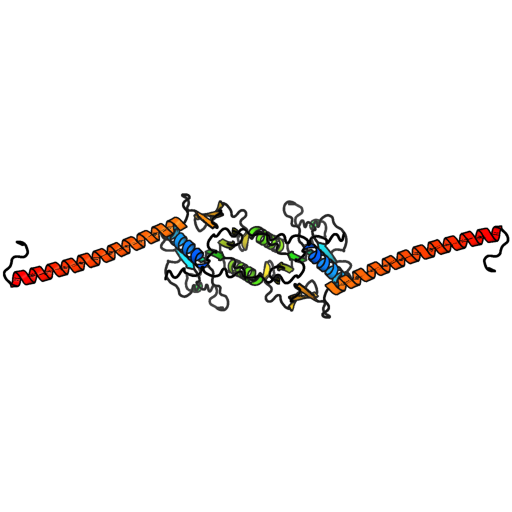ATOM 3071 O O . GLY B 1 159 ? 6.914 25.281 0.478 1 96.56 159 GLY B O 1
ATOM 3072 N N . LEU B 1 160 ? 6.086 23.266 0.653 1 97.56 160 LEU B N 1
ATOM 3073 C CA . LEU B 1 160 ? 7.125 22.766 1.551 1 97.56 160 LEU B CA 1
ATOM 3074 C C . LEU B 1 160 ? 7.945 21.672 0.879 1 97.56 160 LEU B C 1
ATOM 3076 O O . LEU B 1 160 ? 7.41 20.891 0.091 1 97.56 160 LEU B O 1
ATOM 3080 N N . ARG B 1 161 ? 9.18 21.578 1.201 1 97.75 161 ARG B N 1
ATOM 3081 C CA . ARG B 1 161 ? 10.055 20.531 0.691 1 97.75 161 ARG B CA 1
ATOM 3082 C C . ARG B 1 161 ? 10.156 19.375 1.681 1 97.75 161 ARG B C 1
ATOM 3084 O O . ARG B 1 161 ? 10.273 19.594 2.889 1 97.75 161 ARG B O 1
ATOM 3091 N N . PHE B 1 162 ? 10.102 18.219 1.141 1 97.31 162 PHE B N 1
ATOM 3092 C CA . PHE B 1 162 ? 10.188 17.031 1.966 1 97.31 162 PHE B CA 1
ATOM 3093 C C . PHE B 1 162 ? 11.625 16.531 2.045 1 97.31 162 PHE B C 1
ATOM 3095 O O . PHE B 1 162 ? 12.273 16.328 1.019 1 97.31 162 PHE B O 1
ATOM 3102 N N . GLU B 1 163 ? 12.062 16.328 3.248 1 95.06 163 GLU B N 1
ATOM 3103 C CA . GLU B 1 163 ? 13.391 15.758 3.477 1 95.06 163 GLU B CA 1
ATOM 3104 C C . GLU B 1 163 ? 13.352 14.672 4.547 1 95.06 163 GLU B C 1
ATOM 3106 O O . GLU B 1 163 ? 12.719 14.844 5.59 1 95.06 163 GLU B O 1
ATOM 3111 N N . ILE B 1 164 ? 13.875 13.562 4.172 1 91.38 164 ILE B N 1
ATOM 3112 C CA . ILE B 1 164 ? 14.078 12.516 5.168 1 91.38 164 ILE B CA 1
ATOM 3113 C C . ILE B 1 164 ? 15.508 12.586 5.707 1 91.38 164 ILE B C 1
ATOM 3115 O O . ILE B 1 164 ? 16.469 12.445 4.949 1 91.38 164 ILE B O 1
ATOM 3119 N N . THR B 1 165 ? 15.586 12.82 6.992 1 85.12 165 THR B N 1
ATOM 3120 C CA . THR B 1 165 ? 16.875 12.93 7.656 1 85.12 165 THR B CA 1
ATOM 3121 C C . THR B 1 165 ? 17.062 11.805 8.68 1 85.12 165 THR B C 1
ATOM 3123 O O . THR B 1 165 ? 16.219 10.914 8.773 1 85.12 165 THR B O 1
ATOM 3126 N N . ARG B 1 166 ? 18.156 11.844 9.344 1 82.5 166 ARG B N 1
ATOM 3127 C CA . ARG B 1 166 ? 18.422 10.867 10.398 1 82.5 166 ARG B CA 1
ATOM 3128 C C . ARG B 1 166 ? 17.406 11 11.531 1 82.5 166 ARG B C 1
ATOM 3130 O O . ARG B 1 166 ? 17.156 10.039 12.266 1 82.5 166 ARG B O 1
ATOM 3137 N N . GLU B 1 167 ? 16.812 12.195 11.656 1 79.5 167 GLU B N 1
ATOM 3138 C CA . GLU B 1 167 ? 15.852 12.461 12.719 1 79.5 167 GLU B CA 1
ATOM 3139 C C . GLU B 1 167 ? 14.43 12.133 12.266 1 79.5 167 GLU B C 1
ATOM 3141 O O . GLU B 1 167 ? 13.492 12.203 13.062 1 79.5 167 GLU B O 1
ATOM 3146 N N . GLY B 1 168 ? 14.297 11.711 11.047 1 89.25 168 GLY B N 1
ATOM 3147 C CA . GLY B 1 168 ? 12.977 11.391 10.523 1 89.25 168 GLY B CA 1
ATOM 3148 C C . GLY B 1 168 ? 12.523 12.352 9.438 1 89.25 168 GLY B C 1
ATOM 3149 O O . GLY B 1 168 ? 13.352 13 8.789 1 89.25 168 GLY B O 1
ATOM 3150 N N . LEU B 1 169 ? 11.273 12.344 9.211 1 93.62 169 LEU B N 1
ATOM 3151 C CA . LEU B 1 169 ? 10.688 13.211 8.188 1 93.62 169 LEU B CA 1
ATOM 3152 C C . LEU B 1 169 ? 10.734 14.672 8.625 1 93.62 169 LEU B C 1
ATOM 3154 O O . LEU B 1 169 ? 10.305 15.008 9.727 1 93.62 169 LEU B O 1
ATOM 3158 N N . THR B 1 170 ? 11.273 15.523 7.785 1 94.19 170 THR B N 1
ATOM 3159 C CA . THR B 1 170 ? 11.32 16.969 8.016 1 94.19 170 THR B CA 1
ATOM 3160 C C . THR B 1 170 ? 10.719 17.719 6.84 1 94.19 170 THR B C 1
ATOM 3162 O O . THR B 1 170 ? 11.047 17.453 5.684 1 94.19 170 THR B O 1
ATOM 3165 N N . LEU B 1 171 ? 9.812 18.594 7.156 1 96.94 171 LEU B N 1
ATOM 3166 C CA . LEU B 1 171 ? 9.266 19.5 6.156 1 96.94 171 LEU B CA 1
ATOM 3167 C C . LEU B 1 171 ? 9.938 20.859 6.246 1 96.94 171 LEU B C 1
ATOM 3169 O O . LEU B 1 171 ? 10.016 21.453 7.328 1 96.94 171 LEU B O 1
ATOM 3173 N N . LEU B 1 172 ? 10.414 21.312 5.105 1 97.06 172 LEU B N 1
ATOM 3174 C CA . LEU B 1 172 ? 11.203 22.547 5.086 1 97.06 172 LEU B CA 1
ATOM 3175 C C . LEU B 1 172 ? 10.438 23.672 4.387 1 97.06 172 LEU B C 1
ATOM 3177 O O . LEU B 1 172 ? 9.82 23.438 3.338 1 97.06 172 LEU B O 1
ATOM 3181 N N . LEU B 1 173 ? 10.539 24.797 4.953 1 95.38 173 LEU B N 1
ATOM 3182 C CA . LEU B 1 173 ? 10.047 26.016 4.32 1 95.38 173 LEU B CA 1
ATOM 3183 C C . LEU B 1 173 ? 10.938 26.422 3.146 1 95.38 173 LEU B C 1
ATOM 3185 O O . LEU B 1 173 ? 12.047 25.891 2.998 1 95.38 173 LEU B O 1
ATOM 3189 N N . PRO B 1 174 ? 10.422 27.312 2.156 1 92.25 174 PRO B N 1
ATOM 3190 C CA . PRO B 1 174 ? 11.258 27.75 1.037 1 92.25 174 PRO B CA 1
ATOM 3191 C C . PRO B 1 174 ? 12.609 28.297 1.49 1 92.25 174 PRO B C 1
ATOM 3193 O O . PRO B 1 174 ? 13.609 28.141 0.786 1 92.25 174 PRO B O 1
ATOM 3196 N N . GLY B 1 175 ? 12.742 28.844 2.605 1 91.38 175 GLY B N 1
ATOM 3197 C CA . GLY B 1 175 ? 13.992 29.359 3.135 1 91.38 175 GLY B CA 1
ATOM 3198 C C . GLY B 1 175 ? 14.867 28.297 3.756 1 91.38 175 GLY B C 1
ATOM 3199 O O . GLY B 1 175 ? 16 28.562 4.148 1 91.38 175 GLY B O 1
ATOM 3200 N N . GLY B 1 176 ? 14.367 27.031 3.838 1 93.19 176 GLY B N 1
ATOM 3201 C CA . GLY B 1 176 ? 15.156 25.906 4.316 1 93.19 176 GLY B CA 1
ATOM 3202 C C . GLY B 1 176 ? 14.898 25.578 5.773 1 93.19 176 GLY B C 1
ATOM 3203 O O . GLY B 1 176 ? 15.352 24.531 6.27 1 93.19 176 GLY B O 1
ATOM 3204 N N . ALA B 1 177 ? 14.219 26.406 6.461 1 93.5 177 ALA B N 1
ATOM 3205 C CA . ALA B 1 177 ? 13.938 26.172 7.875 1 93.5 177 ALA B CA 1
ATOM 3206 C C . ALA B 1 177 ? 12.875 25.078 8.047 1 93.5 177 ALA B C 1
ATOM 3208 O O . ALA B 1 177 ? 11.891 25.047 7.309 1 93.5 177 ALA B O 1
ATOM 3209 N N . PRO B 1 178 ? 13.102 24.234 9.047 1 95.06 178 PRO B N 1
ATOM 3210 C CA . PRO B 1 178 ? 12.07 23.234 9.312 1 95.06 178 PRO B CA 1
ATOM 3211 C C . PRO B 1 178 ? 10.789 23.844 9.891 1 95.06 178 PRO B C 1
ATOM 3213 O O . PRO B 1 178 ? 10.852 24.812 10.641 1 95.06 178 PRO B O 1
ATOM 3216 N N . ILE B 1 179 ? 9.641 23.234 9.547 1 94 179 ILE B N 1
ATOM 3217 C CA . ILE B 1 179 ? 8.375 23.797 10.023 1 94 179 ILE B CA 1
ATOM 3218 C C . ILE B 1 179 ? 8.258 23.578 11.531 1 94 179 ILE B C 1
ATOM 3220 O O . ILE B 1 179 ? 7.5 24.281 12.203 1 94 179 ILE B O 1
ATOM 3224 N N . ALA B 1 180 ? 8.969 22.578 12.039 1 91.19 180 ALA B N 1
ATOM 3225 C CA . ALA B 1 180 ? 8.969 22.359 13.484 1 91.19 180 ALA B CA 1
ATOM 3226 C C . ALA B 1 180 ? 9.5 23.578 14.227 1 91.19 180 ALA B C 1
ATOM 3228 O O . ALA B 1 180 ? 9.031 23.906 15.32 1 91.19 180 ALA B O 1
ATOM 3229 N N . ALA B 1 181 ? 10.43 24.219 13.602 1 90.75 181 ALA B N 1
ATOM 3230 C CA . ALA B 1 181 ? 10.977 25.438 14.195 1 90.75 181 ALA B CA 1
ATOM 3231 C C . ALA B 1 181 ? 9.938 26.547 14.227 1 90.75 181 ALA B C 1
ATOM 3233 O O . ALA B 1 181 ? 9.875 27.312 15.188 1 90.75 181 ALA B O 1
ATOM 3234 N N . GLU B 1 182 ? 9.148 26.562 13.211 1 86.56 182 GLU B N 1
ATOM 3235 C CA . GLU B 1 182 ? 8.078 27.547 13.156 1 86.56 182 GLU B CA 1
ATOM 3236 C C . GLU B 1 182 ? 7.023 27.281 14.227 1 86.56 182 GLU B C 1
ATOM 3238 O O . GLU B 1 182 ? 6.5 28.219 14.836 1 86.56 182 GLU B O 1
ATOM 3243 N N . ALA B 1 183 ? 6.77 26.062 14.438 1 87.31 183 ALA B N 1
ATOM 3244 C CA . ALA B 1 183 ? 5.824 25.688 15.492 1 87.31 183 ALA B CA 1
ATOM 3245 C C . ALA B 1 183 ? 6.312 26.141 16.859 1 87.31 183 ALA B C 1
ATOM 3247 O O . ALA B 1 183 ? 5.531 26.672 17.656 1 87.31 183 ALA B O 1
ATOM 3248 N N . GLN B 1 184 ? 7.559 25.953 17.062 1 89.31 184 GLN B N 1
ATOM 3249 C CA . GLN B 1 184 ? 8.156 26.359 18.344 1 89.31 184 GLN B CA 1
ATOM 3250 C C . GLN B 1 184 ? 8.102 27.875 18.516 1 89.31 184 GLN B C 1
ATOM 3252 O O . GLN B 1 184 ? 7.762 28.359 19.594 1 89.31 184 GLN B O 1
ATOM 3257 N N . ARG B 1 185 ? 8.445 28.562 17.531 1 87.31 185 ARG B N 1
ATOM 3258 C CA . ARG B 1 185 ? 8.406 30.031 17.578 1 87.31 185 ARG B CA 1
ATOM 3259 C C . ARG B 1 185 ? 7 30.531 17.875 1 87.31 185 ARG B C 1
ATOM 3261 O O . ARG B 1 185 ? 6.816 31.422 18.703 1 87.31 185 ARG B O 1
ATOM 3268 N N . GLU B 1 186 ? 6.09 29.938 17.188 1 82.88 186 GLU B N 1
ATOM 3269 C CA . GLU B 1 186 ? 4.707 30.344 17.391 1 82.88 186 GLU B CA 1
ATOM 3270 C C . GLU B 1 186 ? 4.242 30.047 18.812 1 82.88 186 GLU B C 1
ATOM 3272 O O . GLU B 1 186 ? 3.516 30.828 19.422 1 82.88 186 GLU B O 1
ATOM 3277 N N . HIS B 1 187 ? 4.641 28.953 19.25 1 85.81 187 HIS B N 1
ATOM 3278 C CA . HIS B 1 187 ? 4.301 28.594 20.625 1 85.81 187 HIS B CA 1
ATOM 3279 C C . HIS B 1 187 ? 4.895 29.594 21.625 1 85.81 187 HIS B C 1
ATOM 3281 O O . HIS B 1 187 ? 4.203 30.062 22.531 1 85.81 187 HIS B O 1
ATOM 3287 N N . GLU B 1 188 ? 6.137 29.906 21.453 1 89 188 GLU B N 1
ATOM 3288 C CA . GLU B 1 188 ? 6.809 30.875 22.312 1 89 188 GLU B CA 1
ATOM 3289 C C . GLU B 1 188 ? 6.121 32.219 22.25 1 89 188 GLU B C 1
ATOM 3291 O O . GLU B 1 188 ? 5.945 32.906 23.266 1 89 188 GLU B O 1
ATOM 3296 N N . ARG B 1 189 ? 5.816 32.562 21.125 1 87.12 189 ARG B N 1
ATOM 3297 C CA . ARG B 1 189 ? 5.113 33.844 20.938 1 87.12 189 ARG B CA 1
ATOM 3298 C C . ARG B 1 189 ? 3.775 33.844 21.672 1 87.12 189 ARG B C 1
ATOM 3300 O O . ARG B 1 189 ? 3.449 34.781 22.391 1 87.12 189 ARG B O 1
ATOM 3307 N N . ALA B 1 190 ? 3.053 32.781 21.484 1 85.69 190 ALA B N 1
ATOM 3308 C CA . ALA B 1 190 ? 1.755 32.656 22.141 1 85.69 190 ALA B CA 1
ATOM 3309 C C . ALA B 1 190 ? 1.898 32.719 23.656 1 85.69 190 ALA B C 1
ATOM 3311 O O . ALA B 1 190 ? 1.109 33.406 24.328 1 85.69 190 ALA B O 1
ATOM 3312 N N . LEU B 1 191 ? 2.879 32.094 24.109 1 89.19 191 LEU B N 1
ATOM 3313 C CA . LEU B 1 191 ? 3.148 32.125 25.547 1 89.19 191 LEU B CA 1
ATOM 3314 C C . LEU B 1 191 ? 3.506 33.531 26 1 89.19 191 LEU B C 1
ATOM 3316 O O . LEU B 1 191 ? 3.018 34 27.031 1 89.19 191 LEU B O 1
ATOM 3320 N N . ALA B 1 192 ? 4.402 34.188 25.281 1 93 192 ALA B N 1
ATOM 3321 C CA . ALA B 1 192 ? 4.801 35.562 25.609 1 93 192 ALA B CA 1
ATOM 3322 C C . ALA B 1 192 ? 3.6 36.5 25.609 1 93 192 ALA B C 1
ATOM 3324 O O . ALA B 1 192 ? 3.469 37.375 26.484 1 93 192 ALA B O 1
ATOM 3325 N N . LEU B 1 193 ? 2.768 36.375 24.609 1 91.19 193 LEU B N 1
ATOM 3326 C CA . LEU B 1 193 ? 1.574 37.219 24.516 1 91.19 193 LEU B CA 1
ATOM 3327 C C . LEU B 1 193 ? 0.643 36.969 25.703 1 91.19 193 LEU B C 1
ATOM 3329 O O . LEU B 1 193 ? 0.062 37.906 26.25 1 91.19 193 LEU B O 1
ATOM 3333 N N . GLN B 1 194 ? 0.521 35.719 26.047 1 90.56 194 GLN B N 1
ATOM 3334 C CA . GLN B 1 194 ? -0.286 35.406 27.219 1 90.56 194 GLN B CA 1
ATOM 3335 C C . GLN B 1 194 ? 0.284 36.062 28.469 1 90.56 194 GLN B C 1
ATOM 3337 O O . GLN B 1 194 ? -0.456 36.656 29.266 1 90.56 194 GLN B O 1
ATOM 3342 N N . GLN B 1 195 ? 1.523 35.906 28.641 1 92.94 195 GLN B N 1
ATOM 3343 C CA . GLN B 1 195 ? 2.189 36.531 29.797 1 92.94 195 GLN B CA 1
ATOM 3344 C C . GLN B 1 195 ? 2.014 38.031 29.797 1 92.94 195 GLN B C 1
ATOM 3346 O O . GLN B 1 195 ? 1.786 38.656 30.844 1 92.94 195 GLN B O 1
ATOM 3351 N N . LEU B 1 196 ? 2.189 38.656 28.656 1 94.19 196 LEU B N 1
ATOM 3352 C CA . LEU B 1 196 ? 1.985 40.094 28.516 1 94.19 196 LEU B CA 1
ATOM 3353 C C . LEU B 1 196 ? 0.579 40.5 28.953 1 94.19 196 LEU B C 1
ATOM 3355 O O . LEU B 1 196 ? 0.403 41.469 29.656 1 94.19 196 LEU B O 1
ATOM 3359 N N . GLU B 1 197 ? -0.382 39.656 28.469 1 93.25 197 GLU B N 1
ATOM 3360 C CA . GLU B 1 197 ? -1.762 39.938 28.844 1 93.25 197 GLU B CA 1
ATOM 3361 C C . GLU B 1 197 ? -1.953 39.812 30.359 1 93.25 197 GLU B C 1
ATOM 3363 O O . GLU B 1 197 ? -2.643 40.625 30.969 1 93.25 197 GLU B O 1
ATOM 3368 N N . GLU B 1 198 ? -1.399 38.812 30.906 1 92.88 198 GLU B N 1
ATOM 3369 C CA . GLU B 1 198 ? -1.459 38.594 32.344 1 92.88 198 GLU B CA 1
ATOM 3370 C C . GLU B 1 198 ? -0.823 39.781 33.094 1 92.88 198 GLU B C 1
ATOM 3372 O O . GLU B 1 198 ? -1.377 40.281 34.062 1 92.88 198 GLU B O 1
ATOM 3377 N N . GLU B 1 199 ? 0.293 40.219 32.688 1 94.5 199 GLU B N 1
ATOM 3378 C CA . GLU B 1 199 ? 0.991 41.344 33.281 1 94.5 199 GLU B CA 1
ATOM 3379 C C . GLU B 1 199 ? 0.192 42.656 33.156 1 94.5 199 GLU B C 1
ATOM 3381 O O . GLU B 1 199 ? 0.159 43.469 34.062 1 94.5 199 GLU B O 1
ATOM 3386 N N . ARG B 1 200 ? -0.415 42.781 32 1 94.88 200 ARG B N 1
ATOM 3387 C CA . ARG B 1 200 ? -1.274 43.938 31.781 1 94.88 200 ARG B CA 1
ATOM 3388 C C . ARG B 1 200 ? -2.449 43.969 32.75 1 94.88 200 ARG B C 1
ATOM 3390 O O . ARG B 1 200 ? -2.801 45 33.281 1 94.88 200 ARG B O 1
ATOM 3397 N N . GLN B 1 201 ? -3.062 42.781 32.875 1 94.19 201 GLN B N 1
ATOM 3398 C CA . GLN B 1 201 ? -4.156 42.656 33.844 1 94.19 201 GLN B CA 1
ATOM 3399 C C . GLN B 1 201 ? -3.684 42.969 35.25 1 94.19 201 GLN B C 1
ATOM 3401 O O . GLN B 1 201 ? -4.367 43.688 36 1 94.19 201 GLN B O 1
ATOM 3406 N N . ARG B 1 202 ? -2.564 42.469 35.625 1 93.25 202 ARG B N 1
ATOM 3407 C CA . ARG B 1 202 ? -1.981 42.75 36.938 1 93.25 202 ARG B CA 1
ATOM 3408 C C . ARG B 1 202 ? -1.72 44.219 37.125 1 93.25 202 ARG B C 1
ATOM 3410 O O . ARG B 1 202 ? -2.035 44.781 38.156 1 93.25 202 ARG B O 1
ATOM 3417 N N . ALA B 1 203 ? -1.09 44.906 36.094 1 95.06 203 ALA B N 1
ATOM 3418 C CA . ALA B 1 203 ? -0.81 46.344 36.156 1 95.06 203 ALA B CA 1
ATOM 3419 C C . ALA B 1 203 ? -2.096 47.125 36.312 1 95.06 203 ALA B C 1
ATOM 3421 O O . ALA B 1 203 ? -2.133 48.125 37.031 1 95.06 203 ALA B O 1
ATOM 3422 N N . ASN B 1 204 ? -3.131 46.656 35.625 1 95.56 204 ASN B N 1
ATOM 3423 C CA . ASN B 1 204 ? -4.426 47.312 35.719 1 95.56 204 ASN B CA 1
ATOM 3424 C C . ASN B 1 204 ? -5.012 47.188 37.125 1 95.56 204 ASN B C 1
ATOM 3426 O O . ASN B 1 204 ? -5.543 48.156 37.656 1 95.56 204 ASN B O 1
ATOM 3430 N N . LEU B 1 205 ? -4.93 46 37.688 1 93.31 205 LEU B N 1
ATOM 3431 C CA . LEU B 1 205 ? -5.414 45.812 39.062 1 93.31 205 LEU B CA 1
ATOM 3432 C C . LEU B 1 205 ? -4.637 46.656 40.062 1 93.31 205 LEU B C 1
ATOM 3434 O O . LEU B 1 205 ? -5.223 47.25 40.969 1 93.31 205 LEU B O 1
ATOM 3438 N N . GLU B 1 206 ? -3.375 46.656 39.875 1 93.44 206 GLU B N 1
ATOM 3439 C CA . GLU B 1 206 ? -2.523 47.469 40.75 1 93.44 206 GLU B CA 1
ATOM 3440 C C . GLU B 1 206 ? -2.826 48.969 40.594 1 93.44 206 GLU B C 1
ATOM 3442 O O . GLU B 1 206 ? -2.805 49.719 41.594 1 93.44 206 GLU B O 1
ATOM 3447 N N . ARG B 1 207 ? -3.111 49.406 39.406 1 93.88 207 ARG B N 1
ATOM 3448 C CA . ARG B 1 207 ? -3.506 50.781 39.156 1 93.88 207 ARG B CA 1
ATOM 3449 C C . ARG B 1 207 ? -4.82 51.125 39.844 1 93.88 207 ARG B C 1
ATOM 3451 O O . ARG B 1 207 ? -4.945 52.188 40.469 1 93.88 207 ARG B O 1
ATOM 3458 N N . LEU B 1 208 ? -5.758 50.219 39.781 1 92.62 208 LEU B N 1
ATOM 3459 C CA . LEU B 1 208 ? -7.039 50.406 40.469 1 92.62 208 LEU B CA 1
ATOM 3460 C C . LEU B 1 208 ? -6.863 50.469 41.969 1 92.62 208 LEU B C 1
ATOM 3462 O O . LEU B 1 208 ? -7.5 51.281 42.656 1 92.62 208 LEU B O 1
ATOM 3466 N N . ARG B 1 209 ? -6.031 49.594 42.469 1 92.94 209 ARG B N 1
ATOM 3467 C CA . ARG B 1 209 ? -5.723 49.594 43.906 1 92.94 209 ARG B CA 1
ATOM 3468 C C . ARG B 1 209 ? -5.098 50.906 44.312 1 92.94 209 ARG B C 1
ATOM 3470 O O . ARG B 1 209 ? -5.48 51.469 45.344 1 92.94 209 ARG B O 1
ATOM 3477 N N . ALA B 1 210 ? -4.145 51.469 43.562 1 92.44 210 ALA B N 1
ATOM 3478 C CA . ALA B 1 210 ? -3.49 52.75 43.875 1 92.44 210 ALA B CA 1
ATOM 3479 C C . ALA B 1 210 ? -4.492 53.906 43.844 1 92.44 210 ALA B C 1
ATOM 3481 O O . ALA B 1 210 ? -4.438 54.781 44.688 1 92.44 210 ALA B O 1
ATOM 3482 N N . GLU B 1 211 ? -5.41 53.812 42.906 1 91.88 211 GLU B N 1
ATOM 3483 C CA . GLU B 1 211 ? -6.445 54.844 42.812 1 91.88 211 GLU B CA 1
ATOM 3484 C C . GLU B 1 211 ? -7.367 54.812 44.031 1 91.88 211 GLU B C 1
ATOM 3486 O O . GLU B 1 211 ? -7.742 55.875 44.562 1 91.88 211 GLU B O 1
ATOM 3491 N N . ARG B 1 212 ? -7.77 53.688 44.594 1 92.81 212 ARG B N 1
ATOM 3492 C CA . ARG B 1 212 ? -8.602 53.562 45.781 1 92.81 212 ARG B CA 1
ATOM 3493 C C . ARG B 1 212 ? -7.887 54.094 47 1 92.81 212 ARG B C 1
ATOM 3495 O O . ARG B 1 212 ? -8.492 54.75 47.844 1 92.81 212 ARG B O 1
ATOM 3502 N N . LEU B 1 213 ? -6.668 53.75 47.156 1 90.56 213 LEU B N 1
ATOM 3503 C CA . LEU B 1 213 ? -5.871 54.219 48.281 1 90.56 213 LEU B CA 1
ATOM 3504 C C . LEU B 1 213 ? -5.715 55.719 48.25 1 90.56 213 LEU B C 1
ATOM 3506 O O . LEU B 1 213 ? -5.805 56.375 49.281 1 90.56 213 LEU B O 1
ATOM 3510 N N . ALA B 1 214 ? -5.488 56.281 47.031 1 92.31 214 ALA B N 1
ATOM 3511 C CA . ALA B 1 214 ? -5.387 57.75 46.875 1 92.31 214 ALA B CA 1
ATOM 3512 C C . ALA B 1 214 ? -6.688 58.438 47.281 1 92.31 214 ALA B C 1
ATOM 3514 O O . ALA B 1 214 ? -6.668 59.469 47.938 1 92.31 214 ALA B O 1
ATOM 3515 N N . GLU B 1 215 ? -7.789 57.812 46.938 1 91.62 215 GLU B N 1
ATOM 3516 C CA . GLU B 1 215 ? -9.094 58.375 47.281 1 91.62 215 GLU B CA 1
ATOM 3517 C C . GLU B 1 215 ? -9.305 58.344 48.781 1 91.62 215 GLU B C 1
ATOM 3519 O O . GLU B 1 215 ? -9.844 59.281 49.375 1 91.62 215 GLU B O 1
ATOM 3524 N N . GLN B 1 216 ? -8.938 57.25 49.438 1 92 216 GLN B N 1
ATOM 3525 C CA . GLN B 1 216 ? -9.047 57.156 50.875 1 92 216 GLN B CA 1
ATOM 3526 C C . GLN B 1 216 ? -8.18 58.219 51.562 1 92 216 GLN B C 1
ATOM 3528 O O . GLN B 1 216 ? -8.609 58.812 52.562 1 92 216 GLN B O 1
ATOM 3533 N N . LEU B 1 217 ? -7.02 58.438 51.062 1 90.69 217 LEU B N 1
ATOM 3534 C CA . LEU B 1 217 ? -6.137 59.469 51.594 1 90.69 217 LEU B CA 1
ATOM 3535 C C . LEU B 1 217 ? -6.746 60.844 51.438 1 90.69 217 LEU B C 1
ATOM 3537 O O . LEU B 1 217 ? -6.699 61.656 52.375 1 90.69 217 LEU B O 1
ATOM 3541 N N . ARG B 1 218 ? -7.379 61.125 50.375 1 91.44 218 ARG B N 1
ATOM 3542 C CA . ARG B 1 218 ? -8.031 62.406 50.125 1 91.44 218 ARG B CA 1
ATOM 3543 C C . ARG B 1 218 ? -9.188 62.625 51.094 1 91.44 218 ARG B C 1
ATOM 3545 O O . ARG B 1 218 ? -9.383 63.75 51.594 1 91.44 218 ARG B O 1
ATOM 3552 N N . THR B 1 219 ? -9.867 61.531 51.344 1 93.19 219 THR B N 1
ATOM 3553 C CA . THR B 1 219 ? -10.969 61.594 52.281 1 93.19 219 THR B CA 1
ATOM 3554 C C . THR B 1 219 ? -10.438 61.938 53.688 1 93.19 219 THR B C 1
ATOM 3556 O O . THR B 1 219 ? -11.141 62.562 54.469 1 93.19 219 THR B O 1
ATOM 3559 N N . LEU B 1 220 ? -9.203 61.562 53.969 1 92 220 LEU B N 1
ATOM 3560 C CA . LEU B 1 220 ? -8.594 61.812 55.25 1 92 220 LEU B CA 1
ATOM 3561 C C . LEU B 1 220 ? -7.816 63.125 55.25 1 92 220 LEU B C 1
ATOM 3563 O O . LEU B 1 220 ? -7.156 63.469 56.25 1 92 220 LEU B O 1
ATOM 3567 N N . GLY B 1 221 ? -7.848 63.719 54.188 1 91.12 221 GLY B N 1
ATOM 3568 C CA . GLY B 1 221 ? -7.25 65.062 54.094 1 91.12 221 GLY B CA 1
ATOM 3569 C C . GLY B 1 221 ? -5.785 65 53.688 1 91.12 221 GLY B C 1
ATOM 3570 O O . GLY B 1 221 ? -5.055 66 53.906 1 91.12 221 GLY B O 1
ATOM 3571 N N . ILE B 1 222 ? -5.387 63.781 53.281 1 89.38 222 ILE B N 1
ATOM 3572 C CA . ILE B 1 222 ? -3.992 63.625 52.875 1 89.38 222 ILE B CA 1
ATOM 3573 C C . ILE B 1 222 ? -3.875 63.688 51.375 1 89.38 222 ILE B C 1
ATOM 3575 O O . ILE B 1 222 ? -4.617 63 50.656 1 89.38 222 ILE B O 1
ATOM 3579 N N . ASP B 1 223 ? -3.029 64.625 50.844 1 87.44 223 ASP B N 1
ATOM 3580 C CA . ASP B 1 223 ? -2.799 64.75 49.406 1 87.44 223 ASP B CA 1
ATOM 3581 C C . ASP B 1 223 ? -1.917 63.562 48.938 1 87.44 223 ASP B C 1
ATOM 3583 O O . ASP B 1 223 ? -0.727 63.531 49.25 1 87.44 223 ASP B O 1
ATOM 3587 N N . PRO B 1 224 ? -2.41 62.5 48.125 1 81.5 224 PRO B N 1
ATOM 3588 C CA . PRO B 1 224 ? -1.643 61.312 47.719 1 81.5 224 PRO B CA 1
ATOM 3589 C C . PRO B 1 224 ? -0.476 61.656 46.812 1 81.5 224 PRO B C 1
ATOM 3591 O O . PRO B 1 224 ? 0.48 60.906 46.688 1 81.5 224 PRO B O 1
ATOM 3594 N N . ASP B 1 225 ? -0.558 62.812 46.25 1 80.69 225 ASP B N 1
ATOM 3595 C CA . ASP B 1 225 ? 0.474 63.219 45.281 1 80.69 225 ASP B CA 1
ATOM 3596 C C . ASP B 1 225 ? 1.642 63.906 45.969 1 80.69 225 ASP B C 1
ATOM 3598 O O . ASP B 1 225 ? 2.662 64.188 45.344 1 80.69 225 ASP B O 1
ATOM 3602 N N . LYS B 1 226 ? 1.482 64.188 47.25 1 81.81 226 LYS B N 1
ATOM 3603 C CA . LYS B 1 226 ? 2.525 64.812 48.062 1 81.81 226 LYS B CA 1
ATOM 3604 C C . LYS B 1 226 ? 3.182 63.781 48.969 1 81.81 226 LYS B C 1
ATOM 3606 O O . LYS B 1 226 ? 3.914 64.188 49.906 1 81.81 226 LYS B O 1
ATOM 3611 N N . LEU B 1 227 ? 2.947 62.5 48.688 1 60.84 227 LEU B N 1
ATOM 3612 C CA . LEU B 1 227 ? 3.629 61.5 49.5 1 60.84 227 LEU B CA 1
ATOM 3613 C C . LEU B 1 227 ? 4.953 61.094 48.844 1 60.84 227 LEU B C 1
ATOM 3615 O O . LEU B 1 227 ? 5.082 61.094 47.625 1 60.84 227 LEU B O 1
#